Protein AF-A0ABD4TKG9-F1 (afdb_monomer_lite)

Foldseek 3Di:
DPLALADDDDALLLQAQLLLLVVLLVLLLVLLLLDPDPPLLVVLVVVLVVLCVRLVSVVVVVVCVVLLVLLLVLLLQQQQQLDQPCDDVNGGHPVSNSLSNSLSSSLSSNQSSLSSSRHRYDLVSNLLSCVVVVNQNLLSLLLSLLLVCLVVLVVLLVVLVVVVVVVVLDLPDDDPVVNVVSSCSSLQVSLLVLLVVLLVVLVVCVVVVNFLVDDDDDPDDDDRDPSNVVSSVVSVVSSVVSVVVPPDPCPVCVLLVVLVVLVVVLVVLLCCLQCPPPCNCVQRRGSSNSSLLSSLLSSQLSQAQVQQVAAPRRLQDTQRLSLLCLLLLLLFNNSSNLNSNLSNLVSNCSSRNDGLLNVLLSSLSSQLSNLSNQCQCLDPLDDNPDPCSSDPPDPSSVVSSLVSNLLSQLSSLLSSLLSCVSSVNHQSLPSSVVSSCSNNVSNVVRNVVSNNSVVVSCVVVLNGNCSSSDDVSVVSSVPDDSQLVVQLSCLSVQLSVLLNVCSVPPNPRSSVRSSSSSVSNSVSSVD

pLDDT: mean 81.8, std 12.15, range [36.62, 95.81]

InterPro domains:
  IPR003339 ABC/ECF transporter, transmembrane component [PF02361] (11-214)
  IPR003339 ABC/ECF transporter, transmembrane component [cd16914] (16-243)
  IPR010387 Queuosine precursor transporter QueT [PF06177] (291-455)

Sequence (527 aa):
MNISLYLERHTWMHRIDPRVKIFSVFGMVFIALVEDELLPLLFLVGILLLVGMSAGIGRNLIRFAPVLVIIIIMSSLMWGIATREDLIYGMISSTGLLFGFLTGIKLLIMILSGIIWISTTRTEEMVIGMEKLGIPRPIAFSFSTAVRMLPLVLHNAHTISQAQQSRGLDLRSGSIRERIKKQIMIIIPAIVSMIRNTHHFAMALESRGYDPESSRSSFLTTRIMAGDIVFLIASILVVIGALLINTAPFSTDIRVFLTLTILFLIFIGMARLSVLGRNSRYLWGNTRMVVLTAFSAALYAAVVIPFKGVVLIPGVVDLRPANALVPVLGLLFGPAGAWGVGLGVVISDLFGTFGPGTFFGFFGNLAMAWIMYHLWKRTWLLRGDDPAPCQINSMRKTLNFFLLAVLGSIACALIIAWGFQLLGLLPFSLLGPVLLVNNLLPIFLLSLPLYLVLYPRIKAWGLYWSDIVGPEGTRANEGRTGAGTLIVLSGILLGFAGGILGNHFMPGYGLLLASLGIIVMVIGSRL

Structure (mmCIF, N/CA/C/O backbone):
data_AF-A0ABD4TKG9-F1
#
_entry.id   AF-A0ABD4TKG9-F1
#
loop_
_atom_site.group_PDB
_atom_site.id
_atom_site.type_symbol
_atom_site.label_atom_id
_atom_site.label_alt_id
_atom_site.label_comp_id
_atom_site.label_asym_id
_atom_site.label_entity_id
_atom_site.label_seq_id
_atom_site.pdbx_PDB_ins_code
_atom_site.Cartn_x
_atom_site.Cartn_y
_atom_site.Cartn_z
_atom_site.occupancy
_atom_site.B_iso_or_equiv
_atom_site.auth_seq_id
_atom_site.auth_comp_id
_atom_site.auth_asym_id
_atom_site.auth_atom_id
_atom_site.pdbx_PDB_model_num
ATOM 1 N N . MET A 1 1 ? -5.452 21.940 -4.091 1.00 36.62 1 MET A N 1
ATOM 2 C CA . MET A 1 1 ? -4.348 21.079 -4.569 1.00 36.62 1 MET A CA 1
ATOM 3 C C . MET A 1 1 ? -4.977 20.045 -5.492 1.00 36.62 1 MET A C 1
ATOM 5 O O . MET A 1 1 ? -5.831 19.311 -5.015 1.00 36.62 1 MET A O 1
ATOM 9 N N . ASN A 1 2 ? -4.676 20.042 -6.795 1.00 43.28 2 ASN A N 1
ATOM 10 C CA . ASN A 1 2 ? -5.201 19.007 -7.696 1.00 43.28 2 ASN A CA 1
ATOM 11 C C . ASN A 1 2 ? -4.459 17.708 -7.383 1.00 43.28 2 ASN A C 1
ATOM 13 O O . ASN A 1 2 ? -3.297 17.554 -7.743 1.00 43.28 2 ASN A O 1
ATOM 17 N N . ILE A 1 3 ? -5.112 16.835 -6.618 1.00 55.66 3 ILE A N 1
ATOM 18 C CA . ILE A 1 3 ? -4.533 15.587 -6.107 1.00 55.66 3 ILE A CA 1
ATOM 19 C C . ILE A 1 3 ? -4.435 14.533 -7.225 1.00 55.66 3 ILE A C 1
ATOM 21 O O . ILE A 1 3 ? -3.673 13.585 -7.099 1.00 55.66 3 ILE A O 1
ATOM 25 N N . SER A 1 4 ? -5.136 14.700 -8.352 1.00 64.25 4 SER A N 1
ATOM 26 C CA . SER A 1 4 ? -5.116 13.742 -9.460 1.00 64.25 4 SER A CA 1
ATOM 27 C C . SER A 1 4 ? -3.805 13.784 -10.257 1.00 64.25 4 SER A C 1
ATOM 29 O O . SER A 1 4 ? -3.439 14.812 -10.829 1.00 64.25 4 SER A O 1
ATOM 31 N N . LEU A 1 5 ? -3.127 12.636 -10.346 1.00 72.12 5 LEU A N 1
ATOM 32 C CA . LEU A 1 5 ? -1.988 12.429 -11.251 1.00 72.12 5 LEU A CA 1
ATOM 33 C C . LEU A 1 5 ? -2.412 12.151 -12.699 1.00 72.12 5 LEU A C 1
ATOM 35 O O . LEU A 1 5 ? -1.605 12.346 -13.607 1.00 72.12 5 LEU A O 1
ATOM 39 N N . TYR A 1 6 ? -3.661 11.729 -12.911 1.00 83.94 6 TYR A N 1
ATOM 40 C CA . TYR A 1 6 ? -4.239 11.543 -14.238 1.00 83.94 6 TYR A CA 1
ATOM 41 C C . TYR A 1 6 ? -4.235 12.860 -15.022 1.00 83.94 6 TYR A C 1
ATOM 43 O O . TYR A 1 6 ? -4.613 13.911 -14.496 1.00 83.94 6 TYR A O 1
ATOM 51 N N . LEU A 1 7 ? -3.793 12.795 -16.277 1.00 83.88 7 LEU A N 1
ATOM 52 C CA . LEU A 1 7 ? -3.788 13.929 -17.192 1.00 83.88 7 LEU A CA 1
ATOM 53 C C . LEU A 1 7 ? -4.855 13.692 -18.255 1.00 83.88 7 LEU A C 1
ATOM 55 O O . LEU A 1 7 ? -4.733 12.784 -19.065 1.00 83.88 7 LEU A O 1
ATOM 59 N N . GLU A 1 8 ? -5.887 14.532 -18.287 1.00 83.69 8 GLU A N 1
ATOM 60 C CA . GLU A 1 8 ? -6.905 14.467 -19.335 1.00 83.69 8 GLU A CA 1
ATOM 61 C C . GLU A 1 8 ? -6.296 14.836 -20.692 1.00 83.69 8 GLU A C 1
ATOM 63 O O . GLU A 1 8 ? -6.051 16.006 -20.991 1.00 83.69 8 GLU A O 1
ATOM 68 N N . ARG A 1 9 ? -6.007 13.818 -21.512 1.00 84.62 9 ARG A N 1
ATOM 69 C CA . ARG A 1 9 ? -5.529 13.965 -22.890 1.00 84.62 9 ARG A CA 1
ATOM 70 C C . ARG A 1 9 ? -6.168 12.931 -23.810 1.00 84.62 9 ARG A C 1
ATOM 72 O O . ARG A 1 9 ? -6.573 11.852 -23.391 1.00 84.62 9 ARG A O 1
ATOM 79 N N . HIS A 1 10 ? -6.189 13.241 -25.102 1.00 83.62 10 HIS A N 1
ATOM 80 C CA . HIS A 1 10 ? -6.703 12.357 -26.150 1.00 83.62 10 HIS A CA 1
ATOM 81 C C . HIS A 1 10 ? -5.570 11.720 -26.967 1.00 83.62 10 HIS A C 1
ATOM 83 O O . HIS A 1 10 ? -5.555 11.827 -28.190 1.00 83.62 10 HIS A O 1
ATOM 89 N N . THR A 1 11 ? -4.605 11.070 -26.309 1.00 91.06 11 THR A N 1
ATOM 90 C CA . THR A 1 11 ? -3.517 10.356 -27.011 1.00 91.06 11 THR A CA 1
ATOM 91 C C . THR A 1 11 ? -3.843 8.876 -27.211 1.00 91.06 11 THR A C 1
ATOM 93 O O . THR A 1 11 ? -4.785 8.351 -26.615 1.00 91.06 11 THR A O 1
ATOM 96 N N . TRP A 1 12 ? -3.061 8.193 -28.052 1.00 90.00 12 TRP A N 1
ATOM 97 C CA . TRP A 1 12 ? -3.219 6.762 -28.331 1.00 90.00 12 TRP A CA 1
ATOM 98 C C . TRP A 1 12 ? -3.187 5.927 -27.041 1.00 90.00 12 TRP A C 1
ATOM 100 O O . TRP A 1 12 ? -4.067 5.098 -26.832 1.00 90.00 12 TRP A O 1
ATOM 110 N N . MET A 1 13 ? -2.270 6.242 -26.117 1.00 89.88 13 MET A N 1
ATOM 111 C CA . MET A 1 13 ? -2.137 5.534 -24.843 1.00 89.88 13 MET A CA 1
ATOM 112 C C . MET A 1 13 ? -3.374 5.700 -23.948 1.00 89.88 13 MET A C 1
ATOM 114 O O . MET A 1 13 ? -3.721 4.786 -23.213 1.00 89.88 13 MET A O 1
ATOM 118 N N . HIS A 1 14 ? -4.109 6.815 -24.029 1.00 90.62 14 HIS A N 1
ATOM 119 C CA . HIS A 1 14 ? -5.338 7.000 -23.238 1.00 90.62 14 HIS A CA 1
ATOM 120 C C . HIS A 1 14 ? -6.497 6.131 -23.739 1.00 90.62 14 HIS A C 1
ATOM 122 O O . HIS A 1 14 ? -7.414 5.850 -22.977 1.00 90.62 14 HIS A O 1
ATOM 128 N N . ARG A 1 15 ? -6.451 5.676 -24.998 1.00 89.12 15 ARG A N 1
ATOM 129 C CA . ARG A 1 15 ? -7.505 4.852 -25.607 1.00 89.12 15 ARG A CA 1
ATOM 130 C C . ARG A 1 15 ? -7.313 3.353 -25.381 1.00 89.12 15 ARG A C 1
ATOM 132 O O . ARG A 1 15 ? -8.280 2.617 -25.544 1.00 89.12 15 ARG A O 1
ATOM 139 N N . ILE A 1 16 ? -6.100 2.922 -25.023 1.00 91.44 16 ILE A N 1
ATOM 140 C CA . ILE A 1 16 ? -5.782 1.501 -24.846 1.00 91.44 16 ILE A CA 1
ATOM 141 C C . ILE A 1 16 ? -6.584 0.897 -23.682 1.00 91.44 16 ILE A C 1
ATOM 143 O O . ILE A 1 16 ? -6.705 1.522 -22.621 1.00 91.44 16 ILE A O 1
ATOM 147 N N . ASP A 1 17 ? -7.085 -0.331 -23.854 1.00 91.25 17 ASP A N 1
ATOM 148 C CA . ASP A 1 17 ? -7.840 -1.055 -22.827 1.00 91.25 17 ASP A CA 1
ATOM 149 C C . ASP A 1 17 ? -7.010 -1.203 -21.527 1.00 91.25 17 ASP A C 1
ATOM 151 O O . ASP A 1 17 ? -5.840 -1.608 -21.561 1.00 91.25 17 ASP A O 1
ATOM 155 N N . PRO A 1 18 ? -7.603 -0.927 -20.349 1.00 88.56 18 PRO A N 1
ATOM 156 C CA . PRO A 1 18 ? -6.912 -0.982 -19.060 1.00 88.56 18 PRO A CA 1
ATOM 157 C C . PRO A 1 18 ? -6.237 -2.319 -18.760 1.00 88.56 18 PRO A C 1
ATOM 159 O O . PRO A 1 18 ? -5.194 -2.335 -18.112 1.00 88.56 18 PRO A O 1
ATOM 162 N N . ARG A 1 19 ? -6.794 -3.440 -19.238 1.00 87.44 19 ARG A N 1
ATOM 163 C CA . ARG A 1 19 ? -6.207 -4.772 -19.030 1.00 87.44 19 ARG A CA 1
ATOM 164 C C . ARG A 1 19 ? -4.882 -4.895 -19.756 1.00 87.44 19 ARG A C 1
ATOM 166 O O . ARG A 1 19 ? -3.919 -5.377 -19.175 1.00 87.44 19 ARG A O 1
ATOM 173 N N . VAL A 1 20 ? -4.823 -4.424 -20.999 1.00 89.69 20 VAL A N 1
ATOM 174 C CA . VAL A 1 20 ? -3.595 -4.463 -21.797 1.00 89.69 20 VAL A CA 1
ATOM 175 C C . VAL A 1 20 ? -2.522 -3.576 -21.170 1.00 89.69 20 VAL A C 1
ATOM 177 O O . VAL A 1 20 ? -1.372 -3.994 -21.067 1.00 89.69 20 VAL A O 1
ATOM 180 N N . LYS A 1 21 ? -2.896 -2.401 -20.650 1.00 90.38 21 LYS A N 1
ATOM 181 C CA . LYS A 1 21 ? -1.962 -1.565 -19.883 1.00 90.38 21 LYS A CA 1
ATOM 182 C C . LYS A 1 21 ? -1.437 -2.287 -18.645 1.00 90.38 21 LYS A C 1
ATOM 184 O O . LYS A 1 21 ? -0.231 -2.285 -18.424 1.00 90.38 21 LYS A O 1
ATOM 189 N N . ILE A 1 22 ? -2.314 -2.937 -17.876 1.00 84.25 22 ILE A N 1
ATOM 190 C CA . ILE A 1 22 ? -1.922 -3.724 -16.699 1.00 84.25 22 ILE A CA 1
ATOM 191 C C . ILE A 1 22 ? -0.929 -4.826 -17.100 1.00 84.25 22 ILE A C 1
ATOM 193 O O . ILE A 1 22 ? 0.129 -4.933 -16.484 1.00 84.25 22 ILE A O 1
ATOM 197 N N . PHE A 1 23 ? -1.211 -5.584 -18.165 1.00 84.69 23 PHE A N 1
ATOM 198 C CA . PHE A 1 23 ? -0.281 -6.592 -18.688 1.00 84.69 23 PHE A CA 1
ATOM 199 C C . PHE A 1 23 ? 1.061 -5.989 -19.109 1.00 84.69 23 PHE A C 1
ATOM 201 O O . PHE A 1 23 ? 2.097 -6.554 -18.776 1.00 84.69 23 PHE A O 1
ATOM 208 N N . SER A 1 24 ? 1.067 -4.827 -19.768 1.00 87.44 24 SER A N 1
ATOM 209 C CA . SER A 1 24 ? 2.312 -4.159 -20.165 1.00 87.44 24 SER A CA 1
ATOM 210 C C . SER A 1 24 ? 3.142 -3.700 -18.962 1.00 87.44 24 SER A C 1
ATOM 212 O O . SER A 1 24 ? 4.357 -3.863 -18.968 1.00 87.44 24 SER A O 1
ATOM 214 N N . VAL A 1 25 ? 2.502 -3.203 -17.895 1.00 85.50 25 VAL A N 1
ATOM 215 C CA . VAL A 1 25 ? 3.186 -2.824 -16.647 1.00 85.50 25 VAL A CA 1
ATOM 216 C C . VAL A 1 25 ? 3.799 -4.056 -15.992 1.00 85.50 25 VAL A C 1
ATOM 218 O O . VAL A 1 25 ? 4.974 -4.036 -15.641 1.00 85.50 25 VAL A O 1
ATOM 221 N N . PHE A 1 26 ? 3.042 -5.151 -15.868 1.00 81.06 26 PHE A N 1
ATOM 222 C CA . PHE A 1 26 ? 3.573 -6.395 -15.308 1.00 81.06 26 PHE A CA 1
ATOM 223 C C . PHE A 1 26 ? 4.689 -6.995 -16.165 1.00 81.06 26 PHE A C 1
ATOM 225 O O . PHE A 1 26 ? 5.670 -7.475 -15.607 1.00 81.06 26 PHE A O 1
ATOM 232 N N . GLY A 1 27 ? 4.585 -6.919 -17.494 1.00 81.75 27 GLY A N 1
ATOM 233 C CA . GLY A 1 27 ? 5.650 -7.329 -18.410 1.00 81.75 27 GLY A CA 1
ATOM 234 C C . GLY A 1 27 ? 6.927 -6.513 -18.208 1.00 81.75 27 GLY A C 1
ATOM 235 O O . GLY A 1 27 ? 8.001 -7.095 -18.102 1.00 81.75 27 GLY A O 1
ATOM 236 N N . MET A 1 28 ? 6.805 -5.188 -18.061 1.00 85.62 28 MET A N 1
ATOM 237 C CA . MET A 1 28 ? 7.931 -4.287 -17.776 1.00 85.62 28 MET A CA 1
ATOM 238 C C . MET A 1 28 ? 8.565 -4.548 -16.405 1.00 85.62 28 MET A C 1
ATOM 240 O O . MET A 1 28 ? 9.784 -4.505 -16.270 1.00 85.62 28 MET A O 1
ATOM 244 N N . VAL A 1 29 ? 7.756 -4.853 -15.387 1.00 81.75 29 VAL A N 1
ATOM 245 C CA . VAL A 1 29 ? 8.260 -5.256 -14.066 1.00 81.75 29 VAL A CA 1
ATOM 246 C C . VAL A 1 29 ? 8.986 -6.597 -14.151 1.00 81.75 29 VAL A C 1
ATOM 248 O O . VAL A 1 29 ? 10.069 -6.730 -13.595 1.00 81.75 29 VAL A O 1
ATOM 251 N N . PHE A 1 30 ? 8.416 -7.578 -14.853 1.00 79.62 30 PHE A N 1
ATOM 252 C CA . PHE A 1 30 ? 9.014 -8.901 -15.015 1.00 79.62 30 PHE A CA 1
ATOM 253 C C . PHE A 1 30 ? 10.379 -8.819 -15.700 1.00 79.62 30 PHE A C 1
ATOM 255 O O . PHE A 1 30 ? 11.360 -9.302 -15.144 1.00 79.62 30 PHE A O 1
ATOM 262 N N . ILE A 1 31 ? 10.461 -8.153 -16.855 1.00 82.00 31 ILE A N 1
ATOM 263 C CA . ILE A 1 31 ? 11.725 -8.035 -17.586 1.00 82.00 31 ILE A CA 1
ATOM 264 C C . ILE A 1 31 ? 12.772 -7.254 -16.786 1.00 82.00 31 ILE A C 1
ATOM 266 O O . ILE A 1 31 ? 13.914 -7.679 -16.714 1.00 82.00 31 ILE A O 1
ATOM 270 N N . ALA A 1 32 ? 12.386 -6.182 -16.085 1.00 84.94 32 ALA A N 1
ATOM 271 C CA . ALA A 1 32 ? 13.316 -5.436 -15.236 1.00 84.94 32 ALA A CA 1
ATOM 272 C C . ALA A 1 32 ? 13.921 -6.286 -14.109 1.00 84.94 32 ALA A C 1
ATOM 274 O O . ALA A 1 32 ? 15.019 -5.993 -13.655 1.00 84.94 32 ALA A O 1
ATOM 275 N N . LEU A 1 33 ? 13.206 -7.304 -13.622 1.00 77.50 33 LEU A N 1
ATOM 276 C CA . LEU A 1 33 ? 13.702 -8.195 -12.573 1.00 77.50 33 LEU A CA 1
ATOM 277 C C . LEU A 1 33 ? 14.649 -9.270 -13.112 1.00 77.50 33 LEU A C 1
ATOM 279 O O . LEU A 1 33 ? 15.570 -9.652 -12.397 1.00 77.50 33 LEU A O 1
ATOM 283 N N . VAL A 1 34 ? 14.407 -9.739 -14.336 1.00 76.69 34 VAL A N 1
ATOM 284 C CA . VAL A 1 34 ? 15.214 -10.766 -15.013 1.00 76.69 34 VAL A CA 1
ATOM 285 C C . VAL A 1 34 ? 16.509 -10.176 -15.577 1.00 76.69 34 VAL A C 1
ATOM 287 O O . VAL A 1 34 ? 17.551 -10.815 -15.531 1.00 76.69 34 VAL A O 1
ATOM 290 N N . GLU A 1 35 ? 16.473 -8.941 -16.075 1.00 81.94 35 GLU A N 1
ATOM 291 C CA . GLU A 1 35 ? 17.647 -8.309 -16.677 1.00 81.94 35 GLU A CA 1
ATOM 292 C C . GLU A 1 35 ? 18.659 -7.843 -15.625 1.00 81.94 35 GLU A C 1
ATOM 294 O O . GLU A 1 35 ? 18.340 -7.010 -14.773 1.00 81.94 35 GLU A O 1
ATOM 299 N N . ASP A 1 36 ? 19.896 -8.335 -15.717 1.00 80.00 36 ASP A N 1
ATOM 300 C CA . ASP A 1 36 ? 21.046 -7.897 -14.910 1.00 80.00 36 ASP A CA 1
ATOM 301 C C . ASP A 1 36 ? 22.042 -7.035 -15.708 1.00 80.00 36 ASP A C 1
ATOM 303 O O . ASP A 1 36 ? 22.895 -6.368 -15.124 1.00 80.00 36 ASP A O 1
ATOM 307 N N . GLU A 1 37 ? 21.909 -6.992 -17.033 1.00 84.31 37 GLU A N 1
ATOM 308 C CA . GLU A 1 37 ? 22.828 -6.282 -17.920 1.00 84.31 37 GLU A CA 1
ATOM 309 C C . GLU A 1 37 ? 22.445 -4.807 -18.108 1.00 84.31 37 GLU A C 1
ATOM 311 O O . GLU A 1 37 ? 21.276 -4.438 -18.251 1.00 84.31 37 GLU A O 1
ATOM 316 N N . LEU A 1 38 ? 23.450 -3.927 -18.175 1.00 88.31 38 LEU A N 1
ATOM 317 C CA . LEU A 1 38 ? 23.221 -2.481 -18.273 1.00 88.31 38 LEU A CA 1
ATOM 318 C C . LEU A 1 38 ? 22.519 -2.083 -19.582 1.00 88.31 38 LEU A C 1
ATOM 320 O O . LEU A 1 38 ? 21.656 -1.203 -19.584 1.00 88.31 38 LEU A O 1
ATOM 324 N N . LEU A 1 39 ? 22.896 -2.704 -20.703 1.00 89.12 39 LEU A N 1
ATOM 325 C CA . LEU A 1 39 ? 22.425 -2.297 -22.027 1.00 89.12 39 LEU A CA 1
ATOM 326 C C . LEU A 1 39 ? 20.921 -2.587 -22.243 1.00 89.12 39 LEU A C 1
ATOM 328 O O . LEU A 1 39 ? 20.211 -1.646 -22.616 1.00 89.12 39 LEU A O 1
ATOM 332 N N . PRO A 1 40 ? 20.390 -3.798 -21.949 1.00 89.50 40 PRO A N 1
ATOM 333 C CA . PRO A 1 40 ? 18.945 -4.052 -21.947 1.00 89.50 40 PRO A CA 1
ATOM 334 C C . PRO A 1 40 ? 18.171 -3.113 -21.015 1.00 89.50 40 PRO A C 1
ATOM 336 O O . PRO A 1 40 ? 17.125 -2.583 -21.395 1.00 89.50 40 PRO A O 1
ATOM 339 N N . LEU A 1 41 ? 18.699 -2.837 -19.818 1.00 91.44 41 LEU A N 1
ATOM 340 C CA . LEU A 1 41 ? 18.048 -1.944 -18.858 1.00 91.44 41 LEU A CA 1
ATOM 341 C C . LEU A 1 41 ? 17.941 -0.505 -19.390 1.00 91.44 41 LEU A C 1
ATOM 343 O O . LEU A 1 41 ? 16.866 0.095 -19.334 1.00 91.44 41 LEU A O 1
ATOM 347 N N . LEU A 1 42 ? 19.013 0.050 -19.964 1.00 92.62 42 LEU A N 1
ATOM 348 C CA . LEU A 1 42 ? 18.978 1.386 -20.575 1.00 92.62 42 LEU A CA 1
ATOM 349 C C . LEU A 1 42 ? 18.042 1.447 -21.788 1.00 92.62 42 LEU A C 1
ATOM 351 O O . LEU A 1 42 ? 17.332 2.441 -21.965 1.00 92.62 42 LEU A O 1
ATOM 355 N N . PHE A 1 43 ? 17.991 0.382 -22.591 1.00 92.44 43 PHE A N 1
ATOM 356 C CA . PHE A 1 43 ? 17.051 0.260 -23.704 1.00 92.44 43 PHE A CA 1
ATOM 357 C C . PHE A 1 43 ? 15.590 0.319 -23.229 1.00 92.44 43 PHE A C 1
ATOM 359 O O . PHE A 1 43 ? 14.795 1.093 -23.770 1.00 92.44 43 PHE A O 1
ATOM 366 N N . LEU A 1 44 ? 15.246 -0.419 -22.168 1.00 93.88 44 LEU A N 1
ATOM 367 C CA . LEU A 1 44 ? 13.910 -0.397 -21.562 1.00 93.88 44 LEU A CA 1
ATOM 368 C C . LEU A 1 44 ? 13.540 0.991 -21.025 1.00 93.88 44 LEU A C 1
ATOM 370 O O . LEU A 1 44 ? 12.427 1.468 -21.263 1.00 93.88 44 LEU A O 1
ATOM 374 N N . VAL A 1 45 ? 14.471 1.672 -20.347 1.00 94.94 45 VAL A N 1
ATOM 375 C CA . VAL A 1 45 ? 14.264 3.058 -19.892 1.00 94.94 45 VAL A CA 1
ATOM 376 C C . VAL A 1 45 ? 13.999 3.983 -21.078 1.00 94.94 45 VAL A C 1
ATOM 378 O O . VAL A 1 45 ? 13.043 4.759 -21.042 1.00 94.94 45 VAL A O 1
ATOM 381 N N . GLY A 1 46 ? 14.795 3.874 -22.146 1.00 94.62 46 GLY A N 1
ATOM 382 C CA . GLY A 1 46 ? 14.611 4.645 -23.374 1.00 94.62 46 GLY A CA 1
ATOM 383 C C . GLY A 1 46 ? 13.220 4.449 -23.978 1.00 94.62 46 GLY A C 1
ATOM 384 O O . GLY A 1 46 ? 12.518 5.427 -24.239 1.00 94.62 46 GLY A O 1
ATOM 385 N N . ILE A 1 47 ? 12.770 3.198 -24.112 1.00 94.50 47 ILE A N 1
ATOM 386 C CA . ILE A 1 47 ? 11.423 2.876 -24.602 1.00 94.50 47 ILE A CA 1
ATOM 387 C C . ILE A 1 47 ? 10.341 3.484 -23.713 1.00 94.50 47 ILE A C 1
ATOM 389 O O . ILE A 1 47 ? 9.418 4.119 -24.224 1.00 94.50 47 ILE A O 1
ATOM 393 N N . LEU A 1 48 ? 10.433 3.326 -22.393 1.00 94.62 48 LEU A N 1
ATOM 394 C CA . LEU A 1 48 ? 9.424 3.865 -21.482 1.00 94.62 48 LEU A CA 1
ATOM 395 C C . LEU A 1 48 ? 9.357 5.395 -21.535 1.00 94.62 48 LEU A C 1
ATOM 397 O O . LEU A 1 48 ? 8.262 5.959 -21.497 1.00 94.62 48 LEU A O 1
ATOM 401 N N . LEU A 1 49 ? 10.496 6.076 -21.677 1.00 94.69 49 LEU A N 1
ATOM 402 C CA . LEU A 1 49 ? 10.526 7.525 -21.869 1.00 94.69 49 LEU A CA 1
ATOM 403 C C . LEU A 1 49 ? 9.870 7.930 -23.196 1.00 94.69 49 LEU A C 1
ATOM 405 O O . LEU A 1 49 ? 9.058 8.856 -23.199 1.00 94.69 49 LEU A O 1
ATOM 409 N N . LEU A 1 50 ? 10.129 7.211 -24.292 1.00 94.50 50 LEU A N 1
ATOM 410 C CA . LEU A 1 50 ? 9.479 7.449 -25.589 1.00 94.50 50 LEU A CA 1
ATOM 411 C C . LEU A 1 50 ? 7.960 7.222 -25.524 1.00 94.50 50 LEU A C 1
ATOM 413 O O . LEU A 1 50 ? 7.177 8.049 -26.007 1.00 94.50 50 LEU A O 1
ATOM 417 N N . VAL A 1 51 ? 7.513 6.142 -24.875 1.00 93.94 51 VAL A N 1
ATOM 418 C CA . VAL A 1 51 ? 6.084 5.875 -24.646 1.00 93.94 51 VAL A CA 1
ATOM 419 C C . VAL A 1 51 ? 5.464 6.970 -23.778 1.00 93.94 51 VAL A C 1
ATOM 421 O O . VAL A 1 51 ? 4.411 7.503 -24.119 1.00 93.94 51 VAL A O 1
ATOM 424 N N . GLY A 1 52 ? 6.117 7.376 -22.689 1.00 92.44 52 GLY A N 1
ATOM 425 C CA . GLY A 1 52 ? 5.620 8.441 -21.817 1.00 92.44 52 GLY A CA 1
ATOM 426 C C . GLY A 1 52 ? 5.544 9.807 -22.516 1.00 92.44 52 GLY A C 1
ATOM 427 O O . GLY A 1 52 ? 4.558 10.536 -22.377 1.00 92.44 52 GLY A O 1
ATOM 428 N N . MET A 1 53 ? 6.543 10.157 -23.326 1.00 92.50 53 MET A N 1
ATOM 429 C CA . MET A 1 53 ? 6.523 11.389 -24.118 1.00 92.50 53 MET A CA 1
ATOM 430 C C . MET A 1 53 ? 5.404 11.365 -25.165 1.00 92.50 53 MET A C 1
ATOM 432 O O . MET A 1 53 ? 4.603 12.300 -25.216 1.00 92.50 53 MET A O 1
ATOM 436 N N . SER A 1 54 ? 5.274 10.277 -25.930 1.00 92.56 54 SER A N 1
ATOM 437 C CA . SER A 1 54 ? 4.218 10.124 -26.945 1.00 92.56 54 SER A CA 1
ATOM 438 C C . SER A 1 54 ? 2.805 10.019 -26.350 1.00 92.56 54 SER A C 1
ATOM 440 O O . SER A 1 54 ? 1.831 10.441 -26.974 1.00 92.56 54 SER A O 1
ATOM 442 N N . ALA A 1 55 ? 2.673 9.535 -25.112 1.00 91.81 55 ALA A N 1
ATOM 443 C CA . ALA A 1 55 ? 1.420 9.549 -24.362 1.00 91.81 55 ALA A CA 1
ATOM 444 C C . ALA A 1 55 ? 1.016 10.959 -23.885 1.00 91.81 55 ALA A C 1
ATOM 446 O O . ALA A 1 55 ? -0.128 11.151 -23.470 1.00 91.81 55 ALA A O 1
ATOM 447 N N . GLY A 1 56 ? 1.910 11.952 -23.966 1.00 90.50 56 GLY A N 1
ATOM 448 C CA . GLY A 1 56 ? 1.658 13.335 -23.557 1.00 90.50 56 GLY A CA 1
ATOM 449 C C . GLY A 1 56 ? 1.837 13.590 -22.057 1.00 90.50 56 GLY A C 1
ATOM 450 O O . GLY A 1 56 ? 1.349 14.599 -21.548 1.00 90.50 56 GLY A O 1
ATOM 451 N N . ILE A 1 57 ? 2.532 12.707 -21.333 1.00 91.00 57 ILE A N 1
ATOM 452 C CA . ILE A 1 57 ? 2.664 12.782 -19.867 1.00 91.00 57 ILE A CA 1
ATOM 453 C C . ILE A 1 57 ? 3.994 13.389 -19.392 1.00 91.00 57 ILE A C 1
ATOM 455 O O . ILE A 1 57 ? 4.338 13.284 -18.215 1.00 91.00 57 ILE A O 1
ATOM 459 N N . GLY A 1 58 ? 4.732 14.073 -20.274 1.00 88.50 58 GLY A N 1
ATOM 460 C CA . GLY A 1 58 ? 6.057 14.641 -19.976 1.00 88.50 58 GLY A CA 1
ATOM 461 C C . GLY A 1 58 ? 6.107 15.527 -18.722 1.00 88.50 58 GLY A C 1
ATOM 462 O O . GLY A 1 58 ? 7.090 15.503 -17.989 1.00 88.50 58 GLY A O 1
ATOM 463 N N . ARG A 1 59 ? 5.011 16.230 -18.392 1.00 87.06 59 ARG A N 1
ATOM 464 C CA . ARG A 1 59 ? 4.903 17.018 -17.150 1.00 87.06 59 ARG A CA 1
ATOM 465 C C . ARG A 1 59 ? 5.057 16.159 -15.891 1.00 87.06 59 ARG A C 1
ATOM 467 O O . ARG A 1 59 ? 5.707 16.592 -14.943 1.00 87.06 59 ARG A O 1
ATOM 474 N N . ASN A 1 60 ? 4.453 14.971 -15.870 1.00 87.25 60 ASN A N 1
ATOM 475 C CA . ASN A 1 60 ? 4.584 14.049 -14.744 1.00 87.25 60 ASN A CA 1
ATOM 476 C C . ASN A 1 60 ? 5.979 13.414 -14.733 1.00 87.25 60 ASN A C 1
ATOM 478 O O . ASN A 1 60 ? 6.569 13.319 -13.664 1.00 87.25 60 ASN A O 1
ATOM 482 N N . LEU A 1 61 ? 6.552 13.081 -15.897 1.00 88.44 61 LEU A N 1
ATOM 483 C CA . LEU A 1 61 ? 7.922 12.555 -15.978 1.00 88.44 61 LEU A CA 1
ATOM 484 C C . LEU A 1 61 ? 8.944 13.515 -15.354 1.00 88.44 61 LEU A C 1
ATOM 486 O O . LEU A 1 61 ? 9.726 13.107 -14.503 1.00 88.44 61 LEU A O 1
ATOM 490 N N . ILE A 1 62 ? 8.879 14.806 -15.696 1.00 88.62 62 ILE A N 1
ATOM 491 C CA . ILE A 1 62 ? 9.763 15.834 -15.124 1.00 88.62 62 ILE A CA 1
ATOM 492 C C . ILE A 1 62 ? 9.508 16.007 -13.623 1.00 88.62 62 ILE A C 1
ATOM 494 O O . ILE A 1 62 ? 10.451 16.127 -12.846 1.00 88.62 62 ILE A O 1
ATOM 498 N N . ARG A 1 63 ? 8.238 15.982 -13.193 1.00 84.62 63 ARG A N 1
ATOM 499 C CA . ARG A 1 63 ? 7.872 16.077 -11.771 1.00 84.62 63 ARG A CA 1
ATOM 500 C C . ARG A 1 63 ? 8.484 14.944 -10.939 1.00 84.62 63 ARG A C 1
ATOM 502 O O . ARG A 1 63 ? 8.875 15.191 -9.803 1.00 84.62 63 ARG A O 1
ATOM 509 N N . PHE A 1 64 ? 8.552 13.730 -11.484 1.00 81.62 64 PHE A N 1
ATOM 510 C CA . PHE A 1 64 ? 9.089 12.556 -10.790 1.00 81.62 64 PHE A CA 1
ATOM 511 C C . PHE A 1 64 ? 10.587 12.322 -11.027 1.00 81.62 64 PHE A C 1
ATOM 513 O O . PHE A 1 64 ? 11.191 11.567 -10.269 1.00 81.62 64 PHE A O 1
ATOM 520 N N . ALA A 1 65 ? 11.216 12.987 -12.001 1.00 86.56 65 ALA A N 1
ATOM 521 C CA . ALA A 1 65 ? 12.635 12.809 -12.315 1.00 86.56 65 ALA A CA 1
ATOM 522 C C . ALA A 1 65 ? 13.576 12.943 -11.096 1.00 86.56 65 ALA A C 1
ATOM 524 O O . ALA A 1 65 ? 14.422 12.064 -10.934 1.00 86.56 65 ALA A O 1
ATOM 525 N N . PRO A 1 66 ? 13.422 13.931 -10.183 1.00 84.25 66 PRO A N 1
ATOM 526 C CA . PRO A 1 66 ? 14.271 14.012 -8.993 1.00 84.25 66 PRO A CA 1
ATOM 527 C C . PRO A 1 66 ? 14.149 12.778 -8.094 1.00 84.25 66 PRO A C 1
ATOM 529 O O . PRO A 1 66 ? 15.151 12.278 -7.596 1.00 84.25 66 PRO A O 1
ATOM 532 N N . VAL A 1 67 ? 12.933 12.247 -7.927 1.00 80.06 67 VAL A N 1
ATOM 533 C CA . VAL A 1 67 ? 12.688 11.033 -7.133 1.00 80.06 67 VAL A CA 1
ATOM 534 C C . VAL A 1 67 ? 13.384 9.835 -7.776 1.00 80.06 67 VAL A C 1
ATOM 536 O O . VAL A 1 67 ? 14.064 9.088 -7.081 1.00 80.06 67 VAL A O 1
ATOM 539 N N . LEU A 1 68 ? 13.284 9.687 -9.100 1.00 83.81 68 LEU A N 1
ATOM 540 C CA . LEU A 1 68 ? 13.928 8.596 -9.839 1.00 83.81 68 LEU A CA 1
ATOM 541 C C . LEU A 1 68 ? 15.463 8.646 -9.739 1.00 83.81 68 LEU A C 1
ATOM 543 O O . LEU A 1 68 ? 16.098 7.610 -9.561 1.00 83.81 68 LEU A O 1
ATOM 547 N N . VAL A 1 69 ? 16.061 9.840 -9.795 1.00 86.88 69 VAL A N 1
ATOM 548 C CA . VAL A 1 69 ? 17.517 10.014 -9.638 1.00 86.88 69 VAL A CA 1
ATOM 549 C C . VAL A 1 69 ? 17.963 9.668 -8.220 1.00 86.88 69 VAL A C 1
ATOM 551 O O . VAL A 1 69 ? 18.936 8.937 -8.040 1.00 86.88 69 VAL A O 1
ATOM 554 N N . ILE A 1 70 ? 17.237 10.149 -7.205 1.00 83.69 70 ILE A N 1
ATOM 555 C CA . ILE A 1 70 ? 17.560 9.850 -5.806 1.00 83.69 70 ILE A CA 1
ATOM 556 C C . ILE A 1 70 ? 17.479 8.338 -5.550 1.00 83.69 70 ILE A C 1
ATOM 558 O O . ILE A 1 70 ? 18.314 7.812 -4.820 1.00 83.69 70 ILE A O 1
ATOM 562 N N . ILE A 1 71 ? 16.532 7.627 -6.170 1.00 83.00 71 ILE A N 1
ATOM 563 C CA . ILE A 1 71 ? 16.416 6.165 -6.056 1.00 83.00 71 ILE A CA 1
ATOM 564 C C . ILE A 1 71 ? 17.675 5.459 -6.538 1.00 83.00 71 ILE A C 1
ATOM 566 O O . ILE A 1 71 ? 18.169 4.581 -5.838 1.00 83.00 71 ILE A O 1
ATOM 570 N N . ILE A 1 72 ? 18.214 5.847 -7.696 1.00 88.31 72 ILE A N 1
ATOM 571 C CA . ILE A 1 72 ? 19.441 5.240 -8.222 1.00 88.31 72 ILE A CA 1
ATOM 572 C C . ILE A 1 72 ? 20.600 5.480 -7.256 1.00 88.31 72 ILE A C 1
ATOM 574 O O . ILE A 1 72 ? 21.261 4.530 -6.849 1.00 88.31 72 ILE A O 1
ATOM 578 N N . ILE A 1 73 ? 20.794 6.732 -6.829 1.00 87.81 73 ILE A N 1
ATOM 579 C CA . ILE A 1 73 ? 21.881 7.106 -5.914 1.00 87.81 73 ILE A CA 1
ATOM 580 C C . ILE A 1 73 ? 21.779 6.314 -4.609 1.00 87.81 73 ILE A C 1
ATOM 582 O O . ILE A 1 73 ? 22.762 5.755 -4.131 1.00 87.81 73 ILE A O 1
ATOM 586 N N . MET A 1 74 ? 20.585 6.250 -4.030 1.00 81.31 74 MET A N 1
ATOM 587 C CA . MET A 1 74 ? 20.375 5.596 -2.743 1.00 81.31 74 MET A CA 1
ATOM 588 C C . MET A 1 74 ? 20.477 4.085 -2.856 1.00 81.31 74 MET A C 1
ATOM 590 O O . MET A 1 74 ? 21.102 3.472 -2.002 1.00 81.31 74 MET A O 1
ATOM 594 N N . SER A 1 75 ? 19.954 3.488 -3.926 1.00 84.38 75 SER A N 1
ATOM 595 C CA . SER A 1 75 ? 20.126 2.063 -4.206 1.00 84.38 75 SER A CA 1
ATOM 596 C C . SER A 1 75 ? 21.613 1.701 -4.315 1.00 84.38 75 SER A C 1
ATOM 598 O O . SER A 1 75 ? 22.064 0.768 -3.648 1.00 84.38 75 SER A O 1
ATOM 600 N N . SER A 1 76 ? 22.400 2.490 -5.058 1.00 86.69 76 SER A N 1
ATOM 601 C CA . SER A 1 76 ? 23.861 2.348 -5.131 1.00 86.69 76 SER A CA 1
ATOM 602 C C . SER A 1 76 ? 24.517 2.432 -3.756 1.00 86.69 76 SER A C 1
ATOM 604 O O . SER A 1 76 ? 25.246 1.520 -3.376 1.00 86.69 76 SER A O 1
ATOM 606 N N . LEU A 1 77 ? 24.229 3.477 -2.974 1.00 84.81 77 LEU A N 1
ATOM 607 C CA . LEU A 1 77 ? 24.812 3.658 -1.640 1.00 84.81 77 LEU A CA 1
ATOM 608 C C . LEU A 1 77 ? 24.437 2.522 -0.679 1.00 84.81 77 LEU A C 1
ATOM 610 O O . LEU A 1 77 ? 25.289 2.027 0.056 1.00 84.81 77 LEU A O 1
ATOM 614 N N . MET A 1 78 ? 23.178 2.085 -0.692 1.00 80.81 78 MET A N 1
ATOM 615 C CA . MET A 1 78 ? 22.690 1.030 0.193 1.00 80.81 78 MET A CA 1
ATOM 616 C C . MET A 1 78 ? 23.382 -0.302 -0.081 1.00 80.81 78 MET A C 1
ATOM 618 O O . MET A 1 78 ? 23.844 -0.947 0.859 1.00 80.81 78 MET A O 1
ATOM 622 N N . TRP A 1 79 ? 23.499 -0.701 -1.348 1.00 80.31 79 TRP A N 1
ATOM 623 C CA . TRP A 1 79 ? 24.202 -1.930 -1.715 1.00 80.31 79 TRP A CA 1
ATOM 624 C C . TRP A 1 79 ? 25.719 -1.811 -1.575 1.00 80.31 79 TRP A C 1
ATOM 626 O O . TRP A 1 79 ? 26.359 -2.782 -1.173 1.00 80.31 79 TRP A O 1
ATOM 636 N N . GLY A 1 80 ? 26.284 -0.621 -1.792 1.00 81.00 80 GLY A N 1
ATOM 637 C CA . GLY A 1 80 ? 27.689 -0.331 -1.511 1.00 81.00 80 GLY A CA 1
ATOM 638 C C . GLY A 1 80 ? 28.058 -0.532 -0.037 1.00 81.00 80 GLY A C 1
ATOM 639 O O . GLY A 1 80 ? 29.130 -1.050 0.249 1.00 81.00 80 GLY A O 1
ATOM 640 N N . ILE A 1 81 ? 27.171 -0.180 0.901 1.00 80.62 81 ILE A N 1
ATOM 641 C CA . ILE A 1 81 ? 27.390 -0.375 2.350 1.00 80.62 81 ILE A CA 1
ATOM 642 C C . ILE A 1 81 ? 27.049 -1.807 2.795 1.00 80.62 81 ILE A C 1
ATOM 644 O O . ILE A 1 81 ? 27.679 -2.355 3.703 1.00 80.62 81 ILE A O 1
ATOM 648 N N . ALA A 1 82 ? 26.014 -2.409 2.204 1.00 74.19 82 ALA A N 1
ATOM 649 C CA . ALA A 1 82 ? 25.540 -3.733 2.597 1.00 74.19 82 ALA A CA 1
ATOM 650 C C . ALA A 1 82 ? 26.479 -4.860 2.142 1.00 74.19 82 ALA A C 1
ATOM 652 O O . ALA A 1 82 ? 26.620 -5.858 2.850 1.00 74.19 82 ALA A O 1
ATOM 653 N N . THR A 1 83 ? 27.115 -4.698 0.981 1.00 73.62 83 THR A N 1
ATOM 654 C CA . THR A 1 83 ? 28.025 -5.693 0.402 1.00 73.62 83 THR A CA 1
ATOM 655 C C . THR A 1 83 ? 29.385 -5.608 1.089 1.00 73.62 83 THR A C 1
ATOM 657 O O . THR A 1 83 ? 29.949 -4.526 1.238 1.00 73.62 83 THR A O 1
ATOM 660 N N . ARG A 1 84 ? 29.909 -6.749 1.552 1.00 73.00 84 ARG A N 1
ATOM 661 C CA . ARG A 1 84 ? 31.168 -6.829 2.322 1.00 73.00 84 ARG A CA 1
ATOM 662 C C . ARG A 1 84 ? 32.360 -7.346 1.514 1.00 73.00 84 ARG A C 1
ATOM 664 O O . ARG A 1 84 ? 33.426 -7.562 2.078 1.00 73.00 84 ARG A O 1
ATOM 671 N N . GLU A 1 85 ? 32.175 -7.510 0.213 1.00 69.38 85 GLU A N 1
ATOM 672 C CA . GLU A 1 85 ? 33.206 -7.905 -0.747 1.00 69.38 85 GLU A CA 1
ATOM 673 C C . GLU A 1 85 ? 33.847 -6.651 -1.366 1.00 69.38 85 GLU A C 1
ATOM 675 O O . GLU A 1 85 ? 33.180 -5.627 -1.491 1.00 69.38 85 GLU A O 1
ATOM 680 N N . ASP A 1 86 ? 35.131 -6.702 -1.730 1.00 69.00 86 ASP A N 1
ATOM 681 C CA . ASP A 1 86 ? 35.857 -5.630 -2.441 1.00 69.00 86 ASP A CA 1
ATOM 682 C C . ASP A 1 86 ? 35.686 -4.214 -1.852 1.00 69.00 86 ASP A C 1
ATOM 684 O O . ASP A 1 86 ? 35.288 -3.255 -2.522 1.00 69.00 86 ASP A O 1
ATOM 688 N N . LEU A 1 87 ? 35.978 -4.087 -0.553 1.00 73.62 87 LEU A N 1
ATOM 689 C CA . LEU A 1 87 ? 35.819 -2.846 0.207 1.00 73.62 87 LEU A CA 1
ATOM 690 C C . LEU A 1 87 ? 36.857 -1.784 -0.188 1.00 73.62 87 LEU A C 1
ATOM 692 O O . LEU A 1 87 ? 38.041 -1.886 0.132 1.00 73.62 87 LEU A O 1
ATOM 696 N N . ILE A 1 88 ? 36.383 -0.685 -0.766 1.00 71.56 88 ILE A N 1
ATOM 697 C CA . ILE A 1 88 ? 37.112 0.575 -0.884 1.00 71.56 88 ILE A CA 1
ATOM 698 C C . ILE A 1 88 ? 37.099 1.269 0.493 1.00 71.56 88 ILE A C 1
ATOM 700 O O . ILE A 1 88 ? 36.042 1.465 1.102 1.00 71.56 88 ILE A O 1
ATOM 704 N N . TYR A 1 89 ? 38.279 1.629 1.012 1.00 66.44 89 TYR A N 1
ATOM 705 C CA . TYR A 1 89 ? 38.468 2.283 2.323 1.00 66.44 89 TYR A CA 1
ATOM 706 C C . TYR A 1 89 ? 37.827 1.548 3.525 1.00 66.44 89 TYR A C 1
ATOM 708 O O . TYR A 1 89 ? 37.543 2.160 4.552 1.00 66.44 89 TYR A O 1
ATOM 716 N N . GLY A 1 90 ? 37.581 0.236 3.416 1.00 67.94 90 GLY A N 1
ATOM 717 C CA . GLY A 1 90 ? 37.014 -0.587 4.494 1.00 67.94 90 GLY A CA 1
ATOM 718 C C . GLY A 1 90 ? 35.517 -0.379 4.778 1.00 67.94 90 GLY A C 1
ATOM 719 O O . GLY A 1 90 ? 34.986 -1.028 5.678 1.00 67.94 90 GLY A O 1
ATOM 720 N N . MET A 1 91 ? 34.823 0.491 4.029 1.00 69.62 91 MET A N 1
ATOM 721 C CA . MET A 1 91 ? 33.422 0.856 4.304 1.00 69.62 91 MET A CA 1
ATOM 722 C C . MET A 1 91 ? 32.461 0.692 3.119 1.00 69.62 91 MET A C 1
ATOM 724 O O . MET A 1 91 ? 31.280 0.453 3.365 1.00 69.62 91 MET A O 1
ATOM 728 N N . ILE A 1 92 ? 32.920 0.823 1.866 1.00 78.81 92 ILE A N 1
ATOM 729 C CA . ILE A 1 92 ? 32.043 0.809 0.680 1.00 78.81 92 ILE A CA 1
ATOM 730 C C . ILE A 1 92 ? 32.585 -0.162 -0.369 1.00 78.81 92 ILE A C 1
ATOM 732 O O . ILE A 1 92 ? 33.728 -0.041 -0.788 1.00 78.81 92 ILE A O 1
ATOM 736 N N . SER A 1 93 ? 31.757 -1.097 -0.820 1.00 81.62 93 SER A N 1
ATOM 737 C CA . SER A 1 93 ? 32.083 -2.085 -1.850 1.00 81.62 93 SER A CA 1
ATOM 738 C C . SER A 1 93 ? 31.902 -1.534 -3.271 1.00 81.62 93 SER A C 1
ATOM 740 O O . SER A 1 93 ? 30.846 -0.982 -3.591 1.00 81.62 93 SER A O 1
ATOM 742 N N . SER A 1 94 ? 32.901 -1.709 -4.145 1.00 82.00 94 SER A N 1
ATOM 743 C CA . SER A 1 94 ? 32.818 -1.315 -5.566 1.00 82.00 94 SER A CA 1
ATOM 744 C C . SER A 1 94 ? 31.791 -2.151 -6.340 1.00 82.00 94 SER A C 1
ATOM 746 O O . SER A 1 94 ? 30.981 -1.611 -7.097 1.00 82.00 94 SER A O 1
ATOM 748 N N . THR A 1 95 ? 31.777 -3.461 -6.094 1.00 82.75 95 THR A N 1
ATOM 749 C CA . THR A 1 95 ? 30.821 -4.415 -6.663 1.00 82.75 95 THR A CA 1
ATOM 750 C C . THR A 1 95 ? 29.410 -4.140 -6.145 1.00 82.75 95 THR A C 1
ATOM 752 O O . THR A 1 95 ? 28.461 -4.100 -6.930 1.00 82.75 95 THR A O 1
ATOM 755 N N . GLY A 1 96 ? 29.274 -3.814 -4.855 1.00 81.94 96 GLY A N 1
ATOM 756 C CA . GLY A 1 96 ? 28.014 -3.378 -4.251 1.00 81.94 96 GLY A CA 1
ATOM 757 C C . GLY A 1 96 ? 27.458 -2.082 -4.854 1.00 81.94 96 GLY A C 1
ATOM 758 O O . GLY A 1 96 ? 26.251 -1.978 -5.072 1.00 81.94 96 GLY A O 1
ATOM 759 N N . LEU A 1 97 ? 28.312 -1.104 -5.179 1.00 86.25 97 LEU A N 1
ATOM 760 C CA . LEU A 1 97 ? 27.886 0.138 -5.840 1.00 86.25 97 LEU A CA 1
ATOM 761 C C . LEU A 1 97 ? 27.330 -0.118 -7.249 1.00 86.25 97 LEU A C 1
ATOM 763 O O . LEU A 1 97 ? 26.282 0.435 -7.594 1.00 86.25 97 LEU A O 1
ATOM 767 N N . LEU A 1 98 ? 28.004 -0.957 -8.046 1.00 86.88 98 LEU A N 1
ATOM 768 C CA . LEU A 1 98 ? 27.553 -1.326 -9.391 1.00 86.88 98 LEU A CA 1
ATOM 769 C C . LEU A 1 98 ? 26.236 -2.110 -9.340 1.00 86.88 98 LEU A C 1
ATOM 771 O O . LEU A 1 98 ? 25.288 -1.770 -10.048 1.00 86.88 98 LEU A O 1
ATOM 775 N N . PHE A 1 99 ? 26.141 -3.101 -8.451 1.00 83.81 99 PHE A N 1
ATOM 776 C CA . PHE A 1 99 ? 24.910 -3.860 -8.237 1.00 83.81 99 PHE A CA 1
ATOM 777 C C . PHE A 1 99 ? 23.749 -2.948 -7.819 1.00 83.81 99 PHE A C 1
ATOM 779 O O . PHE A 1 99 ? 22.646 -3.027 -8.365 1.00 83.81 99 PHE A O 1
ATOM 786 N N . GLY A 1 100 ? 23.999 -2.022 -6.891 1.00 85.94 100 GLY A N 1
ATOM 787 C CA . GLY A 1 100 ? 23.000 -1.051 -6.462 1.00 85.94 100 GLY A CA 1
ATOM 788 C C . GLY A 1 100 ? 22.609 -0.061 -7.560 1.00 85.94 100 GLY A C 1
ATOM 789 O O . GLY A 1 100 ? 21.446 0.334 -7.619 1.00 85.94 100 GLY A O 1
ATOM 790 N N . PHE A 1 101 ? 23.529 0.295 -8.463 1.00 90.38 101 PHE A N 1
ATOM 791 C CA . PHE A 1 101 ? 23.237 1.141 -9.624 1.00 90.38 101 PHE A CA 1
ATOM 792 C C . PHE A 1 101 ? 22.291 0.440 -10.602 1.00 90.38 101 PHE A C 1
ATOM 794 O O . PHE A 1 101 ? 21.245 0.994 -10.945 1.00 90.38 101 PHE A O 1
ATOM 801 N N . LEU A 1 102 ? 22.603 -0.805 -10.976 1.00 89.81 102 LEU A N 1
ATOM 802 C CA . LEU A 1 102 ? 21.748 -1.632 -11.832 1.00 89.81 102 LEU A CA 1
ATOM 803 C C . LEU A 1 102 ? 20.372 -1.831 -11.192 1.00 89.81 102 LEU A C 1
ATOM 805 O O . LEU A 1 102 ? 19.353 -1.549 -11.817 1.00 89.81 102 LEU A O 1
ATOM 809 N N . THR A 1 103 ? 20.333 -2.184 -9.906 1.00 84.38 103 THR A N 1
ATOM 810 C CA . THR A 1 103 ? 19.093 -2.307 -9.122 1.00 84.38 103 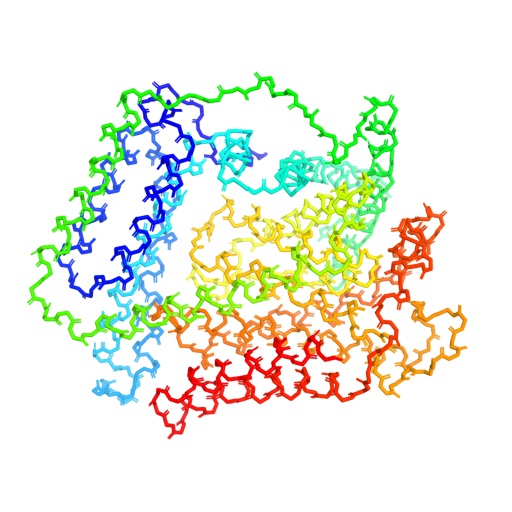THR A CA 1
ATOM 811 C C . THR A 1 103 ? 18.289 -1.003 -9.087 1.00 84.38 103 THR A C 1
ATOM 813 O O . THR A 1 103 ? 17.062 -1.018 -9.199 1.00 84.38 103 THR A O 1
ATOM 816 N N . GLY A 1 104 ? 18.967 0.143 -9.010 1.00 88.75 104 GLY A N 1
ATOM 817 C CA . GLY A 1 104 ? 18.347 1.461 -9.101 1.00 88.75 104 GLY A CA 1
ATOM 818 C C . GLY A 1 104 ? 17.657 1.692 -10.447 1.00 88.75 104 GLY A C 1
ATOM 819 O O . GLY A 1 104 ? 16.538 2.207 -10.482 1.00 88.75 104 GLY A O 1
ATOM 820 N N . ILE A 1 105 ? 18.276 1.262 -11.552 1.00 91.19 105 ILE A N 1
ATOM 821 C CA . ILE A 1 105 ? 17.666 1.315 -12.889 1.00 91.19 105 ILE A CA 1
ATOM 822 C C . ILE A 1 105 ? 16.464 0.364 -12.977 1.00 91.19 105 ILE A C 1
ATOM 824 O O . ILE A 1 105 ? 15.420 0.762 -13.496 1.00 91.19 105 ILE A O 1
ATOM 828 N N . LYS A 1 106 ? 16.551 -0.849 -12.411 1.00 87.69 106 LYS A N 1
ATOM 829 C CA . LYS A 1 106 ? 15.406 -1.776 -12.333 1.00 87.69 106 LYS A CA 1
ATOM 830 C C . LYS A 1 106 ? 14.217 -1.106 -11.636 1.00 87.69 106 LYS A C 1
ATOM 832 O O . LYS A 1 106 ? 13.112 -1.076 -12.179 1.00 87.69 106 LYS A O 1
ATOM 837 N N . LEU A 1 107 ? 14.441 -0.505 -10.462 1.00 85.19 107 LEU A N 1
ATOM 838 C CA . LEU A 1 107 ? 13.416 0.249 -9.726 1.00 85.19 107 LEU A CA 1
ATOM 839 C C . LEU A 1 107 ? 12.844 1.406 -10.556 1.00 85.19 107 LEU A C 1
ATOM 841 O O . LEU A 1 107 ? 11.631 1.626 -10.548 1.00 85.19 107 LEU A O 1
ATOM 845 N N . LEU A 1 108 ? 13.695 2.114 -11.306 1.00 89.25 108 LEU A N 1
ATOM 846 C CA . LEU A 1 108 ? 13.277 3.191 -12.199 1.00 89.25 108 LEU A CA 1
ATOM 847 C C . LEU A 1 108 ? 12.316 2.688 -13.280 1.00 89.25 108 LEU A C 1
ATOM 849 O O . LEU A 1 108 ? 11.267 3.301 -13.462 1.00 89.25 108 LEU A O 1
ATOM 853 N N . ILE A 1 109 ? 12.622 1.577 -13.959 1.00 90.44 109 ILE A N 1
ATOM 854 C CA . ILE A 1 109 ? 11.758 0.978 -14.997 1.00 90.44 109 ILE A CA 1
ATOM 855 C C . ILE A 1 109 ? 10.373 0.661 -14.416 1.00 90.44 109 ILE A C 1
ATOM 857 O O . ILE A 1 109 ? 9.340 1.016 -14.993 1.00 90.44 109 ILE A O 1
ATOM 861 N N . MET A 1 110 ? 10.345 0.060 -13.226 1.00 86.25 110 MET A N 1
ATOM 862 C CA . MET A 1 110 ? 9.109 -0.319 -12.546 1.00 86.25 110 MET A CA 1
ATOM 863 C C . MET A 1 110 ? 8.253 0.901 -12.185 1.00 86.25 110 MET A C 1
ATOM 865 O O . MET A 1 110 ? 7.070 0.947 -12.528 1.00 86.25 110 MET A O 1
ATOM 869 N N . ILE A 1 111 ? 8.846 1.924 -11.566 1.00 85.06 111 ILE A N 1
ATOM 870 C CA . ILE A 1 111 ? 8.130 3.149 -11.180 1.00 85.06 111 ILE A CA 1
ATOM 871 C C . ILE A 1 111 ? 7.684 3.934 -12.418 1.00 85.06 111 ILE A C 1
ATOM 873 O O . ILE A 1 111 ? 6.555 4.422 -12.469 1.00 85.06 111 ILE A O 1
ATOM 877 N N . LEU A 1 112 ? 8.532 4.028 -13.444 1.00 89.75 112 LEU A N 1
ATOM 878 C CA . LEU A 1 112 ? 8.228 4.736 -14.685 1.00 89.75 112 LEU A CA 1
ATOM 879 C C . LEU A 1 112 ? 7.048 4.090 -15.427 1.00 89.75 112 LEU A C 1
ATOM 881 O O . LEU A 1 112 ? 6.138 4.802 -15.859 1.00 89.75 112 LEU A O 1
ATOM 885 N N . SER A 1 113 ? 7.003 2.755 -15.499 1.00 90.19 113 SER A N 1
ATOM 886 C CA . SER A 1 113 ? 5.855 2.024 -16.055 1.00 90.19 113 SER A CA 1
ATOM 887 C C . SER A 1 113 ? 4.557 2.303 -15.275 1.00 90.19 113 SER A C 1
ATOM 889 O O . SER A 1 113 ? 3.510 2.563 -15.875 1.00 90.19 113 SER A O 1
ATOM 891 N N . GLY A 1 114 ? 4.634 2.370 -13.939 1.00 87.25 114 GLY A N 1
ATOM 892 C CA . GLY A 1 114 ? 3.521 2.747 -13.066 1.00 87.25 114 GLY A CA 1
ATOM 893 C C . GLY A 1 114 ? 3.038 4.183 -13.290 1.00 87.25 114 GLY A C 1
ATOM 894 O O . GLY A 1 114 ? 1.835 4.417 -13.417 1.00 87.25 114 GLY A O 1
ATOM 895 N N . ILE A 1 115 ? 3.960 5.145 -13.413 1.00 87.56 115 ILE A N 1
ATOM 896 C CA . ILE A 1 115 ? 3.643 6.552 -13.711 1.00 87.56 115 ILE A CA 1
ATOM 897 C C . ILE A 1 115 ? 2.906 6.662 -15.047 1.00 87.56 115 ILE A C 1
ATOM 899 O O . ILE A 1 115 ? 1.926 7.409 -15.133 1.00 87.56 115 ILE A O 1
ATOM 903 N N . ILE A 1 116 ? 3.333 5.917 -16.073 1.00 90.38 116 ILE A N 1
ATOM 904 C CA . ILE A 1 116 ? 2.650 5.894 -17.373 1.00 90.38 116 ILE A CA 1
ATOM 905 C C . ILE A 1 116 ? 1.217 5.390 -17.219 1.00 90.38 116 ILE A C 1
ATOM 907 O O . ILE A 1 116 ? 0.280 6.032 -17.697 1.00 90.38 116 ILE A O 1
ATOM 911 N N . TRP A 1 117 ? 1.025 4.282 -16.508 1.00 88.88 117 TRP A N 1
ATOM 912 C CA . TRP A 1 117 ? -0.296 3.699 -16.298 1.00 88.88 117 TRP A CA 1
ATOM 913 C C . TRP A 1 117 ? -1.248 4.627 -15.531 1.00 88.88 117 TRP A C 1
ATOM 915 O O . TRP A 1 117 ? -2.362 4.879 -15.996 1.00 88.88 117 TRP A O 1
ATOM 925 N N . ILE A 1 118 ? -0.791 5.200 -14.414 1.00 86.81 118 ILE A N 1
ATOM 926 C CA . ILE A 1 118 ? -1.581 6.092 -13.548 1.00 86.81 118 ILE A CA 1
ATOM 927 C C . ILE A 1 118 ? -1.910 7.411 -14.249 1.00 86.81 118 ILE A C 1
ATOM 929 O O . ILE A 1 118 ? -3.001 7.955 -14.085 1.00 86.81 118 ILE A O 1
ATOM 933 N N . SER A 1 119 ? -0.982 7.932 -15.054 1.00 89.19 119 SER A N 1
ATOM 934 C CA . SER A 1 119 ? -1.188 9.201 -15.758 1.00 89.19 119 SER A CA 1
ATOM 935 C C . SER A 1 119 ? -2.171 9.080 -16.927 1.00 89.19 119 SER A C 1
ATOM 937 O O . SER A 1 119 ? -2.723 10.099 -17.330 1.00 89.19 119 SER A O 1
ATOM 939 N N . THR A 1 120 ? -2.384 7.869 -17.464 1.00 90.75 120 THR A N 1
ATOM 940 C CA . THR A 1 120 ? -3.136 7.625 -18.713 1.00 90.75 120 THR A CA 1
ATOM 941 C C . THR A 1 120 ? -4.407 6.791 -18.547 1.00 90.75 120 THR A C 1
ATOM 943 O O . THR A 1 120 ? -5.093 6.531 -19.537 1.00 90.75 120 THR A O 1
ATOM 946 N N . THR A 1 121 ? -4.731 6.337 -17.334 1.00 88.81 121 THR A N 1
ATOM 947 C CA . THR A 1 121 ? -5.888 5.462 -17.074 1.00 88.81 121 THR A CA 1
ATOM 948 C C . THR A 1 121 ? -6.751 6.050 -15.970 1.00 88.81 121 THR A C 1
ATOM 950 O O . THR A 1 121 ? -6.246 6.387 -14.899 1.00 88.81 121 THR A O 1
ATOM 953 N N . ARG A 1 122 ? -8.060 6.159 -16.212 1.00 87.00 122 ARG A N 1
ATOM 954 C CA . ARG A 1 122 ? -9.005 6.649 -15.198 1.00 87.00 122 ARG A CA 1
ATOM 955 C C . ARG A 1 122 ? -9.254 5.590 -14.129 1.00 87.00 122 ARG A C 1
ATOM 957 O O . ARG A 1 122 ? -9.218 4.394 -14.411 1.00 87.00 122 ARG A O 1
ATOM 964 N N . THR A 1 123 ? -9.548 6.004 -12.899 1.00 82.38 123 THR A N 1
ATOM 965 C CA . THR A 1 123 ? -9.797 5.060 -11.797 1.00 82.38 123 THR A CA 1
ATOM 966 C C . THR A 1 123 ? -10.978 4.132 -12.095 1.00 82.38 123 THR A C 1
ATOM 968 O O . THR A 1 123 ? -10.923 2.944 -11.792 1.00 82.38 123 THR A O 1
ATOM 971 N N . GLU A 1 124 ? -12.031 4.637 -12.734 1.00 82.44 124 GLU A N 1
ATOM 972 C CA . GLU A 1 124 ? -13.195 3.845 -13.141 1.00 82.44 124 GLU A CA 1
ATOM 973 C C . GLU A 1 124 ? -12.820 2.774 -14.174 1.00 82.44 124 GLU A C 1
ATOM 975 O O . GLU A 1 124 ? -13.301 1.644 -14.117 1.00 82.44 124 GLU A O 1
ATOM 980 N N . GLU A 1 125 ? -11.913 3.108 -15.091 1.00 86.62 125 GLU A N 1
ATOM 981 C CA . GLU A 1 125 ? -11.391 2.186 -16.099 1.00 86.62 125 GLU A CA 1
ATOM 982 C C . GLU A 1 125 ? -10.506 1.099 -15.465 1.00 86.62 125 GLU A C 1
ATOM 984 O O . GLU A 1 125 ? -10.605 -0.070 -15.844 1.00 86.62 125 GLU A O 1
ATOM 989 N N . MET A 1 126 ? -9.702 1.449 -14.451 1.00 84.75 126 MET A N 1
ATOM 990 C CA . MET A 1 126 ? -8.920 0.477 -13.671 1.00 84.75 126 MET A CA 1
ATOM 991 C C . MET A 1 126 ? -9.825 -0.568 -13.010 1.00 84.75 126 MET A C 1
ATOM 993 O O . MET A 1 126 ? -9.538 -1.760 -13.077 1.00 84.75 126 MET A O 1
ATOM 997 N N . VAL A 1 127 ? -10.944 -0.135 -12.423 1.00 82.56 127 VAL A N 1
ATOM 998 C CA . VAL A 1 127 ? -11.913 -1.004 -11.731 1.00 82.56 127 VAL A CA 1
ATOM 999 C C . VAL A 1 127 ? -12.543 -2.003 -12.698 1.00 82.56 127 VAL A C 1
ATOM 1001 O O . VAL A 1 127 ? -12.592 -3.196 -12.410 1.00 82.56 127 VAL A O 1
ATOM 1004 N N . ILE A 1 128 ? -12.950 -1.551 -13.886 1.00 85.38 128 ILE A N 1
ATOM 1005 C CA . ILE A 1 128 ? -13.487 -2.439 -14.929 1.00 85.38 128 ILE A CA 1
ATOM 1006 C C . ILE A 1 128 ? -12.417 -3.427 -15.402 1.00 85.38 128 ILE A C 1
ATOM 1008 O O . ILE A 1 128 ? -12.717 -4.596 -15.653 1.00 85.38 128 ILE A O 1
ATOM 1012 N N . GLY A 1 129 ? -11.166 -2.970 -15.512 1.00 84.38 129 GLY A N 1
ATOM 1013 C CA . GLY A 1 129 ? -10.020 -3.829 -15.796 1.00 84.38 129 GLY A CA 1
ATOM 1014 C C . GLY A 1 129 ? -9.875 -4.942 -14.758 1.00 84.38 129 GLY A C 1
ATOM 1015 O O . GLY A 1 129 ? -9.789 -6.108 -15.133 1.00 84.38 129 GLY A O 1
ATOM 1016 N N . MET A 1 130 ? -9.933 -4.597 -13.469 1.00 83.25 130 MET A N 1
ATOM 1017 C CA . MET A 1 130 ? -9.882 -5.548 -12.353 1.00 83.25 130 MET A CA 1
ATOM 1018 C C . MET A 1 130 ? -11.021 -6.574 -12.412 1.00 83.25 130 MET A C 1
ATOM 1020 O O . MET A 1 130 ? -10.762 -7.773 -12.328 1.00 83.25 130 MET A O 1
ATOM 1024 N N . GLU A 1 131 ? -12.267 -6.129 -12.610 1.00 81.94 131 GLU A N 1
ATOM 1025 C CA . GLU A 1 131 ? -13.427 -7.029 -12.703 1.00 81.94 131 GLU A CA 1
ATOM 1026 C C . GLU A 1 131 ? -13.285 -8.030 -13.855 1.00 81.94 131 GLU A C 1
ATOM 1028 O O . GLU A 1 131 ? -13.546 -9.222 -13.696 1.00 81.94 131 GLU A O 1
ATOM 1033 N N . LYS A 1 132 ? -12.820 -7.568 -15.019 1.00 83.62 132 LYS A N 1
ATOM 1034 C CA . LYS A 1 132 ? -12.625 -8.425 -16.196 1.00 83.62 132 LYS A CA 1
ATOM 1035 C C . LYS A 1 132 ? -11.423 -9.357 -16.101 1.00 83.62 132 LYS A C 1
ATOM 1037 O O . LYS A 1 132 ? -11.370 -10.326 -16.850 1.00 83.62 132 LYS A O 1
ATOM 1042 N N . LEU A 1 133 ? -10.475 -9.070 -15.213 1.00 80.06 133 LEU A N 1
ATOM 1043 C CA . LEU A 1 133 ? -9.384 -9.980 -14.855 1.00 80.06 133 LEU A CA 1
ATOM 1044 C C . LEU A 1 133 ? -9.831 -11.060 -13.851 1.00 80.06 133 LEU A C 1
ATOM 1046 O O . LEU A 1 133 ? -9.025 -11.901 -13.467 1.00 80.06 133 LEU A O 1
ATOM 1050 N N . GLY A 1 134 ? -11.103 -11.061 -13.433 1.00 79.31 134 GLY A N 1
ATOM 1051 C CA . GLY A 1 134 ? -11.671 -12.063 -12.529 1.00 79.31 134 GLY A CA 1
ATOM 1052 C C . GLY A 1 134 ? -11.615 -11.684 -11.049 1.00 79.31 134 GLY A C 1
ATOM 1053 O O . GLY A 1 134 ? -11.934 -12.515 -10.200 1.00 79.31 134 GLY A O 1
ATOM 1054 N N . ILE A 1 135 ? -11.237 -10.444 -10.709 1.00 82.88 135 ILE A N 1
ATOM 1055 C CA . ILE A 1 135 ? -11.305 -9.964 -9.322 1.00 82.88 135 ILE A CA 1
ATOM 1056 C C . ILE A 1 135 ? -12.785 -9.815 -8.925 1.00 82.88 135 ILE A C 1
ATOM 1058 O O . ILE A 1 135 ? -13.539 -9.159 -9.650 1.00 82.88 135 ILE A O 1
ATOM 1062 N N . PRO A 1 136 ? -13.219 -10.373 -7.774 1.00 84.00 136 PRO A N 1
ATOM 1063 C CA . PRO A 1 136 ? -14.590 -10.233 -7.296 1.00 84.00 136 PRO A CA 1
ATOM 1064 C C . PRO A 1 136 ? -15.051 -8.774 -7.253 1.00 84.00 136 PRO A C 1
ATOM 1066 O O . PRO A 1 136 ? -14.376 -7.909 -6.687 1.00 84.00 136 PRO A O 1
ATOM 1069 N N . ARG A 1 137 ? -16.239 -8.509 -7.803 1.00 83.44 137 ARG A N 1
ATOM 1070 C CA . ARG A 1 137 ? -16.808 -7.155 -7.897 1.00 83.44 137 ARG A CA 1
ATOM 1071 C C . ARG A 1 137 ? -16.840 -6.396 -6.570 1.00 83.44 137 ARG A C 1
ATOM 1073 O O . ARG A 1 137 ? -16.478 -5.225 -6.591 1.00 83.44 137 ARG A O 1
ATOM 1080 N N . PRO A 1 138 ? -17.188 -7.002 -5.416 1.00 88.56 138 PRO A N 1
ATOM 1081 C CA . PRO A 1 138 ? -17.172 -6.279 -4.145 1.00 88.56 138 PRO A CA 1
ATOM 1082 C C . PRO A 1 138 ? -15.796 -5.680 -3.802 1.00 88.56 138 PRO A C 1
ATOM 1084 O O . PRO A 1 138 ? -15.733 -4.561 -3.302 1.00 88.56 138 PRO A O 1
ATOM 1087 N N . ILE A 1 139 ? -14.696 -6.360 -4.155 1.00 88.44 139 ILE A N 1
ATOM 1088 C CA . ILE A 1 139 ? -13.325 -5.853 -3.968 1.00 88.44 139 ILE A CA 1
ATOM 1089 C C . ILE A 1 139 ? -13.068 -4.656 -4.888 1.00 88.44 139 ILE A C 1
ATOM 1091 O O . ILE A 1 139 ? -12.600 -3.608 -4.436 1.00 88.44 139 ILE A O 1
ATOM 1095 N N . ALA A 1 140 ? -13.388 -4.801 -6.177 1.00 87.00 140 ALA A N 1
ATOM 1096 C CA . ALA A 1 140 ? -13.200 -3.749 -7.174 1.00 87.00 140 ALA A CA 1
ATOM 1097 C C . ALA A 1 140 ? -14.052 -2.503 -6.847 1.00 87.00 140 ALA A C 1
ATOM 1099 O O . ALA A 1 140 ? -13.572 -1.368 -6.917 1.00 87.00 140 ALA A O 1
ATOM 1100 N N . PHE A 1 141 ? -15.286 -2.716 -6.384 1.00 89.06 141 PHE A N 1
ATOM 1101 C CA . PHE A 1 141 ? -16.187 -1.677 -5.899 1.00 89.06 141 PHE A CA 1
ATOM 1102 C C . PHE A 1 141 ? -15.646 -0.983 -4.644 1.00 89.06 141 PHE A C 1
ATOM 1104 O O . PHE A 1 141 ? -15.670 0.249 -4.584 1.00 89.06 141 PHE A O 1
ATOM 1111 N N . SER A 1 142 ? -15.118 -1.726 -3.662 1.00 92.19 142 SER A N 1
ATOM 1112 C CA . SER A 1 142 ? -14.486 -1.128 -2.479 1.00 92.19 142 SER A CA 1
ATOM 1113 C C . SER A 1 142 ? -13.290 -0.256 -2.858 1.00 92.19 142 SER A C 1
ATOM 1115 O O . SER A 1 142 ? -13.162 0.849 -2.336 1.00 92.19 142 SER A O 1
ATOM 1117 N N . PHE A 1 143 ? -12.451 -0.705 -3.796 1.00 91.12 143 PHE A N 1
ATOM 1118 C CA . PHE A 1 143 ? -11.326 0.081 -4.305 1.00 91.12 143 PHE A CA 1
ATOM 1119 C C . PHE A 1 143 ? -11.791 1.368 -5.013 1.00 91.12 143 PHE A C 1
ATOM 1121 O O . PHE A 1 143 ? -11.333 2.457 -4.665 1.00 91.12 143 PHE A O 1
ATOM 1128 N N . SER A 1 144 ? -12.758 1.275 -5.936 1.00 88.69 144 SER A N 1
ATOM 1129 C CA . SER A 1 144 ? -13.345 2.442 -6.622 1.00 88.69 144 SER A CA 1
ATOM 1130 C C . SER A 1 144 ? -13.933 3.455 -5.638 1.00 88.69 144 SER A C 1
ATOM 1132 O O . SER A 1 144 ? -13.665 4.659 -5.696 1.00 88.69 144 SER A O 1
ATOM 1134 N N . THR A 1 145 ? -14.723 2.948 -4.692 1.00 91.62 145 THR A N 1
ATOM 1135 C CA . THR A 1 145 ? -15.385 3.749 -3.666 1.00 91.62 145 THR A CA 1
ATOM 1136 C C . THR A 1 145 ? -14.360 4.424 -2.764 1.00 91.62 145 THR A C 1
ATOM 1138 O O . THR A 1 145 ? -14.524 5.595 -2.438 1.00 91.62 145 THR A O 1
ATOM 1141 N N . ALA A 1 146 ? -13.274 3.737 -2.407 1.00 92.69 146 ALA A N 1
ATOM 1142 C CA . ALA A 1 146 ? -12.212 4.302 -1.586 1.00 92.69 146 ALA A CA 1
ATOM 1143 C C . ALA A 1 146 ? -11.516 5.487 -2.269 1.00 92.69 146 ALA A C 1
ATOM 1145 O O . ALA A 1 146 ? -11.350 6.539 -1.651 1.00 92.69 146 ALA A O 1
ATOM 1146 N N . VAL A 1 147 ? -11.171 5.362 -3.557 1.00 88.81 147 VAL A N 1
ATOM 1147 C CA . VAL A 1 147 ? -10.577 6.473 -4.322 1.00 88.81 147 VAL A CA 1
ATOM 1148 C C . VAL A 1 147 ? -11.542 7.661 -4.400 1.00 88.81 147 VAL A C 1
ATOM 1150 O O . VAL A 1 147 ? -11.125 8.804 -4.227 1.00 88.81 147 VAL A O 1
ATOM 1153 N N . ARG A 1 148 ? -12.846 7.410 -4.576 1.00 87.94 148 ARG A N 1
ATOM 1154 C CA . ARG A 1 148 ? -13.882 8.459 -4.569 1.00 87.94 148 ARG A CA 1
ATOM 1155 C C . ARG A 1 148 ? -14.065 9.110 -3.195 1.00 87.94 148 ARG A C 1
ATOM 1157 O O . ARG A 1 148 ? -14.314 10.310 -3.107 1.00 87.94 148 ARG A O 1
ATOM 1164 N N . MET A 1 149 ? -13.963 8.330 -2.124 1.00 89.94 149 MET A N 1
ATOM 1165 C CA . MET A 1 149 ? -14.085 8.814 -0.749 1.00 89.94 149 MET A CA 1
ATOM 1166 C C . MET A 1 149 ? -12.860 9.610 -0.298 1.00 89.94 149 MET A C 1
ATOM 1168 O O . MET A 1 149 ? -12.982 10.432 0.605 1.00 89.94 149 MET A O 1
ATOM 1172 N N . LEU A 1 150 ? -11.693 9.415 -0.913 1.00 89.38 150 LEU A N 1
ATOM 1173 C CA . LEU A 1 150 ? -10.458 10.088 -0.516 1.00 89.38 150 LEU A CA 1
ATOM 1174 C C . LEU A 1 150 ? -10.574 11.633 -0.548 1.00 89.38 150 LEU A C 1
ATOM 1176 O O . LEU A 1 150 ? -10.317 12.253 0.490 1.00 89.38 150 LEU A O 1
ATOM 1180 N N . PRO A 1 151 ? -11.022 12.285 -1.645 1.00 87.25 151 PRO A N 1
ATOM 1181 C CA . PRO A 1 151 ? -11.288 13.725 -1.644 1.00 87.25 151 PRO A CA 1
ATOM 1182 C C . PRO A 1 151 ? -12.293 14.156 -0.574 1.00 87.25 151 PRO A C 1
ATOM 1184 O O . PRO A 1 151 ? -12.115 15.203 0.044 1.00 87.25 151 PRO A O 1
ATOM 1187 N N . LEU A 1 152 ? -13.321 13.340 -0.315 1.00 88.81 152 LEU A N 1
ATOM 1188 C CA . LEU A 1 152 ? -14.336 13.624 0.700 1.00 88.81 152 LEU A CA 1
ATOM 1189 C C . LEU A 1 152 ? -13.748 13.604 2.119 1.00 88.81 152 LEU A C 1
ATOM 1191 O O . LEU A 1 152 ? -14.072 14.479 2.921 1.00 88.81 152 LEU A O 1
ATOM 1195 N N . VAL A 1 153 ? -12.860 12.652 2.429 1.00 89.44 153 VAL A N 1
ATOM 1196 C CA . VAL A 1 153 ? -12.149 12.592 3.719 1.00 89.44 153 VAL A CA 1
ATOM 1197 C C . VAL A 1 153 ? -11.318 13.858 3.923 1.00 89.44 153 VAL A C 1
ATOM 1199 O O . VAL A 1 153 ? -11.408 14.495 4.974 1.00 89.44 153 VAL A O 1
ATOM 1202 N N . LEU A 1 154 ? -10.544 14.251 2.907 1.00 88.19 154 LEU A N 1
ATOM 1203 C CA . LEU A 1 154 ? -9.688 15.437 2.965 1.00 88.19 154 LEU A CA 1
ATOM 1204 C C . LEU A 1 154 ? -10.507 16.730 3.071 1.00 88.19 154 LEU A C 1
ATOM 1206 O O . LEU A 1 154 ? -10.170 17.604 3.869 1.00 88.19 154 LEU A O 1
ATOM 1210 N N . HIS A 1 155 ? -11.608 16.833 2.323 1.00 89.19 155 HIS A N 1
ATOM 1211 C CA . HIS A 1 155 ? -12.511 17.979 2.384 1.00 89.19 155 HIS A CA 1
ATOM 1212 C C . HIS A 1 155 ? -13.173 18.103 3.760 1.00 89.19 155 HIS A C 1
ATOM 1214 O O . HIS A 1 155 ? -13.146 19.175 4.356 1.00 89.19 155 HIS A O 1
ATOM 1220 N N . ASN A 1 156 ? -13.682 17.004 4.323 1.00 89.69 156 ASN A N 1
ATOM 1221 C CA . ASN A 1 156 ? -14.284 17.018 5.657 1.00 89.69 156 ASN A CA 1
ATOM 1222 C C . ASN A 1 156 ? -13.273 17.400 6.743 1.00 89.69 156 ASN A C 1
ATOM 1224 O O . ASN A 1 156 ? -13.601 18.185 7.632 1.00 89.69 156 ASN A O 1
ATOM 1228 N N . ALA A 1 157 ? -12.038 16.898 6.660 1.00 88.75 157 ALA A N 1
ATOM 1229 C CA . ALA A 1 157 ? -10.972 17.303 7.571 1.00 88.75 157 ALA A CA 1
ATOM 1230 C C . ALA A 1 157 ? -10.662 18.806 7.456 1.00 88.75 157 ALA A C 1
ATOM 1232 O O . ALA A 1 157 ? -10.494 19.474 8.477 1.00 88.75 157 ALA A O 1
ATOM 1233 N N . HIS A 1 158 ? -10.645 19.355 6.237 1.00 90.56 158 HIS A N 1
ATOM 1234 C CA . HIS A 1 158 ? -10.431 20.782 6.001 1.00 90.56 158 HIS A CA 1
ATOM 1235 C C . HIS A 1 158 ? -11.567 21.641 6.571 1.00 90.56 158 HIS A C 1
ATOM 1237 O O . HIS A 1 158 ? -11.308 22.592 7.304 1.00 90.56 158 HIS A O 1
ATOM 1243 N N . THR A 1 159 ? -12.821 21.271 6.312 1.00 92.06 159 THR A N 1
ATOM 1244 C CA . THR A 1 159 ? -14.001 21.969 6.839 1.00 92.06 159 THR A CA 1
ATOM 1245 C C . THR A 1 159 ? -14.016 21.966 8.368 1.00 92.06 159 THR A C 1
ATOM 1247 O O . THR A 1 159 ? -14.257 22.997 8.994 1.00 92.06 159 THR A O 1
ATOM 1250 N N . ILE A 1 160 ? -13.686 20.832 8.996 1.00 91.06 160 ILE A N 1
ATOM 1251 C CA . ILE A 1 160 ? -13.568 20.739 10.458 1.00 91.06 160 ILE A CA 1
ATOM 1252 C C . ILE A 1 160 ? -12.413 21.605 10.965 1.00 91.06 160 ILE A C 1
ATOM 1254 O O . ILE A 1 160 ? -12.577 22.301 11.965 1.00 91.06 160 ILE A O 1
ATOM 1258 N N . SER A 1 161 ? -11.267 21.602 10.279 1.00 90.50 161 SER A N 1
ATOM 1259 C CA . SER A 1 161 ? -10.134 22.466 10.618 1.00 90.50 161 SER A CA 1
ATOM 1260 C C . SER A 1 161 ? -10.532 23.942 10.605 1.00 90.50 161 SER A C 1
ATOM 1262 O O . SER A 1 161 ? -10.239 24.656 11.561 1.00 90.50 161 SER A O 1
ATOM 1264 N N . GLN A 1 162 ? -11.231 24.397 9.562 1.00 92.12 162 GLN A N 1
ATOM 1265 C CA . GLN A 1 162 ? -11.712 25.777 9.460 1.00 92.12 162 GLN A CA 1
ATOM 1266 C C . GLN A 1 162 ? -12.713 26.106 10.572 1.00 92.12 162 GLN A C 1
ATOM 1268 O O . GLN A 1 162 ? -12.569 27.126 11.236 1.00 92.12 162 GLN A O 1
ATOM 1273 N N . ALA A 1 163 ? -13.665 25.211 10.852 1.00 92.31 163 ALA A N 1
ATOM 1274 C CA . ALA A 1 163 ? -14.636 25.406 11.926 1.00 92.31 163 ALA A CA 1
ATOM 1275 C C . ALA A 1 163 ? -13.975 25.511 13.313 1.00 92.31 163 ALA A C 1
ATOM 1277 O O . ALA A 1 163 ? -14.401 26.314 14.142 1.00 92.31 163 ALA A O 1
ATOM 1278 N N . GLN A 1 164 ? -12.930 24.720 13.580 1.00 90.81 164 GLN A N 1
ATOM 1279 C CA . GLN A 1 164 ? -12.178 24.812 14.835 1.00 90.81 164 GLN A CA 1
ATOM 1280 C C . GLN A 1 164 ? -11.347 26.099 14.911 1.00 90.81 164 GLN A C 1
ATOM 1282 O O . GLN A 1 164 ? -11.316 26.735 15.962 1.00 90.81 164 GLN A O 1
ATOM 1287 N N . GLN A 1 165 ? -10.732 26.532 13.806 1.00 91.31 165 GLN A N 1
ATOM 1288 C CA . GLN A 1 165 ? -10.023 27.816 13.745 1.00 91.31 165 GLN A CA 1
ATOM 1289 C C . GLN A 1 165 ? -10.967 28.999 13.998 1.00 91.31 165 GLN A C 1
ATOM 1291 O O . GLN A 1 165 ? -10.619 29.895 14.761 1.00 91.31 165 GLN A O 1
ATOM 1296 N N . SER A 1 166 ? -12.195 28.968 13.467 1.00 93.38 166 SER A N 1
ATOM 1297 C CA . SER A 1 166 ? -13.229 29.970 13.773 1.00 93.38 166 SER 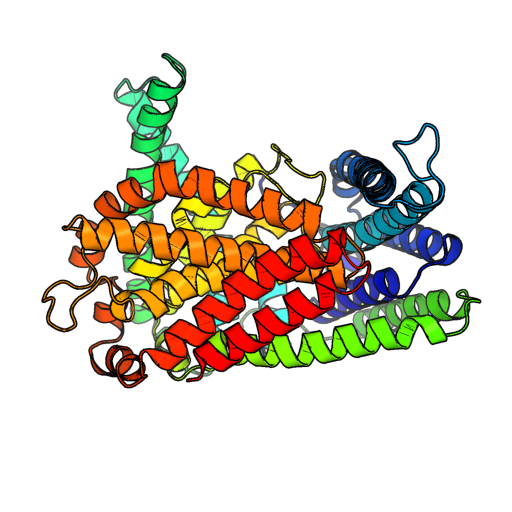A CA 1
ATOM 1298 C C . SER A 1 166 ? -13.654 29.977 15.247 1.00 93.38 166 SER A C 1
ATOM 1300 O O . SER A 1 166 ? -14.110 30.999 15.743 1.00 93.38 166 SER A O 1
ATOM 1302 N N . ARG A 1 167 ? -13.480 28.860 15.968 1.00 92.06 167 ARG A N 1
ATOM 1303 C CA . ARG A 1 167 ? -13.689 28.757 17.426 1.00 92.06 167 ARG A CA 1
ATOM 1304 C C . ARG A 1 167 ? -12.456 29.163 18.245 1.00 92.06 167 ARG A C 1
ATOM 1306 O O . ARG A 1 167 ? -12.438 28.948 19.453 1.00 92.06 167 ARG A O 1
ATOM 1313 N N . GLY A 1 168 ? -11.426 29.719 17.606 1.00 88.69 168 GLY A N 1
ATOM 1314 C CA . GLY A 1 168 ? -10.200 30.181 18.259 1.00 88.69 168 GLY A CA 1
ATOM 1315 C C . GLY A 1 168 ? -9.103 29.122 18.398 1.00 88.69 168 GLY A C 1
ATOM 1316 O O . GLY A 1 168 ? -8.103 29.373 19.069 1.00 88.69 168 GLY A O 1
ATOM 1317 N N . LEU A 1 169 ? -9.240 27.940 17.776 1.00 88.94 169 LEU A N 1
ATOM 1318 C CA . LEU A 1 169 ? -8.173 26.935 17.778 1.00 88.94 169 LEU A CA 1
ATOM 1319 C C . LEU A 1 169 ? -7.048 27.342 16.816 1.00 88.94 169 LEU A C 1
ATOM 1321 O O . LEU A 1 169 ? -7.074 27.016 15.629 1.00 88.94 169 LEU A O 1
ATOM 1325 N N . ASP A 1 170 ? -6.022 28.009 17.336 1.00 86.31 170 ASP A N 1
ATOM 1326 C CA . ASP A 1 170 ? -4.815 28.295 16.563 1.00 86.31 170 ASP A CA 1
ATOM 1327 C C . ASP A 1 170 ? -3.915 27.054 16.466 1.00 86.31 170 ASP A C 1
ATOM 1329 O O . ASP A 1 170 ? -3.298 26.636 17.446 1.00 86.31 170 ASP A O 1
ATOM 1333 N N . LEU A 1 171 ? -3.812 26.476 15.267 1.00 82.25 171 LEU A N 1
ATOM 1334 C CA . LEU A 1 171 ? -3.035 25.263 14.989 1.00 82.25 171 LEU A CA 1
ATOM 1335 C C . LEU A 1 171 ? -1.518 25.481 14.934 1.00 82.25 171 LEU A C 1
ATOM 1337 O O . LEU A 1 171 ? -0.769 24.508 15.020 1.00 82.25 171 LEU A O 1
ATOM 1341 N N . ARG A 1 172 ? -1.050 26.723 14.754 1.00 80.50 172 ARG A N 1
ATOM 1342 C CA . ARG A 1 172 ? 0.369 27.018 14.495 1.00 80.50 172 ARG A CA 1
ATOM 1343 C C . ARG A 1 172 ? 1.130 27.443 15.749 1.00 80.50 172 ARG A C 1
ATOM 1345 O O . ARG A 1 172 ? 2.341 27.228 15.815 1.00 80.50 172 ARG A O 1
ATOM 1352 N N . SER A 1 173 ? 0.464 27.997 16.755 1.00 82.88 173 SER A N 1
ATOM 1353 C CA . SER A 1 173 ? 1.109 28.370 18.021 1.00 82.88 173 SER A CA 1
ATOM 1354 C C . SER A 1 173 ? 1.402 27.179 18.939 1.00 82.88 173 SER A C 1
ATOM 1356 O O . SER A 1 173 ? 0.753 26.128 18.867 1.00 82.88 173 SER A O 1
ATOM 1358 N N . GLY A 1 174 ? 2.357 27.381 19.847 1.00 86.19 174 GLY A N 1
ATOM 1359 C CA . GLY A 1 174 ? 2.687 26.450 20.923 1.00 86.19 174 GLY A CA 1
ATOM 1360 C C . GLY A 1 174 ? 3.840 25.496 20.617 1.00 86.19 174 GLY A C 1
ATOM 1361 O O . GLY A 1 174 ? 4.404 25.476 19.518 1.00 86.19 174 GLY A O 1
ATOM 1362 N N . SER A 1 175 ? 4.178 24.690 21.619 1.00 90.12 175 SER A N 1
ATOM 1363 C CA . SER A 1 175 ? 5.186 23.631 21.527 1.00 90.12 175 SER A CA 1
ATOM 1364 C C . SER A 1 175 ? 4.742 22.495 20.593 1.00 90.12 175 SER A C 1
ATOM 1366 O O . SER A 1 175 ? 3.559 22.331 20.287 1.00 90.12 175 SER A O 1
ATOM 1368 N N . ILE A 1 176 ? 5.678 21.644 20.156 1.00 81.38 176 ILE A N 1
ATOM 1369 C CA . ILE A 1 176 ? 5.386 20.478 19.295 1.00 81.38 176 ILE A CA 1
ATOM 1370 C C . ILE A 1 176 ? 4.294 19.585 19.906 1.00 81.38 176 ILE A C 1
ATOM 1372 O O . ILE A 1 176 ? 3.381 19.146 19.205 1.00 81.38 176 ILE A O 1
ATOM 1376 N N . ARG A 1 177 ? 4.332 19.375 21.228 1.00 80.38 177 ARG A N 1
ATOM 1377 C CA . ARG A 1 177 ? 3.325 18.589 21.956 1.00 80.38 177 ARG A CA 1
ATOM 1378 C C . ARG A 1 177 ? 1.938 19.232 21.895 1.00 80.38 177 ARG A C 1
ATOM 1380 O O . ARG A 1 177 ? 0.945 18.532 21.698 1.00 80.38 177 ARG A O 1
ATOM 1387 N N . GLU A 1 178 ? 1.860 20.550 22.045 1.00 82.88 178 GLU A N 1
ATOM 1388 C CA . GLU A 1 178 ? 0.600 21.292 21.942 1.00 82.88 178 GLU A CA 1
ATOM 1389 C C . GLU A 1 178 ? 0.040 21.237 20.523 1.00 82.88 178 GLU A C 1
ATOM 1391 O O . GLU A 1 178 ? -1.147 20.970 20.354 1.00 82.88 178 GLU A O 1
ATOM 1396 N N . ARG A 1 179 ? 0.891 21.387 19.502 1.00 81.38 179 ARG A N 1
ATOM 1397 C CA . ARG A 1 179 ? 0.493 21.255 18.092 1.00 81.38 179 ARG A CA 1
ATOM 1398 C C . ARG A 1 179 ? -0.076 19.871 17.782 1.00 81.38 179 ARG A C 1
ATOM 1400 O O . ARG A 1 179 ? -1.136 19.777 17.168 1.00 81.38 179 ARG A O 1
ATOM 1407 N N . ILE A 1 180 ? 0.559 18.801 18.270 1.00 77.06 180 ILE A N 1
ATOM 1408 C CA . ILE A 1 180 ? 0.040 17.429 18.127 1.00 77.06 180 ILE A CA 1
ATOM 1409 C C . ILE A 1 180 ? -1.339 17.305 18.789 1.00 77.06 180 ILE A C 1
ATOM 1411 O O . ILE A 1 180 ? -2.278 16.803 18.172 1.00 77.06 180 ILE A O 1
ATOM 1415 N N . LYS A 1 181 ? -1.498 17.810 20.020 1.00 79.25 181 LYS A N 1
ATOM 1416 C CA . LYS A 1 181 ? -2.784 17.774 20.735 1.00 79.25 181 LYS A CA 1
ATOM 1417 C C . LYS A 1 181 ? -3.879 18.540 19.983 1.00 79.25 181 LYS A C 1
ATOM 1419 O O . LYS A 1 181 ? -5.000 18.047 19.888 1.00 79.25 181 LYS A O 1
ATOM 1424 N N . LYS A 1 182 ? -3.560 19.707 19.418 1.00 84.06 182 LYS A N 1
ATOM 1425 C CA . LYS A 1 182 ? -4.474 20.508 18.585 1.00 84.06 182 LYS A CA 1
ATOM 1426 C C . LYS A 1 182 ? -4.870 19.765 17.305 1.00 84.06 182 LYS A C 1
ATOM 1428 O O . LYS A 1 182 ? -6.049 19.730 16.966 1.00 84.06 182 LYS A O 1
ATOM 1433 N N . GLN A 1 183 ? -3.929 19.087 16.649 1.00 82.88 183 GLN A N 1
ATOM 1434 C CA . GLN A 1 183 ? -4.211 18.295 15.450 1.00 82.88 183 GLN A CA 1
ATOM 1435 C C . GLN A 1 183 ? -5.163 17.120 15.736 1.00 82.88 183 GLN A C 1
ATOM 1437 O O . GLN A 1 183 ? -6.067 16.836 14.946 1.00 82.88 183 GLN A O 1
ATOM 1442 N N . ILE A 1 184 ? -5.014 16.470 16.894 1.00 81.50 184 ILE A N 1
ATOM 1443 C CA . ILE A 1 184 ? -5.910 15.395 17.346 1.00 81.50 184 ILE A CA 1
ATOM 1444 C C . ILE A 1 184 ? -7.368 15.888 17.465 1.00 81.50 184 ILE A C 1
ATOM 1446 O O . ILE A 1 184 ? -8.286 15.138 17.124 1.00 81.50 184 ILE A O 1
ATOM 1450 N N . MET A 1 185 ? -7.598 17.153 17.851 1.00 80.75 185 MET A N 1
ATOM 1451 C CA . MET A 1 185 ? -8.944 17.752 17.928 1.00 80.75 185 MET A CA 1
ATOM 1452 C C . MET A 1 185 ? -9.632 17.901 16.563 1.00 80.75 185 MET A C 1
ATOM 1454 O O . MET A 1 185 ? -10.850 18.047 16.525 1.00 80.75 185 MET A O 1
ATOM 1458 N N . ILE A 1 186 ? -8.889 17.852 15.453 1.00 87.56 186 ILE A N 1
ATOM 1459 C CA . ILE A 1 186 ? -9.440 17.867 14.087 1.00 87.56 186 ILE A CA 1
ATOM 1460 C C . ILE A 1 186 ? -9.592 16.441 13.558 1.00 87.56 186 ILE A C 1
ATOM 1462 O O . ILE A 1 186 ? -10.645 16.082 13.028 1.00 87.56 186 ILE A O 1
ATOM 1466 N N . ILE A 1 187 ? -8.551 15.618 13.723 1.00 83.94 187 ILE A N 1
ATOM 1467 C CA . ILE A 1 187 ? -8.508 14.253 13.181 1.00 83.94 187 ILE A CA 1
ATOM 1468 C C . ILE A 1 187 ? -9.636 13.399 13.765 1.00 83.94 187 ILE A C 1
ATOM 1470 O O . ILE A 1 187 ? -10.332 12.715 13.016 1.00 83.94 187 ILE A O 1
ATOM 1474 N N . ILE A 1 188 ? -9.856 13.458 15.083 1.00 85.00 188 ILE A N 1
ATOM 1475 C CA . ILE A 1 188 ? -10.882 12.643 15.740 1.00 85.00 188 ILE A CA 1
ATOM 1476 C C . ILE A 1 188 ? -12.287 12.958 15.194 1.00 85.00 188 ILE A C 1
ATOM 1478 O O . ILE A 1 188 ? -12.942 12.029 14.712 1.00 85.00 188 ILE A O 1
ATOM 1482 N N . PRO A 1 189 ? -12.779 14.217 15.206 1.00 87.88 189 PRO A N 1
ATOM 1483 C CA . PRO A 1 189 ? -14.086 14.528 14.635 1.00 87.88 189 PRO A CA 1
ATOM 1484 C C . PRO A 1 189 ? -14.193 14.198 13.148 1.00 87.88 189 PRO A C 1
ATOM 1486 O O . PRO A 1 189 ? -15.260 13.771 12.713 1.00 87.88 189 PRO A O 1
ATOM 1489 N N . ALA A 1 190 ? -13.111 14.343 12.375 1.00 88.81 190 ALA A N 1
ATOM 1490 C CA . ALA A 1 190 ? -13.114 13.990 10.959 1.00 88.81 190 ALA A CA 1
ATOM 1491 C C . ALA A 1 190 ? -13.354 12.491 10.751 1.00 88.81 190 ALA A C 1
ATOM 1493 O O . ALA A 1 190 ? -14.247 12.115 9.990 1.00 88.81 190 ALA A O 1
ATOM 1494 N N . ILE A 1 191 ? -12.637 11.635 11.487 1.00 88.69 191 ILE A N 1
ATOM 1495 C CA . ILE A 1 191 ? -12.826 10.178 11.434 1.00 88.69 191 ILE A CA 1
ATOM 1496 C C . ILE A 1 191 ? -14.249 9.809 11.864 1.00 88.69 191 ILE A C 1
ATOM 1498 O O . ILE A 1 191 ? -14.930 9.061 11.167 1.00 88.69 191 ILE A O 1
ATOM 1502 N N . VAL A 1 192 ? -14.729 10.366 12.978 1.00 88.25 192 VAL A N 1
ATOM 1503 C CA . VAL A 1 192 ? -16.075 10.083 13.502 1.00 88.25 192 VAL A CA 1
ATOM 1504 C C . VAL A 1 192 ? -17.169 10.511 12.518 1.00 88.25 192 VAL A C 1
ATOM 1506 O O . VAL A 1 192 ? -18.100 9.746 12.269 1.00 88.25 192 VAL A O 1
ATOM 1509 N N . SER A 1 193 ? -17.053 11.705 11.931 1.00 88.00 193 SER A N 1
ATOM 1510 C CA . SER A 1 193 ? -17.992 12.202 10.919 1.00 88.00 193 SER A CA 1
ATOM 1511 C C . SER A 1 193 ? -18.012 11.295 9.686 1.00 88.00 193 SER A C 1
ATOM 1513 O O . SER A 1 193 ? -19.080 10.956 9.177 1.00 88.00 193 SER A O 1
ATOM 1515 N N . MET A 1 194 ? -16.842 10.821 9.247 1.00 86.94 194 MET A N 1
ATOM 1516 C CA . MET A 1 194 ? -16.739 9.918 8.102 1.00 86.94 194 MET A CA 1
ATOM 1517 C C . MET A 1 194 ? -17.325 8.527 8.364 1.00 86.94 194 MET A C 1
ATOM 1519 O O . MET A 1 194 ? -17.965 7.976 7.470 1.00 86.94 194 MET A O 1
ATOM 1523 N N . ILE A 1 195 ? -17.163 7.968 9.568 1.00 87.12 195 ILE A N 1
ATOM 1524 C CA . ILE A 1 195 ? -17.795 6.691 9.940 1.00 87.12 195 ILE A CA 1
ATOM 1525 C C . ILE A 1 195 ? -19.324 6.827 9.887 1.00 87.12 195 ILE A C 1
ATOM 1527 O O . ILE A 1 195 ? -20.002 5.970 9.321 1.00 87.12 195 ILE A O 1
ATOM 1531 N N . ARG A 1 196 ? -19.878 7.934 10.398 1.00 86.38 196 ARG A N 1
ATOM 1532 C CA . ARG A 1 196 ? -21.319 8.210 10.301 1.00 86.38 196 ARG A CA 1
ATOM 1533 C C . ARG A 1 196 ? -21.781 8.332 8.845 1.00 86.38 196 ARG A C 1
ATOM 1535 O O . ARG A 1 196 ? -22.773 7.723 8.461 1.00 86.38 196 ARG A O 1
ATOM 1542 N N . ASN A 1 197 ? -21.048 9.074 8.014 1.00 86.38 197 ASN A N 1
ATOM 1543 C CA . ASN A 1 197 ? -21.376 9.225 6.591 1.00 86.38 197 ASN A CA 1
ATOM 1544 C C . ASN A 1 197 ? -21.311 7.888 5.839 1.00 86.38 197 ASN A C 1
ATOM 1546 O O . ASN A 1 197 ? -22.146 7.618 4.983 1.00 86.38 197 ASN A O 1
ATOM 1550 N N . THR A 1 198 ? -20.354 7.033 6.197 1.00 87.31 198 THR A N 1
ATOM 1551 C CA . THR A 1 198 ? -20.214 5.665 5.680 1.00 87.31 198 THR A CA 1
ATOM 1552 C C . THR A 1 198 ? -21.448 4.825 6.008 1.00 87.31 198 THR A C 1
ATOM 1554 O O . THR A 1 198 ? -21.955 4.126 5.135 1.00 87.31 198 THR A O 1
ATOM 1557 N N . HIS A 1 199 ? -21.983 4.934 7.228 1.00 86.75 199 HIS A N 1
ATOM 1558 C CA . HIS A 1 199 ? -23.220 4.252 7.614 1.00 86.75 199 HIS A CA 1
ATOM 1559 C C . HIS A 1 199 ? -24.422 4.707 6.771 1.00 86.75 199 HIS A C 1
ATOM 1561 O O . HIS A 1 199 ? -25.138 3.872 6.220 1.00 86.75 199 HIS A O 1
ATOM 1567 N N . HIS A 1 200 ? -24.602 6.020 6.585 1.00 89.62 200 HIS A N 1
ATOM 1568 C CA . HIS A 1 200 ? -25.650 6.550 5.704 1.00 89.62 200 HIS A CA 1
ATOM 1569 C C . HIS A 1 200 ? -25.465 6.125 4.244 1.00 89.62 200 HIS A C 1
ATOM 1571 O O . HIS A 1 200 ? -26.441 5.805 3.571 1.00 89.62 200 HIS A O 1
ATOM 1577 N N . PHE A 1 201 ? -24.223 6.074 3.760 1.00 90.81 201 PHE A N 1
ATOM 1578 C CA . PHE A 1 201 ? -23.921 5.620 2.408 1.00 90.81 201 PHE A CA 1
ATOM 1579 C C . PHE A 1 201 ? -24.253 4.134 2.210 1.00 90.81 201 PHE A C 1
ATOM 1581 O O . PHE A 1 201 ? -24.833 3.781 1.188 1.00 90.81 201 PHE A O 1
ATOM 1588 N N . ALA A 1 202 ? -23.976 3.277 3.198 1.00 90.81 202 ALA A N 1
ATOM 1589 C CA . ALA A 1 202 ? -24.385 1.875 3.154 1.00 90.81 202 ALA A CA 1
ATOM 1590 C C . ALA A 1 202 ? -25.916 1.722 3.113 1.00 90.81 202 ALA A C 1
ATOM 1592 O O . ALA A 1 202 ? -26.423 1.006 2.254 1.00 90.81 202 ALA A O 1
ATOM 1593 N N . MET A 1 203 ? -26.656 2.457 3.953 1.00 90.25 203 MET A N 1
ATOM 1594 C CA . MET A 1 203 ? -28.128 2.453 3.914 1.00 90.25 203 MET A CA 1
ATOM 1595 C C . MET A 1 203 ? -28.682 2.955 2.573 1.00 90.25 203 MET A C 1
ATOM 1597 O O . MET A 1 203 ? -29.655 2.410 2.063 1.00 90.25 203 MET A O 1
ATOM 1601 N N . ALA A 1 204 ? -28.054 3.971 1.973 1.00 94.25 204 ALA A N 1
ATOM 1602 C CA . ALA A 1 204 ? -28.442 4.484 0.660 1.00 94.25 204 ALA A CA 1
ATOM 1603 C C . ALA A 1 204 ? -28.147 3.494 -0.482 1.00 94.25 204 ALA A C 1
ATOM 1605 O O . ALA A 1 204 ? -28.835 3.498 -1.500 1.00 94.25 204 ALA A O 1
ATOM 1606 N N . LEU A 1 205 ? -27.120 2.652 -0.342 1.00 92.88 205 LEU A N 1
ATOM 1607 C CA . LEU A 1 205 ? -26.865 1.557 -1.275 1.00 92.88 205 LEU A CA 1
ATOM 1608 C C . LEU A 1 205 ? -27.920 0.457 -1.116 1.00 92.88 205 LEU A C 1
ATOM 1610 O O . LEU A 1 205 ? -28.512 0.048 -2.112 1.00 92.88 205 LEU A O 1
ATOM 1614 N N . GLU A 1 206 ? -28.196 0.028 0.118 1.00 91.38 206 GLU A N 1
ATOM 1615 C CA . GLU A 1 206 ? -29.226 -0.974 0.430 1.00 91.38 206 GLU A CA 1
ATOM 1616 C C . GLU A 1 206 ? -30.611 -0.531 -0.081 1.00 91.38 206 GLU A C 1
ATOM 1618 O O . GLU A 1 206 ? -31.294 -1.308 -0.745 1.00 91.38 206 GLU A O 1
ATOM 1623 N N . SER A 1 207 ? -30.994 0.741 0.102 1.00 94.44 207 SER A N 1
ATOM 1624 C CA . SER A 1 207 ? -32.282 1.270 -0.380 1.00 94.44 207 SER A CA 1
ATOM 1625 C C . SER A 1 207 ? -32.405 1.327 -1.906 1.00 94.44 207 SER A C 1
ATOM 1627 O O . SER A 1 207 ? -33.509 1.265 -2.443 1.00 94.44 207 SER A O 1
ATOM 1629 N N . ARG A 1 208 ? -31.279 1.400 -2.625 1.00 92.75 208 ARG A N 1
ATOM 1630 C CA . ARG A 1 208 ? -31.221 1.296 -4.094 1.00 92.75 208 ARG A CA 1
ATOM 1631 C C . ARG A 1 208 ? -31.135 -0.153 -4.585 1.00 92.75 208 ARG A C 1
ATOM 1633 O O . ARG A 1 208 ? -30.860 -0.370 -5.765 1.00 92.75 208 ARG A O 1
ATOM 1640 N N . GLY A 1 209 ? -31.313 -1.134 -3.699 1.00 89.62 209 GLY A N 1
ATOM 1641 C CA . GLY A 1 209 ? -31.187 -2.553 -4.018 1.00 89.62 209 GLY A CA 1
ATOM 1642 C C . GLY A 1 209 ? -29.748 -2.959 -4.337 1.00 89.62 209 GLY A C 1
ATOM 1643 O O . GLY A 1 209 ? -29.516 -3.754 -5.248 1.00 89.62 209 GLY A O 1
ATOM 1644 N N . TYR A 1 210 ? -28.748 -2.368 -3.669 1.00 90.00 210 TYR A N 1
ATOM 1645 C CA . TYR A 1 210 ? -27.371 -2.846 -3.770 1.00 90.00 210 TYR A CA 1
ATOM 1646 C C . TYR A 1 210 ? -27.219 -4.188 -3.050 1.00 90.00 210 TYR A C 1
ATOM 1648 O O . TYR A 1 210 ? -27.305 -4.260 -1.827 1.00 90.00 210 TYR A O 1
ATOM 1656 N N . ASP A 1 211 ? -26.943 -5.222 -3.835 1.00 87.62 211 ASP A N 1
ATOM 1657 C CA . ASP A 1 211 ? -26.629 -6.570 -3.384 1.00 87.62 211 ASP A CA 1
ATOM 1658 C C . ASP A 1 211 ? -25.241 -6.951 -3.937 1.00 87.62 211 ASP A C 1
ATOM 1660 O O . ASP A 1 211 ? -25.078 -6.998 -5.167 1.00 87.62 211 ASP A O 1
ATOM 1664 N N . PRO A 1 212 ? -24.243 -7.182 -3.063 1.00 83.75 212 PRO A N 1
ATOM 1665 C CA . PRO A 1 212 ? -22.901 -7.593 -3.459 1.00 83.75 212 PRO A CA 1
ATOM 1666 C C . PRO A 1 212 ? -22.811 -8.944 -4.187 1.00 83.75 212 PRO A C 1
ATOM 1668 O O . PRO A 1 212 ? -21.881 -9.127 -4.974 1.00 83.75 212 PRO A O 1
ATOM 1671 N N . GLU A 1 213 ? -23.727 -9.885 -3.924 1.00 81.75 213 GLU A N 1
ATOM 1672 C CA . GLU A 1 213 ? -23.710 -11.231 -4.524 1.00 81.75 213 GLU A CA 1
ATOM 1673 C C . GLU A 1 213 ? -24.461 -11.270 -5.871 1.00 81.75 213 GLU A C 1
ATOM 1675 O O . GLU A 1 213 ? -24.214 -12.145 -6.705 1.00 81.75 213 GLU A O 1
ATOM 1680 N N . SER A 1 214 ? -25.331 -10.288 -6.129 1.00 82.62 214 SER A N 1
ATOM 1681 C CA . SER A 1 214 ? -26.137 -10.209 -7.355 1.00 82.62 214 SER A CA 1
ATOM 1682 C C . SER A 1 214 ? -25.329 -9.974 -8.644 1.00 82.62 214 SER A C 1
ATOM 1684 O O . SER A 1 214 ? -24.370 -9.195 -8.708 1.00 82.62 214 SER A O 1
ATOM 1686 N N . SER A 1 215 ? -25.778 -10.585 -9.746 1.00 75.75 215 SER A N 1
ATOM 1687 C CA . SER A 1 215 ? -25.288 -10.269 -11.092 1.00 75.75 215 SER A CA 1
ATOM 1688 C C . SER A 1 215 ? -25.816 -8.908 -11.569 1.00 75.75 215 SER A C 1
ATOM 1690 O O . SER A 1 215 ? -27.021 -8.671 -11.545 1.00 75.75 215 SER A O 1
ATOM 1692 N N . ARG A 1 216 ? -24.928 -8.025 -12.052 1.00 75.69 216 ARG A N 1
ATOM 1693 C CA . ARG A 1 216 ? -25.253 -6.662 -12.513 1.00 75.69 216 ARG A CA 1
ATOM 1694 C C . ARG A 1 216 ? -24.743 -6.379 -13.924 1.00 75.69 216 ARG A C 1
ATOM 1696 O O . ARG A 1 216 ? -23.727 -6.937 -14.346 1.00 75.69 216 ARG A O 1
ATOM 1703 N N . SER A 1 217 ? -25.413 -5.453 -14.608 1.00 80.06 217 SER A N 1
ATOM 1704 C CA . SER A 1 217 ? -24.938 -4.799 -15.832 1.00 80.06 217 SER A CA 1
ATOM 1705 C C . SER A 1 217 ? -23.970 -3.654 -15.503 1.00 80.06 217 SER A C 1
ATOM 1707 O O . SER A 1 217 ? -24.200 -2.912 -14.548 1.00 80.06 217 SER A O 1
ATOM 1709 N N . SER A 1 218 ? -22.923 -3.466 -16.311 1.00 76.75 218 SER A N 1
ATOM 1710 C CA . SER A 1 218 ? -22.011 -2.316 -16.197 1.00 76.75 218 SER A CA 1
ATOM 1711 C C . SER A 1 218 ? -22.366 -1.241 -17.223 1.00 76.75 218 SER A C 1
ATOM 1713 O O . SER A 1 218 ? -22.518 -1.553 -18.402 1.00 76.75 218 SER A O 1
ATOM 1715 N N . PHE A 1 219 ? -22.459 0.019 -16.789 1.00 81.75 219 PHE A N 1
ATOM 1716 C CA . PHE A 1 219 ? -22.656 1.162 -17.690 1.00 81.75 219 PHE A CA 1
ATOM 1717 C C . PHE A 1 219 ? -21.401 1.443 -18.527 1.00 81.75 219 PHE A C 1
ATOM 1719 O O . PHE A 1 219 ? -21.471 1.647 -19.736 1.00 81.75 219 PHE A O 1
ATOM 1726 N N . L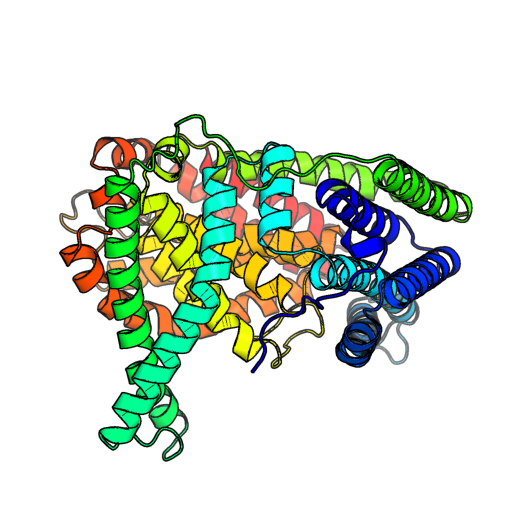EU A 1 220 ? -20.230 1.405 -17.889 1.00 78.69 220 LEU A N 1
ATOM 1727 C CA . LEU A 1 220 ? -18.952 1.535 -18.573 1.00 78.69 220 LEU A CA 1
ATOM 1728 C C . LEU A 1 220 ? -18.501 0.152 -19.046 1.00 78.69 220 LEU A C 1
ATOM 1730 O O . LEU A 1 220 ? -18.298 -0.766 -18.246 1.00 78.69 220 LEU A O 1
ATOM 1734 N N . THR A 1 221 ? -18.328 -0.003 -20.355 1.00 78.19 221 THR A N 1
ATOM 1735 C CA . THR A 1 221 ? -17.814 -1.237 -20.949 1.00 78.19 221 THR A CA 1
ATOM 1736 C C . THR A 1 221 ? -16.593 -0.924 -21.796 1.00 78.19 221 THR A C 1
ATOM 1738 O O . THR A 1 221 ? -16.632 -0.081 -22.685 1.00 78.19 221 THR A O 1
ATOM 1741 N N . THR A 1 222 ? -15.482 -1.599 -21.513 1.00 80.00 222 THR A N 1
ATOM 1742 C CA . THR A 1 222 ? -14.308 -1.563 -22.396 1.00 80.00 222 THR A CA 1
ATOM 1743 C C . THR A 1 222 ? -14.400 -2.705 -23.415 1.00 80.00 222 THR A C 1
ATOM 1745 O O . THR A 1 222 ? -14.993 -3.751 -23.133 1.00 80.00 222 THR A O 1
ATOM 1748 N N . ARG A 1 223 ? -13.847 -2.552 -24.613 1.00 82.88 223 ARG A N 1
ATOM 1749 C CA . ARG A 1 223 ? -13.703 -3.650 -25.580 1.00 82.88 223 ARG A CA 1
ATOM 1750 C C . ARG A 1 223 ? -12.274 -3.623 -26.087 1.00 82.88 223 ARG A C 1
ATOM 1752 O O . ARG A 1 223 ? -11.754 -2.539 -26.310 1.00 82.88 223 ARG A O 1
ATOM 1759 N N . ILE A 1 224 ? -11.676 -4.803 -26.246 1.00 85.00 224 ILE A N 1
ATOM 1760 C CA . ILE A 1 224 ? -10.339 -4.910 -26.830 1.00 85.00 224 ILE A CA 1
ATOM 1761 C C . ILE A 1 224 ? -10.485 -4.598 -28.317 1.00 85.00 224 ILE A C 1
ATOM 1763 O O . ILE A 1 224 ? -11.219 -5.288 -29.024 1.00 85.00 224 ILE A O 1
ATOM 1767 N N . MET A 1 225 ? -9.840 -3.531 -28.763 1.00 90.25 225 MET A N 1
ATOM 1768 C CA . MET A 1 225 ? -9.765 -3.108 -30.154 1.00 90.25 225 MET A CA 1
ATOM 1769 C C . MET A 1 225 ? -8.456 -3.591 -30.790 1.00 90.25 225 MET A C 1
ATOM 1771 O O . MET A 1 225 ? -7.519 -3.991 -30.104 1.00 90.25 225 MET A O 1
ATOM 1775 N N . ALA A 1 226 ? -8.351 -3.510 -32.119 1.00 89.19 226 ALA A N 1
ATOM 1776 C CA . ALA A 1 226 ? -7.133 -3.904 -32.834 1.00 89.19 226 ALA A CA 1
ATOM 1777 C C . ALA A 1 226 ? -5.882 -3.144 -32.348 1.00 89.19 226 ALA A C 1
ATOM 1779 O O . ALA A 1 226 ? -4.814 -3.738 -32.218 1.00 89.19 226 ALA A O 1
ATOM 1780 N N . GLY A 1 227 ? -6.022 -1.858 -32.000 1.00 89.31 227 GLY A N 1
ATOM 1781 C CA . GLY A 1 227 ? -4.928 -1.059 -31.435 1.00 89.31 227 GLY A CA 1
ATOM 1782 C C . GLY A 1 227 ? -4.395 -1.598 -30.102 1.00 89.31 227 GLY A C 1
ATOM 1783 O O . GLY A 1 227 ? -3.196 -1.518 -29.849 1.00 89.31 227 GLY A O 1
ATOM 1784 N N . ASP A 1 228 ? -5.256 -2.219 -29.291 1.00 90.75 228 ASP A N 1
ATOM 1785 C CA . ASP A 1 228 ? -4.859 -2.854 -28.032 1.00 90.75 228 ASP A CA 1
ATOM 1786 C C . ASP A 1 228 ? -4.004 -4.095 -28.283 1.00 90.75 228 ASP A C 1
ATOM 1788 O O . ASP A 1 228 ? -3.014 -4.322 -27.593 1.00 90.75 228 ASP A O 1
ATOM 1792 N N . ILE A 1 229 ? -4.366 -4.884 -29.297 1.00 91.12 229 ILE A N 1
ATOM 1793 C CA . ILE A 1 229 ? -3.628 -6.089 -29.686 1.00 91.12 229 ILE A CA 1
ATOM 1794 C C . ILE A 1 229 ? -2.256 -5.708 -30.244 1.00 91.12 229 ILE A C 1
ATOM 1796 O O . ILE A 1 229 ? -1.258 -6.305 -29.852 1.00 91.12 229 ILE A O 1
ATOM 1800 N N . VAL A 1 230 ? -2.186 -4.686 -31.104 1.00 93.50 230 VAL A N 1
ATOM 1801 C CA . VAL A 1 230 ? -0.910 -4.186 -31.643 1.00 93.50 230 VAL A CA 1
ATOM 1802 C C . VAL A 1 230 ? 0.006 -3.715 -30.516 1.00 93.50 230 VAL A C 1
ATOM 1804 O O . VAL A 1 230 ? 1.175 -4.091 -30.483 1.00 93.50 230 VAL A O 1
ATOM 1807 N N . PHE A 1 231 ? -0.520 -2.944 -29.561 1.00 93.00 231 PHE A N 1
ATOM 1808 C CA . PHE A 1 231 ? 0.262 -2.498 -28.410 1.00 93.00 231 PHE A CA 1
ATOM 1809 C C . PHE A 1 231 ? 0.699 -3.665 -27.513 1.00 93.00 231 PHE A C 1
ATOM 1811 O O . PHE A 1 231 ? 1.847 -3.697 -27.073 1.00 93.00 231 PHE A O 1
ATOM 1818 N N . LEU A 1 232 ? -0.172 -4.654 -27.284 1.00 89.94 232 LEU A N 1
ATOM 1819 C CA . LEU A 1 232 ? 0.178 -5.855 -26.527 1.00 89.94 232 LEU A CA 1
ATOM 1820 C C . LEU A 1 232 ? 1.322 -6.622 -27.203 1.00 89.94 232 LEU A C 1
ATOM 1822 O O . LEU A 1 232 ? 2.313 -6.931 -26.547 1.00 89.94 232 LEU A O 1
ATOM 1826 N N . ILE A 1 233 ? 1.222 -6.877 -28.509 1.00 92.25 233 ILE A N 1
ATOM 1827 C CA . ILE A 1 233 ? 2.267 -7.564 -29.277 1.00 92.25 233 ILE A CA 1
ATOM 1828 C C . ILE A 1 233 ? 3.569 -6.765 -29.232 1.00 92.25 233 ILE A C 1
ATOM 1830 O O . ILE A 1 233 ? 4.613 -7.336 -28.937 1.00 92.25 233 ILE A O 1
ATOM 1834 N N . ALA A 1 234 ? 3.517 -5.447 -29.441 1.00 92.44 234 ALA A N 1
ATOM 1835 C CA . ALA A 1 234 ? 4.694 -4.590 -29.332 1.00 92.44 234 ALA A CA 1
ATOM 1836 C C . ALA A 1 234 ? 5.334 -4.678 -27.936 1.00 92.44 234 ALA A C 1
ATOM 1838 O O . ALA A 1 234 ? 6.549 -4.807 -27.831 1.00 92.44 234 ALA A O 1
ATOM 1839 N N . SER A 1 235 ? 4.534 -4.682 -26.864 1.00 87.50 235 SER A N 1
ATOM 1840 C CA . SER A 1 235 ? 5.053 -4.827 -25.498 1.00 87.50 235 SER A CA 1
ATOM 1841 C C . SER A 1 235 ? 5.726 -6.184 -25.263 1.00 87.50 235 SER A C 1
ATOM 1843 O O . SER A 1 235 ? 6.782 -6.240 -24.640 1.00 87.50 235 SER A O 1
ATOM 1845 N N . ILE A 1 236 ? 5.171 -7.263 -25.825 1.00 86.94 236 ILE A N 1
ATOM 1846 C CA . ILE A 1 236 ? 5.754 -8.609 -25.755 1.00 86.94 236 ILE A CA 1
ATOM 1847 C C . ILE A 1 236 ? 7.063 -8.663 -26.551 1.00 86.94 236 ILE A C 1
ATOM 1849 O O . ILE A 1 236 ? 8.045 -9.213 -26.066 1.00 86.94 236 ILE A O 1
ATOM 1853 N N . LEU A 1 237 ? 7.110 -8.055 -27.738 1.00 91.25 237 LEU A N 1
ATOM 1854 C CA . LEU A 1 237 ? 8.323 -7.985 -28.553 1.00 91.25 237 LEU A CA 1
ATOM 1855 C C . LEU A 1 237 ? 9.437 -7.192 -27.868 1.00 91.25 237 LEU A C 1
ATOM 1857 O O . LEU A 1 237 ? 10.594 -7.572 -27.987 1.00 91.25 237 LEU A O 1
ATOM 1861 N N . VAL A 1 238 ? 9.111 -6.130 -27.126 1.00 89.38 238 VAL A N 1
ATOM 1862 C CA . VAL A 1 238 ? 10.101 -5.395 -26.321 1.00 89.38 238 VAL A CA 1
ATOM 1863 C C . VAL A 1 238 ? 10.669 -6.273 -25.208 1.00 89.38 238 VAL A C 1
ATOM 1865 O O . VAL A 1 238 ? 11.880 -6.283 -25.012 1.00 89.38 238 VAL A O 1
ATOM 1868 N N . VAL A 1 239 ? 9.816 -7.037 -24.518 1.00 82.06 239 VAL A N 1
ATOM 1869 C CA . VAL A 1 239 ? 10.252 -7.994 -23.488 1.00 82.06 239 VAL A CA 1
ATOM 1870 C C . VAL A 1 239 ? 11.159 -9.066 -24.096 1.00 82.06 239 VAL A C 1
ATOM 1872 O O . VAL A 1 239 ? 12.250 -9.292 -23.590 1.00 82.06 239 VAL A O 1
ATOM 1875 N N . ILE A 1 240 ? 10.753 -9.682 -25.208 1.00 83.06 240 ILE A N 1
ATOM 1876 C CA . ILE A 1 240 ? 11.561 -10.695 -25.905 1.00 83.06 240 ILE A CA 1
ATOM 1877 C C . ILE A 1 240 ? 12.869 -10.088 -26.424 1.00 83.06 240 ILE A C 1
ATOM 1879 O O . ILE A 1 240 ? 13.920 -10.699 -26.294 1.00 83.06 240 ILE A O 1
ATOM 1883 N N . GLY A 1 241 ? 12.824 -8.882 -26.990 1.00 85.12 241 GLY A N 1
ATOM 1884 C CA . GLY A 1 241 ? 14.002 -8.183 -27.495 1.00 85.12 241 GLY A CA 1
ATOM 1885 C C . GLY A 1 241 ? 15.032 -7.918 -26.400 1.00 85.12 241 GLY A C 1
ATOM 1886 O O . GLY A 1 241 ? 16.209 -8.174 -26.620 1.00 85.12 241 GLY A O 1
ATOM 1887 N N . ALA A 1 242 ? 14.596 -7.482 -25.215 1.00 82.81 242 ALA A N 1
ATOM 1888 C CA . ALA A 1 242 ? 15.478 -7.332 -24.059 1.00 82.81 242 ALA A CA 1
ATOM 1889 C C . ALA A 1 242 ? 16.122 -8.674 -23.658 1.00 82.81 242 ALA A C 1
ATOM 1891 O O . ALA A 1 242 ? 17.346 -8.737 -23.570 1.00 82.81 242 ALA A O 1
ATOM 1892 N N . LEU A 1 243 ? 15.326 -9.752 -23.581 1.00 79.88 243 LEU A N 1
ATOM 1893 C CA . LEU A 1 243 ? 15.823 -11.100 -23.264 1.00 79.88 243 LEU A CA 1
ATOM 1894 C C . LEU A 1 243 ? 16.839 -11.627 -24.285 1.00 79.88 243 LEU A C 1
ATOM 1896 O O . LEU A 1 243 ? 17.740 -12.369 -23.922 1.00 79.88 243 LEU A O 1
ATOM 1900 N N . LEU A 1 244 ? 16.689 -11.287 -25.568 1.00 80.75 244 LEU A N 1
ATOM 1901 C CA . LEU A 1 244 ? 17.612 -11.724 -26.621 1.00 80.75 244 LEU A CA 1
ATOM 1902 C C . LEU A 1 244 ? 18.926 -10.933 -26.628 1.00 80.75 244 LEU A C 1
ATOM 1904 O O . LEU A 1 244 ? 19.945 -11.457 -27.071 1.00 80.75 244 LEU A O 1
ATOM 1908 N N . ILE A 1 245 ? 18.904 -9.675 -26.178 1.00 79.75 245 ILE A N 1
ATOM 1909 C CA . ILE A 1 245 ? 20.117 -8.861 -26.002 1.00 79.75 245 ILE A CA 1
ATOM 1910 C C . ILE A 1 245 ? 20.912 -9.360 -24.789 1.00 79.75 245 ILE A C 1
ATOM 1912 O O . ILE A 1 245 ? 22.130 -9.195 -24.751 1.00 79.75 245 ILE A O 1
ATOM 1916 N N . ASN A 1 246 ? 20.244 -9.982 -23.816 1.00 72.12 246 ASN A N 1
ATOM 1917 C CA . ASN A 1 246 ? 20.897 -10.593 -22.673 1.00 72.12 246 ASN A CA 1
ATOM 1918 C C . ASN A 1 246 ? 21.775 -11.779 -23.117 1.00 72.12 246 ASN A C 1
ATOM 1920 O O . ASN A 1 246 ? 21.297 -12.855 -23.472 1.00 72.12 246 ASN A O 1
ATOM 1924 N N . THR A 1 247 ? 23.091 -11.564 -23.114 1.00 63.66 247 THR A N 1
ATOM 1925 C CA . THR A 1 247 ? 24.094 -12.566 -23.497 1.00 63.66 247 THR A CA 1
ATOM 1926 C C . THR A 1 247 ? 24.491 -13.498 -22.349 1.00 63.66 247 THR A C 1
ATOM 1928 O O . THR A 1 247 ? 25.304 -14.401 -22.559 1.00 63.66 247 THR A O 1
ATOM 1931 N N . ALA A 1 248 ? 23.966 -13.295 -21.136 1.00 58.34 248 ALA A N 1
ATOM 1932 C CA . ALA A 1 248 ? 24.288 -14.138 -19.992 1.00 58.34 248 ALA A CA 1
ATOM 1933 C C . ALA A 1 248 ? 23.541 -15.486 -20.074 1.00 58.34 248 ALA A C 1
ATOM 1935 O O . ALA A 1 248 ? 22.355 -15.529 -20.409 1.00 58.34 248 ALA A O 1
ATOM 1936 N N . PRO A 1 249 ? 24.194 -16.623 -19.766 1.00 50.81 249 PRO A N 1
ATOM 1937 C CA . PRO A 1 249 ? 23.514 -17.909 -19.731 1.00 50.81 249 PRO A CA 1
ATOM 1938 C C . PRO A 1 249 ? 22.443 -17.909 -18.631 1.00 50.81 249 PRO A C 1
ATOM 1940 O O . PRO A 1 249 ? 22.760 -17.650 -17.471 1.00 50.81 249 PRO A O 1
ATOM 1943 N N . PHE A 1 250 ? 21.219 -18.310 -19.001 1.00 49.16 250 PHE A N 1
ATOM 1944 C CA . PHE A 1 250 ? 19.960 -18.475 -18.229 1.00 49.16 250 PHE A CA 1
ATOM 1945 C C . PHE A 1 250 ? 20.063 -19.209 -16.860 1.00 49.16 250 PHE A C 1
ATOM 1947 O O . PHE A 1 250 ? 19.073 -19.505 -16.192 1.00 49.16 250 PHE A O 1
ATOM 1954 N N . SER A 1 251 ? 21.269 -19.585 -16.434 1.00 44.97 251 SER A N 1
ATOM 1955 C CA . SER A 1 251 ? 21.591 -20.345 -15.223 1.00 44.97 251 SER A CA 1
ATOM 1956 C C . SER A 1 251 ? 21.418 -19.560 -13.911 1.00 44.97 251 SER A C 1
ATOM 1958 O O . SER A 1 251 ? 21.242 -20.170 -12.854 1.00 44.97 251 SER A O 1
ATOM 1960 N N . THR A 1 252 ? 21.387 -18.225 -13.952 1.00 50.84 252 THR A N 1
ATOM 1961 C CA . THR A 1 252 ? 21.027 -17.357 -12.813 1.00 50.84 252 THR A CA 1
ATOM 1962 C C . THR A 1 252 ? 19.507 -17.209 -12.626 1.00 50.84 252 THR A C 1
ATOM 1964 O O . THR A 1 252 ? 19.056 -16.981 -11.500 1.00 50.84 252 THR A O 1
ATOM 1967 N N . ASP A 1 253 ? 18.703 -17.480 -13.664 1.00 54.09 253 ASP A N 1
ATOM 1968 C CA . ASP A 1 253 ? 17.251 -17.227 -13.705 1.00 54.09 253 ASP A CA 1
ATOM 1969 C C . ASP A 1 253 ? 16.386 -18.290 -13.039 1.00 54.09 253 ASP A C 1
ATOM 1971 O O . ASP A 1 253 ? 15.261 -18.009 -12.625 1.00 54.09 253 ASP A O 1
ATOM 1975 N N . ILE A 1 254 ? 16.897 -19.510 -12.850 1.00 48.53 254 ILE A N 1
ATOM 1976 C CA . ILE A 1 254 ? 16.134 -20.564 -12.166 1.00 48.53 254 ILE A CA 1
ATOM 1977 C C . ILE A 1 254 ? 15.810 -20.161 -10.725 1.00 48.53 254 ILE A C 1
ATOM 1979 O O . ILE A 1 254 ? 14.758 -20.528 -10.207 1.00 48.53 254 ILE A O 1
ATOM 1983 N N . ARG A 1 255 ? 16.673 -19.352 -10.090 1.00 50.56 255 ARG A N 1
ATOM 1984 C CA . ARG A 1 255 ? 16.431 -18.802 -8.753 1.00 50.56 255 ARG A CA 1
ATOM 1985 C C . ARG A 1 255 ? 15.320 -17.768 -8.767 1.00 50.56 255 ARG A C 1
ATOM 1987 O O . ARG A 1 255 ? 14.479 -17.842 -7.881 1.00 50.56 255 ARG A O 1
ATOM 1994 N N . VAL A 1 256 ? 15.272 -16.875 -9.757 1.00 52.16 256 VAL A N 1
ATOM 1995 C CA . VAL A 1 256 ? 14.206 -15.870 -9.923 1.00 52.16 256 VAL A CA 1
ATOM 1996 C C . VAL A 1 256 ? 12.886 -16.545 -10.296 1.00 52.16 256 VAL A C 1
ATOM 1998 O O . VAL A 1 256 ? 11.859 -16.257 -9.693 1.00 52.16 256 VAL A O 1
ATOM 2001 N N . PHE A 1 257 ? 12.903 -17.526 -11.197 1.00 49.69 257 PHE A N 1
ATOM 2002 C CA . PHE A 1 257 ? 11.729 -18.300 -11.590 1.00 49.69 257 PHE A CA 1
ATOM 2003 C C . PHE A 1 257 ? 11.180 -19.175 -10.451 1.00 49.69 257 PHE A C 1
ATOM 2005 O O . PHE A 1 257 ? 9.978 -19.128 -10.181 1.00 49.69 257 PHE A O 1
ATOM 2012 N N . LEU A 1 258 ? 12.023 -19.924 -9.720 1.00 50.81 258 LEU A N 1
ATOM 2013 C CA . LEU A 1 258 ? 11.585 -20.653 -8.518 1.00 50.81 258 LEU A CA 1
ATOM 2014 C C . LEU A 1 258 ? 11.095 -19.690 -7.445 1.00 50.81 258 LEU A C 1
ATOM 2016 O O . LEU A 1 258 ? 10.088 -19.961 -6.809 1.00 50.81 258 LEU A O 1
ATOM 2020 N N . THR A 1 259 ? 11.775 -18.564 -7.258 1.00 52.88 259 THR A N 1
ATOM 2021 C CA . THR A 1 259 ? 11.376 -17.507 -6.329 1.00 52.88 259 THR A CA 1
ATOM 2022 C C . THR A 1 259 ? 9.997 -16.958 -6.669 1.00 52.88 259 THR A C 1
ATOM 2024 O O . THR A 1 259 ? 9.144 -16.901 -5.791 1.00 52.88 259 THR A O 1
ATOM 2027 N N . LEU A 1 260 ? 9.742 -16.612 -7.932 1.00 54.72 260 LEU A N 1
ATOM 2028 C CA . LEU A 1 260 ? 8.459 -16.116 -8.430 1.00 54.72 260 LEU A CA 1
ATOM 2029 C C . LEU A 1 260 ? 7.369 -17.194 -8.367 1.00 54.72 260 LEU A C 1
ATOM 2031 O O . LEU A 1 260 ? 6.221 -16.886 -8.059 1.00 54.72 260 LEU A O 1
ATOM 2035 N N . THR A 1 261 ? 7.721 -18.464 -8.572 1.00 49.94 261 THR A N 1
ATOM 2036 C CA . THR A 1 261 ? 6.795 -19.603 -8.462 1.00 49.94 261 THR A CA 1
ATOM 2037 C C . THR A 1 261 ? 6.450 -19.913 -7.002 1.00 49.94 261 THR A C 1
ATOM 2039 O O . THR A 1 261 ? 5.284 -20.097 -6.660 1.00 49.94 261 THR A O 1
ATOM 2042 N N . ILE A 1 262 ? 7.438 -19.904 -6.106 1.00 54.53 262 ILE A N 1
ATOM 2043 C CA . ILE A 1 262 ? 7.262 -20.047 -4.656 1.00 54.53 262 ILE A CA 1
ATOM 2044 C C . ILE A 1 262 ? 6.486 -18.844 -4.108 1.00 54.53 262 ILE A C 1
ATOM 2046 O O . ILE A 1 262 ? 5.561 -19.033 -3.323 1.00 54.53 262 ILE A O 1
ATOM 2050 N N . LEU A 1 263 ? 6.774 -17.627 -4.578 1.00 56.34 263 LEU A N 1
ATOM 2051 C CA . LEU A 1 263 ? 5.991 -16.415 -4.323 1.00 56.34 263 LEU A CA 1
ATOM 2052 C C . LEU A 1 263 ? 4.545 -16.607 -4.732 1.00 56.34 263 LEU A C 1
ATOM 2054 O O . LEU A 1 263 ? 3.657 -16.395 -3.920 1.00 56.34 263 LEU A O 1
ATOM 2058 N N . PHE A 1 264 ? 4.304 -17.028 -5.968 1.00 53.84 264 PHE A N 1
ATOM 2059 C CA . PHE A 1 264 ? 2.969 -17.249 -6.498 1.00 53.84 264 PHE A CA 1
ATOM 2060 C C . PHE A 1 264 ? 2.199 -18.283 -5.666 1.00 53.84 264 PHE A C 1
ATOM 2062 O O . PHE A 1 264 ? 1.049 -18.047 -5.307 1.00 53.84 264 PHE A O 1
ATOM 2069 N N . LEU A 1 265 ? 2.839 -19.382 -5.257 1.00 51.09 265 LEU A N 1
ATOM 2070 C CA . LEU A 1 265 ? 2.220 -20.423 -4.431 1.00 51.09 265 LEU A CA 1
ATOM 2071 C C . LEU A 1 265 ? 1.978 -19.977 -2.977 1.00 51.09 265 LEU A C 1
ATOM 2073 O O . LEU A 1 265 ? 0.890 -20.208 -2.440 1.00 51.09 265 LEU A O 1
ATOM 2077 N N . ILE A 1 266 ? 2.939 -19.295 -2.344 1.00 55.41 266 ILE A N 1
ATOM 2078 C CA . ILE A 1 266 ? 2.803 -18.735 -0.989 1.00 55.41 266 ILE A CA 1
ATOM 2079 C C . ILE A 1 266 ? 1.747 -17.626 -0.982 1.00 55.41 266 ILE A C 1
ATOM 2081 O O . ILE A 1 266 ? 0.901 -17.600 -0.089 1.00 55.41 266 ILE A O 1
ATOM 2085 N N . PHE A 1 267 ? 1.724 -16.757 -1.996 1.00 55.12 267 PHE A N 1
ATOM 2086 C CA . PHE A 1 267 ? 0.749 -15.675 -2.115 1.00 55.12 267 PHE A CA 1
ATOM 2087 C C . PHE A 1 267 ? -0.633 -16.154 -2.521 1.00 55.12 267 PHE A C 1
ATOM 2089 O O . PHE A 1 267 ? -1.594 -15.614 -1.996 1.00 55.12 267 PHE A O 1
ATOM 2096 N N . ILE A 1 268 ? -0.793 -17.186 -3.351 1.00 52.88 268 ILE A N 1
ATOM 2097 C CA . ILE A 1 268 ? -2.094 -17.861 -3.503 1.00 52.88 268 ILE A CA 1
ATOM 2098 C C . ILE A 1 268 ? -2.521 -18.458 -2.159 1.00 52.88 268 ILE A C 1
ATOM 2100 O O . ILE A 1 268 ? -3.695 -18.389 -1.788 1.00 52.88 268 ILE A O 1
ATOM 2104 N N . GLY A 1 269 ? -1.570 -18.990 -1.387 1.00 49.50 269 GLY A N 1
ATOM 2105 C CA . GLY A 1 269 ? -1.778 -19.425 -0.011 1.00 49.50 269 GLY A CA 1
ATOM 2106 C C . GLY A 1 269 ? -2.285 -18.308 0.911 1.00 49.50 269 GLY A C 1
ATOM 2107 O O . GLY A 1 269 ? -3.255 -18.540 1.634 1.00 49.50 269 GLY A O 1
ATOM 2108 N N . MET A 1 270 ? -1.684 -17.112 0.848 1.00 50.66 270 MET A N 1
ATOM 2109 C CA . MET A 1 270 ? -2.049 -15.911 1.619 1.00 50.66 270 MET A CA 1
ATOM 2110 C C . MET A 1 270 ? -3.324 -15.224 1.125 1.00 50.66 270 MET A C 1
ATOM 2112 O O . MET A 1 270 ? -4.160 -14.809 1.921 1.00 50.66 270 MET A O 1
ATOM 2116 N N . ALA A 1 271 ? -3.524 -15.145 -0.184 1.00 46.22 271 ALA A N 1
ATOM 2117 C CA . ALA A 1 271 ? -4.755 -14.686 -0.802 1.00 46.22 271 ALA A CA 1
ATOM 2118 C C . ALA A 1 271 ? -5.903 -15.627 -0.422 1.00 46.22 271 ALA A C 1
ATOM 2120 O O . ALA A 1 271 ? -6.990 -15.162 -0.111 1.00 46.22 271 ALA A O 1
ATOM 2121 N N . ARG A 1 272 ? -5.674 -16.942 -0.297 1.00 46.38 272 ARG A N 1
ATOM 2122 C CA . ARG A 1 272 ? -6.665 -17.850 0.304 1.00 46.38 272 ARG A CA 1
ATOM 2123 C C . ARG A 1 272 ? -6.930 -17.574 1.790 1.00 46.38 272 ARG A C 1
ATOM 2125 O O . ARG A 1 272 ? -8.048 -17.826 2.229 1.00 46.38 272 ARG A O 1
ATOM 2132 N N . LEU A 1 273 ? -5.974 -17.025 2.548 1.00 44.31 273 LEU A N 1
ATOM 2133 C CA . LEU A 1 273 ? -6.182 -16.630 3.951 1.00 44.31 273 LEU A CA 1
ATOM 2134 C C . LEU A 1 273 ? -7.102 -15.406 4.106 1.00 44.31 273 LEU A C 1
ATOM 2136 O O . LEU A 1 273 ? -7.843 -15.343 5.086 1.00 44.31 273 LEU A O 1
ATOM 2140 N N . SER A 1 274 ? -7.106 -14.464 3.153 1.00 49.53 274 SER A N 1
ATOM 2141 C CA . SER A 1 274 ? -7.881 -13.210 3.246 1.00 49.53 274 SER A CA 1
ATOM 2142 C C . SER A 1 274 ? -9.055 -13.082 2.260 1.00 49.53 274 SER A C 1
ATOM 2144 O O . SER A 1 274 ? -10.060 -12.460 2.605 1.00 49.53 274 SER A O 1
ATOM 2146 N N . VAL A 1 275 ? -8.956 -13.667 1.060 1.00 44.69 275 VAL A N 1
ATOM 2147 C CA . VAL A 1 275 ? -9.956 -13.633 -0.033 1.00 44.69 275 VAL A CA 1
ATOM 2148 C C . VAL A 1 275 ? -10.912 -14.830 0.020 1.00 44.69 275 VAL A C 1
ATOM 2150 O O . VAL A 1 275 ? -12.022 -14.728 -0.487 1.00 44.69 275 VAL A O 1
ATOM 2153 N N . LEU A 1 276 ? -10.532 -15.968 0.616 1.00 46.62 276 LEU A N 1
ATOM 2154 C CA . LEU A 1 276 ? -11.310 -17.225 0.540 1.00 46.62 276 LEU A CA 1
ATOM 2155 C C . LEU A 1 276 ? -11.461 -17.985 1.866 1.00 46.62 276 LEU A C 1
ATOM 2157 O O . LEU A 1 276 ? -11.978 -19.102 1.881 1.00 46.62 276 LEU A O 1
ATOM 2161 N N . GLY A 1 277 ? -11.064 -17.394 2.995 1.00 54.53 277 GLY A N 1
ATOM 2162 C CA . GLY A 1 277 ? -11.420 -17.954 4.298 1.00 54.53 277 GLY A CA 1
ATOM 2163 C C . GLY A 1 277 ? -12.944 -18.042 4.458 1.00 54.53 277 GLY A C 1
ATOM 2164 O O . GLY A 1 277 ? -13.681 -17.299 3.810 1.00 54.53 277 GLY A O 1
ATOM 2165 N N . ARG A 1 278 ? -13.430 -18.890 5.375 1.00 57.03 278 ARG A N 1
ATOM 2166 C CA . ARG A 1 278 ? -14.866 -19.031 5.719 1.00 57.03 278 ARG A CA 1
ATOM 2167 C C . ARG A 1 278 ? -15.569 -17.676 5.950 1.00 57.03 278 ARG A C 1
ATOM 2169 O O . ARG A 1 278 ? -16.766 -17.559 5.718 1.00 57.03 278 ARG A O 1
ATOM 2176 N N . ASN A 1 279 ? -14.804 -16.648 6.340 1.00 62.16 279 ASN A N 1
ATOM 2177 C CA . ASN A 1 279 ? -15.278 -15.291 6.619 1.00 62.16 279 ASN A CA 1
ATOM 2178 C C . ASN A 1 279 ? -15.423 -14.379 5.389 1.00 62.16 279 ASN A C 1
ATOM 2180 O O . ASN A 1 279 ? -16.046 -13.325 5.489 1.00 62.16 279 ASN A O 1
ATOM 2184 N N . SER A 1 280 ? -14.867 -14.765 4.239 1.00 70.00 280 SER A N 1
ATOM 2185 C CA . SER A 1 280 ? -14.899 -13.977 3.002 1.00 70.00 280 SER A CA 1
ATOM 2186 C C . SER A 1 280 ? -16.324 -13.752 2.500 1.00 70.00 280 SER A C 1
ATOM 2188 O O . SER A 1 280 ? -16.669 -12.643 2.101 1.00 70.00 280 SER A O 1
ATOM 2190 N N . ARG A 1 281 ? -17.189 -14.767 2.626 1.00 75.62 281 ARG A N 1
ATOM 2191 C CA . ARG A 1 281 ? -18.609 -14.642 2.281 1.00 75.62 281 ARG A CA 1
ATOM 2192 C C . ARG A 1 281 ? -19.309 -13.574 3.125 1.00 75.62 281 ARG A C 1
ATOM 2194 O O . ARG A 1 281 ? -20.028 -12.752 2.581 1.00 75.62 281 ARG A O 1
ATOM 2201 N N . TYR A 1 282 ? -19.041 -13.520 4.430 1.00 80.25 282 TYR A N 1
ATOM 2202 C CA . TYR A 1 282 ? -19.618 -12.489 5.303 1.00 80.25 282 TYR A CA 1
ATOM 2203 C C . TYR A 1 282 ? -19.059 -11.088 5.025 1.00 80.25 282 TYR A C 1
ATOM 2205 O O . TYR A 1 282 ? -19.768 -10.099 5.189 1.00 80.25 282 TYR A O 1
ATOM 2213 N N . LEU A 1 283 ? -17.793 -10.995 4.605 1.00 85.50 283 LEU A N 1
ATOM 2214 C CA . LEU A 1 283 ? -17.163 -9.729 4.235 1.00 85.50 283 LEU A CA 1
ATOM 2215 C C . LEU A 1 283 ? -17.739 -9.183 2.923 1.00 85.50 283 LEU A C 1
ATOM 2217 O O . LEU A 1 283 ? -18.198 -8.045 2.874 1.00 85.50 283 LEU A O 1
ATOM 2221 N N . TRP A 1 284 ? -17.699 -9.986 1.861 1.00 87.50 284 TRP A N 1
ATOM 2222 C CA . TRP A 1 284 ? -18.059 -9.540 0.517 1.00 87.50 284 TRP A CA 1
ATOM 2223 C C . TRP A 1 284 ? -19.541 -9.671 0.204 1.00 87.50 284 TRP A C 1
ATOM 2225 O O . TRP A 1 284 ? -19.975 -9.020 -0.732 1.00 87.50 284 TRP A O 1
ATOM 2235 N N . GLY A 1 285 ? -20.305 -10.444 0.977 1.00 85.69 285 GLY A N 1
ATOM 2236 C CA . GLY A 1 285 ? -21.761 -10.557 0.857 1.00 85.69 285 GLY A CA 1
ATOM 2237 C C . GLY A 1 285 ? -22.538 -9.495 1.642 1.00 85.69 285 GLY A C 1
ATOM 2238 O O . GLY A 1 285 ? -23.748 -9.390 1.487 1.00 85.69 285 GLY A O 1
ATOM 2239 N N . ASN A 1 286 ? -21.876 -8.680 2.474 1.00 89.00 286 ASN A N 1
ATOM 2240 C CA . ASN A 1 286 ? -22.539 -7.645 3.270 1.00 89.00 286 ASN A CA 1
ATOM 2241 C C . ASN A 1 286 ? -22.183 -6.231 2.782 1.00 89.00 286 ASN A C 1
ATOM 2243 O O . ASN A 1 286 ? -21.026 -5.810 2.825 1.00 89.00 286 ASN A O 1
ATOM 2247 N N . THR A 1 287 ? -23.194 -5.454 2.387 1.00 91.44 287 THR A N 1
ATOM 2248 C CA . THR A 1 287 ? -23.030 -4.080 1.884 1.00 91.44 287 THR A CA 1
ATOM 2249 C C . THR A 1 287 ? -22.276 -3.177 2.859 1.00 91.44 287 THR A C 1
ATOM 2251 O O . THR A 1 287 ? -21.359 -2.460 2.456 1.00 91.44 287 THR A O 1
ATOM 2254 N N . ARG A 1 288 ? -22.586 -3.239 4.159 1.00 91.69 288 ARG A N 1
ATOM 2255 C CA . ARG A 1 288 ? -21.924 -2.409 5.181 1.00 91.69 288 ARG A CA 1
ATOM 2256 C C . ARG A 1 288 ? -20.436 -2.715 5.272 1.00 91.69 288 ARG A C 1
ATOM 2258 O O . ARG A 1 288 ? -19.636 -1.795 5.410 1.00 91.69 288 ARG A O 1
ATOM 2265 N N . MET A 1 289 ? -20.054 -3.982 5.143 1.00 91.12 289 MET A N 1
ATOM 2266 C CA . MET A 1 289 ? -18.656 -4.417 5.176 1.00 91.12 289 MET A CA 1
ATOM 2267 C C . MET A 1 289 ? -17.862 -3.963 3.954 1.00 91.12 289 MET A C 1
ATOM 2269 O O . MET A 1 289 ? -16.737 -3.473 4.086 1.00 91.12 289 MET A O 1
ATOM 2273 N N . VAL A 1 290 ? -18.464 -4.063 2.771 1.00 92.25 290 VAL A N 1
ATOM 2274 C CA . VAL A 1 290 ? -17.889 -3.560 1.517 1.00 92.25 290 VAL A CA 1
ATOM 2275 C C . VAL A 1 290 ? -17.620 -2.054 1.617 1.00 92.25 290 VAL A C 1
ATOM 2277 O O . VAL A 1 290 ? -16.538 -1.578 1.253 1.00 92.25 290 VAL A O 1
ATOM 2280 N N . VAL A 1 291 ? -18.568 -1.300 2.180 1.00 93.62 291 VAL A N 1
ATOM 2281 C CA . VAL A 1 291 ? -18.418 0.145 2.386 1.00 93.62 291 VAL A CA 1
ATOM 2282 C C . VAL A 1 291 ? -17.394 0.465 3.482 1.00 93.62 291 VAL A C 1
ATOM 2284 O O . VAL A 1 291 ? -16.568 1.356 3.292 1.00 93.62 291 VAL A O 1
ATOM 2287 N N . LEU A 1 292 ? -17.383 -0.263 4.603 1.00 93.25 292 LEU A N 1
ATOM 2288 C CA . LEU A 1 292 ? -16.389 -0.085 5.672 1.00 93.25 292 LEU A CA 1
ATOM 2289 C C . LEU A 1 292 ? -14.963 -0.379 5.191 1.00 93.25 292 LEU A C 1
ATOM 2291 O O . LEU A 1 292 ? -14.023 0.298 5.613 1.00 93.25 292 LEU A O 1
ATOM 2295 N N . THR A 1 293 ? -14.805 -1.337 4.277 1.00 94.56 293 THR A N 1
ATOM 2296 C CA . THR A 1 293 ? -13.531 -1.619 3.603 1.00 94.56 293 THR A CA 1
ATOM 2297 C C . THR A 1 293 ? -13.081 -0.411 2.784 1.00 94.56 293 THR A C 1
ATOM 2299 O O . THR A 1 293 ? -11.949 0.052 2.930 1.00 94.56 293 THR A O 1
ATOM 2302 N N . ALA A 1 294 ? -13.985 0.154 1.977 1.00 95.00 294 ALA A N 1
ATOM 2303 C CA . ALA A 1 294 ? -13.703 1.341 1.175 1.00 95.00 294 ALA A CA 1
ATOM 2304 C C . ALA A 1 294 ? -13.343 2.560 2.042 1.00 95.00 294 ALA A C 1
ATOM 2306 O O . ALA A 1 294 ? -12.359 3.250 1.780 1.00 95.00 294 ALA A O 1
ATOM 2307 N N . PHE A 1 295 ? -14.105 2.793 3.112 1.00 94.00 295 PHE A N 1
ATOM 2308 C CA . PHE A 1 295 ? -13.843 3.854 4.079 1.00 94.00 295 PHE A CA 1
ATOM 2309 C C . PHE A 1 295 ? -12.479 3.691 4.755 1.00 94.00 295 PHE A C 1
ATOM 2311 O O . PHE A 1 295 ? -11.709 4.647 4.815 1.00 94.00 295 PHE A O 1
ATOM 2318 N N . SER A 1 296 ? -12.161 2.488 5.232 1.00 95.00 296 SER A N 1
ATOM 2319 C CA . SER A 1 296 ? -10.879 2.192 5.878 1.00 95.00 296 SER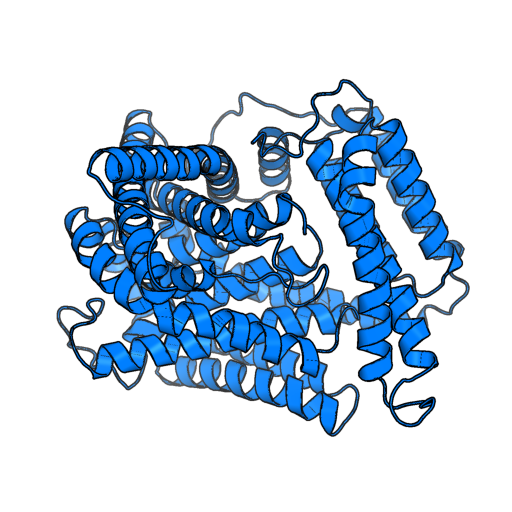 A CA 1
ATOM 2320 C C . SER A 1 296 ? -9.704 2.446 4.926 1.00 95.00 296 SER A C 1
ATOM 2322 O O . SER A 1 296 ? -8.704 3.034 5.335 1.00 95.00 296 SER A O 1
ATOM 2324 N N . ALA A 1 297 ? -9.852 2.089 3.645 1.00 95.81 297 ALA A N 1
ATOM 2325 C CA . ALA A 1 297 ? -8.862 2.371 2.608 1.00 95.81 297 ALA A CA 1
ATOM 2326 C C . ALA A 1 297 ? -8.706 3.868 2.327 1.00 95.81 297 ALA A C 1
ATOM 2328 O O . ALA A 1 297 ? -7.585 4.378 2.314 1.00 95.81 297 ALA A O 1
ATOM 2329 N N . ALA A 1 298 ? -9.819 4.586 2.161 1.00 94.44 298 ALA A N 1
ATOM 2330 C CA . ALA A 1 298 ? -9.816 6.029 1.940 1.00 94.44 298 ALA A CA 1
ATOM 2331 C C . ALA A 1 298 ? -9.202 6.784 3.124 1.00 94.44 298 ALA A C 1
ATOM 2333 O O . ALA A 1 298 ? -8.396 7.691 2.927 1.00 94.44 298 ALA A O 1
ATOM 2334 N N . LEU A 1 299 ? -9.555 6.394 4.352 1.00 93.94 299 LEU A N 1
ATOM 2335 C CA . LEU A 1 299 ? -9.030 6.997 5.569 1.00 93.94 299 LEU A CA 1
ATOM 2336 C C . LEU A 1 299 ? -7.525 6.754 5.703 1.00 93.94 299 LEU A C 1
ATOM 2338 O O . LEU A 1 299 ? -6.783 7.700 5.962 1.00 93.94 299 LEU A O 1
ATOM 2342 N N . TYR A 1 300 ? -7.069 5.513 5.509 1.00 94.31 300 TYR A N 1
ATOM 2343 C CA . TYR A 1 300 ? -5.644 5.197 5.557 1.00 94.31 300 TYR A CA 1
ATOM 2344 C C . TYR A 1 300 ? -4.873 6.002 4.503 1.00 94.31 300 TYR A C 1
ATOM 2346 O O . TYR A 1 300 ? -3.917 6.700 4.842 1.00 94.31 300 TYR A O 1
ATOM 2354 N N . ALA A 1 301 ? -5.336 6.001 3.248 1.00 92.62 301 ALA A N 1
ATOM 2355 C CA . ALA A 1 301 ? -4.700 6.754 2.171 1.00 92.62 301 ALA A CA 1
ATOM 2356 C C . ALA A 1 301 ? -4.671 8.269 2.445 1.00 92.62 301 ALA A C 1
ATOM 2358 O O . ALA A 1 301 ? -3.641 8.908 2.231 1.00 92.62 301 ALA A O 1
ATOM 2359 N N . ALA A 1 302 ? -5.756 8.840 2.981 1.00 90.62 302 ALA A N 1
ATOM 2360 C CA . ALA A 1 302 ? -5.838 10.259 3.332 1.00 90.62 302 ALA A CA 1
ATOM 2361 C C . ALA A 1 302 ? -4.795 10.679 4.374 1.00 90.62 302 ALA A C 1
ATOM 2363 O O . ALA A 1 302 ? -4.305 11.806 4.327 1.00 90.62 302 ALA A O 1
ATOM 2364 N N . VAL A 1 303 ? -4.449 9.782 5.303 1.00 89.62 303 VAL A N 1
ATOM 2365 C CA . VAL A 1 303 ? -3.417 10.042 6.315 1.00 89.62 303 VAL A CA 1
ATOM 2366 C C . VAL A 1 303 ? -2.010 9.821 5.757 1.00 89.62 303 VAL A C 1
ATOM 2368 O O . VAL A 1 303 ? -1.101 10.520 6.182 1.00 89.62 303 VAL A O 1
ATOM 2371 N N . VAL A 1 304 ? -1.802 8.907 4.801 1.00 88.38 304 VAL A N 1
ATOM 2372 C CA . VAL A 1 304 ? -0.472 8.663 4.203 1.00 88.38 304 VAL A CA 1
ATOM 2373 C C . VAL A 1 304 ? -0.062 9.754 3.215 1.00 88.38 304 VAL A C 1
ATOM 2375 O O . VAL A 1 304 ? 1.063 10.240 3.279 1.00 88.38 304 VAL A O 1
ATOM 2378 N N . ILE A 1 305 ? -0.952 10.149 2.298 1.00 86.69 305 ILE A N 1
ATOM 2379 C CA . ILE A 1 305 ? -0.611 11.008 1.147 1.00 86.69 305 ILE A CA 1
ATOM 2380 C C . ILE A 1 305 ? 0.122 12.308 1.535 1.00 86.69 305 ILE A C 1
ATOM 2382 O O . ILE A 1 305 ? 1.125 12.616 0.890 1.00 86.69 305 ILE A O 1
ATOM 2386 N N . PRO A 1 306 ? -0.280 13.056 2.585 1.00 83.12 306 PRO A N 1
ATOM 2387 C CA . PRO A 1 306 ? 0.427 14.274 2.991 1.00 83.12 306 PRO A CA 1
ATOM 2388 C C . PRO A 1 306 ? 1.873 14.044 3.457 1.00 83.12 306 PRO A C 1
ATOM 2390 O O . PRO A 1 306 ? 2.679 14.968 3.406 1.00 83.12 306 PRO A O 1
ATOM 2393 N N . PHE A 1 307 ? 2.206 12.831 3.910 1.00 81.69 307 PHE A N 1
ATOM 2394 C CA . PHE A 1 307 ? 3.522 12.480 4.454 1.00 81.69 307 PHE A CA 1
ATOM 2395 C C . PHE A 1 307 ? 4.448 11.816 3.434 1.00 81.69 307 PHE A C 1
ATOM 2397 O O . PHE A 1 307 ? 5.606 11.567 3.751 1.00 81.69 307 PHE A O 1
ATOM 2404 N N . LYS A 1 308 ? 3.996 11.614 2.191 1.00 73.25 308 LYS A N 1
ATOM 2405 C CA . LYS A 1 308 ? 4.826 11.053 1.112 1.00 73.25 308 LYS A CA 1
ATOM 2406 C C . LYS A 1 308 ? 6.059 11.882 0.744 1.00 73.25 308 LYS A C 1
ATOM 2408 O O . LYS A 1 308 ? 6.958 11.381 0.089 1.00 73.25 308 LYS A O 1
ATOM 2413 N N . GLY A 1 309 ? 6.115 13.150 1.153 1.00 63.94 309 GLY A N 1
ATOM 2414 C CA . GLY A 1 309 ? 7.318 13.976 1.009 1.00 63.94 309 GLY A CA 1
ATOM 2415 C C . GLY A 1 309 ? 8.394 13.712 2.070 1.00 63.94 309 GLY A C 1
ATOM 2416 O O . GLY A 1 309 ? 9.508 14.205 1.928 1.00 63.94 309 GLY A O 1
ATOM 2417 N N . VAL A 1 310 ? 8.078 12.967 3.138 1.00 75.94 310 VAL A N 1
ATOM 2418 C CA . VAL A 1 310 ? 8.997 12.662 4.244 1.00 75.94 310 VAL A CA 1
ATOM 2419 C C . VAL A 1 310 ? 9.514 11.242 4.067 1.00 75.94 310 VAL A C 1
ATOM 2421 O O . VAL A 1 310 ? 8.948 10.278 4.588 1.00 75.94 310 VAL A O 1
ATOM 2424 N N . VAL A 1 311 ? 10.580 11.119 3.286 1.00 72.94 311 VAL A N 1
ATOM 2425 C CA . VAL A 1 311 ? 11.099 9.819 2.873 1.00 72.94 311 VAL A CA 1
ATOM 2426 C C . VAL A 1 311 ? 12.151 9.318 3.865 1.00 72.94 311 VAL A C 1
ATOM 2428 O O . VAL A 1 311 ? 13.083 10.048 4.194 1.00 72.94 311 VAL A O 1
ATOM 2431 N N . LEU A 1 312 ? 11.995 8.083 4.354 1.00 76.00 312 LEU A N 1
ATOM 2432 C CA . LEU A 1 312 ? 12.965 7.417 5.237 1.00 76.00 312 LEU A CA 1
ATOM 2433 C C . LEU A 1 312 ? 14.031 6.684 4.419 1.00 76.00 312 LEU A C 1
ATOM 2435 O O . LEU A 1 312 ? 15.220 6.817 4.686 1.00 76.00 312 LEU A O 1
ATOM 2439 N N . ILE A 1 313 ? 13.589 5.920 3.416 1.00 70.56 313 ILE A N 1
ATOM 2440 C CA . ILE A 1 313 ? 14.446 5.271 2.421 1.00 70.56 313 ILE A CA 1
ATOM 2441 C C . ILE A 1 313 ? 13.947 5.711 1.046 1.00 70.56 313 ILE A C 1
ATOM 2443 O O . ILE A 1 313 ? 12.832 5.327 0.669 1.00 70.56 313 ILE A O 1
ATOM 2447 N N . PRO A 1 314 ? 14.720 6.522 0.304 1.00 63.28 314 PRO A N 1
ATOM 2448 C CA . PRO A 1 314 ? 14.262 7.099 -0.952 1.00 63.28 314 PRO A CA 1
ATOM 2449 C C . PRO A 1 314 ? 13.696 6.092 -1.955 1.00 63.28 314 PRO A C 1
ATOM 2451 O O . PRO A 1 314 ? 14.355 5.127 -2.323 1.00 63.28 314 PRO A O 1
ATOM 2454 N N . GLY A 1 315 ? 12.440 6.326 -2.356 1.00 60.75 315 GLY A N 1
ATOM 2455 C CA . GLY A 1 315 ? 11.663 5.501 -3.290 1.00 60.75 315 GLY A CA 1
ATOM 2456 C C . GLY A 1 315 ? 11.242 4.121 -2.800 1.00 60.75 315 GLY A C 1
ATOM 2457 O O . GLY A 1 315 ? 10.724 3.339 -3.592 1.00 60.75 315 GLY A O 1
ATOM 2458 N N . VAL A 1 316 ? 11.439 3.823 -1.515 1.00 65.50 316 VAL A N 1
ATOM 2459 C CA . VAL A 1 316 ? 11.089 2.525 -0.928 1.00 65.50 316 VAL A CA 1
ATOM 2460 C C . VAL A 1 316 ? 10.188 2.699 0.290 1.00 65.50 316 VAL A C 1
ATOM 2462 O O . VAL A 1 316 ? 9.129 2.074 0.356 1.00 65.50 316 VAL A O 1
ATOM 2465 N N . VAL A 1 317 ? 10.571 3.546 1.251 1.00 75.50 317 VAL A N 1
ATOM 2466 C CA . VAL A 1 317 ? 9.826 3.714 2.507 1.00 75.50 317 VAL A CA 1
ATOM 2467 C C . VAL A 1 317 ? 9.648 5.186 2.849 1.00 75.50 317 VAL A C 1
ATOM 2469 O O . VAL A 1 317 ? 10.610 5.884 3.167 1.00 75.50 317 VAL A O 1
ATOM 2472 N N . ASP A 1 318 ? 8.390 5.612 2.894 1.00 79.94 318 ASP A N 1
ATOM 2473 C CA . ASP A 1 318 ? 7.980 6.907 3.437 1.00 79.94 318 ASP A CA 1
ATOM 2474 C C . ASP A 1 318 ? 7.629 6.788 4.927 1.00 79.94 318 ASP A C 1
ATOM 2476 O O . ASP A 1 318 ? 7.279 5.709 5.428 1.00 79.94 318 ASP A O 1
ATOM 2480 N N . LEU A 1 319 ? 7.665 7.909 5.647 1.00 83.94 319 LEU A N 1
ATOM 2481 C CA . LEU A 1 319 ? 7.092 7.992 6.986 1.00 83.94 319 LEU A CA 1
ATOM 2482 C C . LEU A 1 319 ? 5.586 7.693 6.908 1.00 83.94 319 LEU A C 1
ATOM 2484 O O . LEU A 1 319 ? 4.851 8.349 6.167 1.00 83.94 319 LEU A O 1
ATOM 2488 N N . ARG A 1 320 ? 5.099 6.725 7.697 1.00 85.00 320 ARG A N 1
ATOM 2489 C CA . ARG A 1 320 ? 3.689 6.286 7.659 1.00 85.00 320 ARG A CA 1
ATOM 2490 C C . ARG A 1 320 ? 2.979 6.480 9.003 1.00 85.00 320 ARG A C 1
ATOM 2492 O O . ARG A 1 320 ? 2.672 5.500 9.683 1.00 85.00 320 ARG A O 1
ATOM 2499 N N . PRO A 1 321 ? 2.598 7.718 9.379 1.00 86.56 321 PRO A N 1
ATOM 2500 C CA . PRO A 1 321 ? 1.816 7.957 10.597 1.00 86.56 321 PRO A CA 1
ATOM 2501 C C . PRO A 1 321 ? 0.470 7.218 10.600 1.00 86.56 321 PRO A C 1
ATOM 2503 O O . PRO A 1 321 ? -0.051 6.868 11.659 1.00 86.56 321 PRO A O 1
ATOM 2506 N N . ALA A 1 322 ? -0.071 6.924 9.411 1.00 89.12 322 ALA A N 1
ATOM 2507 C CA . ALA A 1 322 ? -1.287 6.136 9.224 1.00 89.12 322 ALA A CA 1
ATOM 2508 C C . ALA A 1 322 ? -1.199 4.718 9.810 1.00 89.12 322 ALA A C 1
ATOM 2510 O O . ALA A 1 322 ? -2.236 4.110 10.065 1.00 89.12 322 ALA A O 1
ATOM 2511 N N . ASN A 1 323 ? 0.004 4.202 10.089 1.00 92.50 323 ASN A N 1
ATOM 2512 C CA . ASN A 1 323 ? 0.179 2.903 10.735 1.00 92.50 323 ASN A CA 1
ATOM 2513 C C . ASN A 1 323 ? -0.439 2.842 12.141 1.00 92.50 323 ASN A C 1
ATOM 2515 O O . ASN A 1 323 ? -0.819 1.764 12.592 1.00 92.50 323 ASN A O 1
ATOM 2519 N N . ALA A 1 324 ? -0.680 3.995 12.779 1.00 92.62 324 ALA A N 1
ATOM 2520 C CA . ALA A 1 324 ? -1.495 4.078 13.990 1.00 92.62 324 ALA A CA 1
ATOM 2521 C C . ALA A 1 324 ? -2.937 3.566 13.799 1.00 92.62 324 ALA A C 1
ATOM 2523 O O . ALA A 1 324 ? -3.553 3.081 14.750 1.00 92.62 324 ALA A O 1
ATOM 2524 N N . LEU A 1 325 ? -3.489 3.672 12.585 1.00 93.44 325 LEU A N 1
ATOM 2525 C CA . LEU A 1 325 ? -4.844 3.230 12.256 1.00 93.44 325 LEU A CA 1
ATOM 2526 C C . LEU A 1 325 ? -4.937 1.714 12.092 1.00 93.44 325 LEU A C 1
ATOM 2528 O O . LEU A 1 325 ? -6.002 1.151 12.301 1.00 93.44 325 LEU A O 1
ATOM 2532 N N . VAL A 1 326 ? -3.849 1.044 11.720 1.00 94.94 326 VAL A N 1
ATOM 2533 C CA . VAL A 1 326 ? -3.857 -0.366 11.300 1.00 94.94 326 VAL A CA 1
ATOM 2534 C C . VAL A 1 326 ? -4.378 -1.312 12.387 1.00 94.94 326 VAL A C 1
ATOM 2536 O O . VAL A 1 326 ? -5.362 -2.010 12.127 1.00 94.94 326 VAL A O 1
ATOM 2539 N N . PRO A 1 327 ? -3.825 -1.321 13.619 1.00 93.62 327 PRO A N 1
ATOM 2540 C CA . PRO A 1 327 ? -4.365 -2.164 14.686 1.00 93.62 327 PRO A CA 1
ATOM 2541 C C . PRO A 1 327 ? -5.781 -1.740 15.100 1.00 93.62 327 PRO A C 1
ATOM 2543 O O . PRO A 1 327 ? -6.607 -2.576 15.453 1.00 93.62 327 PRO A O 1
ATOM 2546 N N . VAL A 1 328 ? -6.089 -0.444 15.022 1.00 93.56 328 VAL A N 1
ATOM 2547 C CA . VAL A 1 328 ? -7.391 0.109 15.414 1.00 93.56 328 VAL A CA 1
ATOM 2548 C C . VAL A 1 328 ? -8.488 -0.361 14.455 1.00 93.56 328 VAL A C 1
ATOM 2550 O O . VAL A 1 328 ? -9.488 -0.923 14.891 1.00 93.56 328 VAL A O 1
ATOM 2553 N N . LEU A 1 329 ? -8.281 -0.204 13.148 1.00 93.44 329 LEU A N 1
ATOM 2554 C CA . LEU A 1 329 ? -9.209 -0.640 12.104 1.00 93.44 329 LEU A CA 1
ATOM 2555 C C . LEU A 1 329 ? -9.318 -2.167 12.050 1.00 93.44 329 LEU A C 1
ATOM 2557 O O . LEU A 1 329 ? -10.423 -2.682 11.890 1.00 93.44 329 LEU A O 1
ATOM 2561 N N . GLY A 1 330 ? -8.208 -2.889 12.244 1.00 90.69 330 GLY A N 1
ATOM 2562 C CA . GLY A 1 330 ? -8.217 -4.347 12.363 1.00 90.69 330 GLY A CA 1
ATOM 2563 C C . GLY A 1 330 ? -9.091 -4.823 13.525 1.00 90.69 330 GLY A C 1
ATOM 2564 O O . GLY A 1 330 ? -9.962 -5.666 13.335 1.00 90.69 330 GLY A O 1
ATOM 2565 N N . LEU A 1 331 ? -8.941 -4.236 14.714 1.00 89.56 331 LEU A N 1
ATOM 2566 C CA . LEU A 1 331 ? -9.722 -4.637 15.887 1.00 89.56 331 LEU A CA 1
ATOM 2567 C C . LEU A 1 331 ? -11.207 -4.238 15.799 1.00 89.56 331 LEU A C 1
ATOM 2569 O O . LEU A 1 331 ? -12.062 -4.957 16.317 1.00 89.56 331 LEU A O 1
ATOM 2573 N N . LEU A 1 332 ? -11.521 -3.102 15.164 1.00 89.94 332 LEU A N 1
ATOM 2574 C CA . LEU A 1 332 ? -12.884 -2.560 15.071 1.00 89.94 332 LEU A CA 1
ATOM 2575 C C . LEU A 1 332 ? -13.704 -3.186 13.935 1.00 89.94 332 LEU A C 1
ATOM 2577 O O . LEU A 1 332 ? -14.862 -3.553 14.134 1.00 89.94 332 LEU A O 1
ATOM 2581 N N . PHE A 1 333 ? -13.104 -3.319 12.751 1.00 90.00 333 PHE A N 1
ATOM 2582 C CA . PHE A 1 333 ? -13.787 -3.754 11.529 1.00 90.00 333 PHE A CA 1
ATOM 2583 C C . PHE A 1 333 ? -13.355 -5.146 11.051 1.00 90.00 333 PHE A C 1
ATOM 2585 O O . PHE A 1 333 ? -13.881 -5.647 10.057 1.00 90.00 333 PHE A O 1
ATOM 2592 N N . GLY A 1 334 ? -12.409 -5.793 11.735 1.00 87.62 334 GLY A N 1
ATOM 2593 C CA . GLY A 1 334 ? -11.968 -7.147 11.411 1.00 87.62 334 GLY A CA 1
ATOM 2594 C C . GLY A 1 33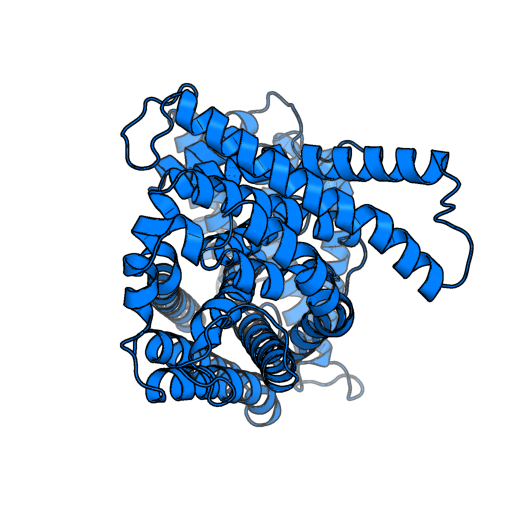4 ? -11.407 -7.256 9.986 1.00 87.62 334 GLY A C 1
ATOM 2595 O O . GLY A 1 334 ? -10.599 -6.414 9.578 1.00 87.62 334 GLY A O 1
ATOM 2596 N N . PRO A 1 335 ? -11.836 -8.260 9.196 1.00 86.56 335 PRO A N 1
ATOM 2597 C CA . PRO A 1 335 ? -11.439 -8.422 7.799 1.00 86.56 335 PRO A CA 1
ATOM 2598 C C . PRO A 1 335 ? -11.663 -7.182 6.925 1.00 86.56 335 PRO A C 1
ATOM 2600 O O . PRO A 1 335 ? -10.819 -6.905 6.076 1.00 86.56 335 PRO A O 1
ATOM 2603 N N . ALA A 1 336 ? -12.732 -6.406 7.149 1.00 90.44 336 ALA A N 1
ATOM 2604 C CA . ALA A 1 336 ? -12.984 -5.180 6.385 1.00 90.44 336 ALA A CA 1
ATOM 2605 C C . ALA A 1 336 ? -11.915 -4.114 6.663 1.00 90.44 336 ALA A C 1
ATOM 2607 O O . ALA A 1 336 ? -11.435 -3.448 5.747 1.00 90.44 336 ALA A O 1
ATOM 2608 N N . GLY A 1 337 ? -11.477 -4.004 7.921 1.00 92.12 337 GLY A N 1
ATOM 2609 C CA . GLY A 1 337 ? -10.368 -3.135 8.307 1.00 92.12 337 GLY A CA 1
ATOM 2610 C C . GLY A 1 337 ? -9.043 -3.589 7.697 1.00 92.12 337 GLY A C 1
ATOM 2611 O O . GLY A 1 337 ? -8.306 -2.764 7.165 1.00 92.12 337 GLY A O 1
ATOM 2612 N N . ALA A 1 338 ? -8.763 -4.896 7.704 1.00 91.00 338 ALA A N 1
ATOM 2613 C CA . ALA A 1 338 ? -7.531 -5.449 7.138 1.00 91.00 338 ALA A CA 1
ATOM 2614 C C . ALA A 1 338 ? -7.427 -5.258 5.617 1.00 91.00 338 ALA A C 1
ATOM 2616 O O . ALA A 1 338 ? -6.407 -4.775 5.121 1.00 91.00 338 ALA A O 1
ATOM 2617 N N . TRP A 1 339 ? -8.500 -5.564 4.883 1.00 91.50 339 TRP A N 1
ATOM 2618 C CA . TRP A 1 339 ? -8.592 -5.283 3.449 1.00 91.50 339 TRP A CA 1
ATOM 2619 C C . TRP A 1 339 ? -8.534 -3.793 3.153 1.00 91.50 339 TRP A C 1
ATOM 2621 O O . TRP A 1 339 ? -7.852 -3.374 2.221 1.00 91.50 339 TRP A O 1
ATOM 2631 N N . GLY A 1 340 ? -9.219 -2.994 3.969 1.00 94.12 340 GLY A N 1
ATOM 2632 C CA . GLY A 1 340 ? -9.234 -1.551 3.845 1.00 94.12 340 GLY A CA 1
ATOM 2633 C C . GLY A 1 340 ? -7.837 -0.960 3.953 1.00 94.12 340 GLY A C 1
ATOM 2634 O O . GLY A 1 340 ? -7.410 -0.249 3.057 1.00 94.12 340 GLY A O 1
ATOM 2635 N N . VAL A 1 341 ? -7.077 -1.306 4.991 1.00 94.38 341 VAL A N 1
ATOM 2636 C CA . VAL A 1 341 ? -5.688 -0.849 5.129 1.00 94.38 341 VAL A CA 1
ATOM 2637 C C . VAL A 1 341 ? -4.839 -1.294 3.933 1.00 94.38 341 VAL A C 1
ATOM 2639 O O . VAL A 1 341 ? -4.124 -0.468 3.369 1.00 94.38 341 VAL A O 1
ATOM 2642 N N . GLY A 1 342 ? -4.934 -2.562 3.513 1.00 92.88 342 GLY A N 1
ATOM 2643 C CA . GLY A 1 342 ? -4.192 -3.069 2.355 1.00 92.88 342 GLY A CA 1
ATOM 2644 C C . GLY A 1 342 ? -4.484 -2.265 1.083 1.00 92.88 342 GLY A C 1
ATOM 2645 O O . GLY A 1 342 ? -3.566 -1.747 0.448 1.00 92.88 342 GLY A O 1
ATOM 2646 N N . LEU A 1 343 ? -5.765 -2.088 0.738 1.00 93.06 343 LEU A N 1
ATOM 2647 C CA . LEU A 1 343 ? -6.186 -1.252 -0.393 1.00 93.06 343 LEU A CA 1
ATOM 2648 C C . LEU A 1 343 ? -5.771 0.212 -0.206 1.00 93.06 343 LEU A C 1
ATOM 2650 O O . LEU A 1 343 ? -5.406 0.868 -1.174 1.00 93.06 343 LEU A O 1
ATOM 2654 N N . GLY A 1 344 ? -5.783 0.720 1.024 1.00 94.19 344 GLY A N 1
ATOM 2655 C CA . GLY A 1 344 ? -5.328 2.063 1.364 1.00 94.19 344 GLY A CA 1
ATOM 2656 C C . GLY A 1 344 ? -3.855 2.286 1.025 1.00 94.19 344 GLY A C 1
ATOM 2657 O O . GLY A 1 344 ? -3.516 3.350 0.510 1.00 94.19 344 GLY A O 1
ATOM 2658 N N . VAL A 1 345 ? -2.995 1.282 1.240 1.00 92.19 345 VAL A N 1
ATOM 2659 C CA . VAL A 1 345 ? -1.591 1.318 0.799 1.00 92.19 345 VAL A CA 1
ATOM 2660 C C . VAL A 1 345 ? -1.522 1.445 -0.715 1.00 92.19 345 VAL A C 1
ATOM 2662 O O . VAL A 1 345 ? -0.890 2.379 -1.199 1.00 92.19 345 VAL A O 1
ATOM 2665 N N . VAL A 1 346 ? -2.239 0.585 -1.448 1.00 89.69 346 VAL A N 1
ATOM 2666 C CA . VAL A 1 346 ? -2.286 0.630 -2.918 1.00 89.69 346 VAL A CA 1
ATOM 2667 C C . VAL A 1 346 ? -2.729 2.007 -3.396 1.00 89.69 346 VAL A C 1
ATOM 2669 O O . VAL A 1 346 ? -2.028 2.634 -4.180 1.00 89.69 346 VAL A O 1
ATOM 2672 N N . ILE A 1 347 ? -3.844 2.519 -2.869 1.00 89.88 347 ILE A N 1
ATOM 2673 C CA . ILE A 1 347 ? -4.387 3.830 -3.235 1.00 89.88 347 ILE A CA 1
ATOM 2674 C C . ILE A 1 347 ? -3.388 4.938 -2.929 1.00 89.88 347 ILE A C 1
ATOM 2676 O O . ILE A 1 347 ? -3.171 5.791 -3.780 1.00 89.88 347 ILE A O 1
ATOM 2680 N N . SER A 1 348 ? -2.757 4.934 -1.753 1.00 88.31 348 SER A N 1
ATOM 2681 C CA . SER A 1 348 ? -1.744 5.939 -1.431 1.00 88.31 348 SER A CA 1
ATOM 2682 C C . SER A 1 348 ? -0.540 5.850 -2.367 1.00 88.31 348 SER A C 1
ATOM 2684 O O . SER A 1 348 ? -0.062 6.882 -2.836 1.00 88.31 348 SER A O 1
ATOM 2686 N N . ASP A 1 349 ? -0.086 4.641 -2.704 1.00 84.69 349 ASP A N 1
ATOM 2687 C CA . ASP A 1 349 ? 1.063 4.385 -3.572 1.00 84.69 349 ASP A CA 1
ATOM 2688 C C . ASP A 1 349 ? 0.822 4.863 -5.004 1.00 84.69 349 ASP A C 1
ATOM 2690 O O . ASP A 1 349 ? 1.728 5.454 -5.598 1.00 84.69 349 ASP A O 1
ATOM 2694 N N . LEU A 1 350 ? -0.423 4.781 -5.494 1.00 80.00 350 LEU A N 1
ATOM 2695 C CA . LEU A 1 350 ? -0.826 5.386 -6.769 1.00 80.00 350 LEU A CA 1
ATOM 2696 C C . LEU A 1 350 ? -0.535 6.891 -6.837 1.00 80.00 350 LEU A C 1
ATOM 2698 O O . LEU A 1 350 ? -0.376 7.409 -7.932 1.00 80.00 350 LEU A O 1
ATOM 2702 N N . PHE A 1 351 ? -0.404 7.603 -5.712 1.00 74.00 351 PHE A N 1
ATOM 2703 C CA . PHE A 1 351 ? -0.055 9.030 -5.694 1.00 74.00 351 PHE A CA 1
ATOM 2704 C C . PHE A 1 351 ? 1.456 9.328 -5.674 1.00 74.00 351 PHE A C 1
ATOM 2706 O O . PHE A 1 351 ? 1.837 10.464 -5.400 1.00 74.00 351 PHE A O 1
ATOM 2713 N N . GLY A 1 352 ? 2.332 8.360 -5.980 1.00 63.19 352 GLY A N 1
ATOM 2714 C CA . GLY A 1 352 ? 3.729 8.687 -6.315 1.00 63.19 352 GLY A CA 1
ATOM 2715 C C . GLY A 1 352 ? 4.810 7.643 -6.035 1.00 63.19 352 GLY A C 1
ATOM 2716 O O . GLY A 1 352 ? 5.971 7.936 -6.282 1.00 63.19 352 GLY A O 1
ATOM 2717 N N . THR A 1 353 ? 4.468 6.458 -5.523 1.00 70.25 353 THR A N 1
ATOM 2718 C CA . THR A 1 353 ? 5.442 5.400 -5.164 1.00 70.25 353 THR A CA 1
ATOM 2719 C C . THR A 1 353 ? 4.998 4.015 -5.644 1.00 70.25 353 THR A C 1
ATOM 2721 O O . THR A 1 353 ? 5.394 2.998 -5.081 1.00 70.25 353 THR A O 1
ATOM 2724 N N . PHE A 1 354 ? 4.129 3.962 -6.657 1.00 74.69 354 PHE A N 1
ATOM 2725 C CA . PHE A 1 354 ? 3.583 2.705 -7.157 1.00 74.69 354 PHE A CA 1
ATOM 2726 C C . PHE A 1 354 ? 4.677 1.855 -7.814 1.00 74.69 354 PHE A C 1
ATOM 2728 O O . PHE A 1 354 ? 5.344 2.301 -8.746 1.00 74.69 354 PHE A O 1
ATOM 2735 N N . GLY A 1 355 ? 4.830 0.623 -7.334 1.00 71.50 355 GLY A N 1
ATOM 2736 C CA . GLY A 1 355 ? 5.809 -0.347 -7.821 1.00 71.50 355 GLY A CA 1
ATOM 2737 C C . GLY A 1 355 ? 5.615 -1.717 -7.157 1.00 71.50 355 GLY A C 1
ATOM 2738 O O . GLY A 1 355 ? 4.615 -1.929 -6.469 1.00 71.50 355 GLY A O 1
ATOM 2739 N N . PRO A 1 356 ? 6.563 -2.660 -7.292 1.00 68.00 356 PRO A N 1
ATOM 2740 C CA . PRO A 1 356 ? 6.444 -3.990 -6.683 1.00 68.00 356 PRO A CA 1
ATOM 2741 C C . PRO A 1 356 ? 6.328 -3.940 -5.157 1.00 68.00 356 PRO A C 1
ATOM 2743 O O . PRO A 1 356 ? 5.645 -4.765 -4.554 1.00 68.00 356 PRO A O 1
ATOM 2746 N N . GLY A 1 357 ? 6.934 -2.929 -4.525 1.00 75.94 357 GLY A N 1
ATOM 2747 C CA . GLY A 1 357 ? 6.797 -2.685 -3.092 1.00 75.94 357 GLY A CA 1
ATOM 2748 C C . GLY A 1 357 ? 5.350 -2.477 -2.642 1.00 75.94 357 GLY A C 1
ATOM 2749 O O . GLY A 1 357 ? 5.000 -2.877 -1.535 1.00 75.94 357 GLY A O 1
ATOM 2750 N N . THR A 1 358 ? 4.482 -1.946 -3.508 1.00 82.69 358 THR A N 1
ATOM 2751 C CA . THR A 1 358 ? 3.048 -1.771 -3.233 1.00 82.69 358 THR A CA 1
ATOM 2752 C C . THR A 1 358 ? 2.337 -3.108 -3.045 1.00 82.69 358 THR A C 1
ATOM 2754 O O . THR A 1 358 ? 1.462 -3.223 -2.188 1.00 82.69 358 THR A O 1
ATOM 2757 N N . PHE A 1 359 ? 2.737 -4.140 -3.794 1.00 82.56 359 PHE A N 1
ATOM 2758 C CA . PHE A 1 359 ? 2.182 -5.485 -3.656 1.00 82.56 359 PHE A CA 1
ATOM 2759 C C . PHE A 1 359 ? 2.512 -6.076 -2.280 1.00 82.56 359 PHE A C 1
ATOM 2761 O O . PHE A 1 359 ? 1.615 -6.483 -1.543 1.00 82.56 359 PHE A O 1
ATOM 2768 N N . PHE A 1 360 ? 3.783 -6.050 -1.875 1.00 85.44 360 PHE A N 1
ATOM 2769 C CA . PHE A 1 360 ? 4.167 -6.524 -0.542 1.00 85.44 360 PHE A CA 1
ATOM 2770 C C . PHE A 1 360 ? 3.615 -5.630 0.569 1.00 85.44 360 PHE A C 1
ATOM 2772 O O . PHE A 1 360 ? 3.218 -6.128 1.619 1.00 85.44 360 PHE A O 1
ATOM 2779 N N . GLY A 1 361 ? 3.524 -4.322 0.327 1.00 88.56 361 GLY A N 1
ATOM 2780 C CA . GLY A 1 361 ? 2.909 -3.354 1.226 1.00 88.56 361 GLY A CA 1
ATOM 2781 C C . GLY A 1 361 ? 1.432 -3.650 1.481 1.00 88.56 361 GLY A C 1
ATOM 2782 O O . GLY A 1 361 ? 1.002 -3.593 2.636 1.00 88.56 361 GLY A O 1
ATOM 2783 N N . PHE A 1 362 ? 0.675 -4.025 0.443 1.00 90.06 362 PHE A N 1
ATOM 2784 C CA . PHE A 1 362 ? -0.713 -4.473 0.563 1.00 90.06 362 PHE A CA 1
ATOM 2785 C C . PHE A 1 362 ? -0.819 -5.652 1.539 1.00 90.06 362 PHE A C 1
ATOM 2787 O O . PHE A 1 362 ? -1.557 -5.570 2.521 1.00 90.06 362 PHE A O 1
ATOM 2794 N N . PHE A 1 363 ? -0.042 -6.718 1.324 1.00 87.25 363 PHE A N 1
ATOM 2795 C CA . PHE A 1 363 ? -0.130 -7.925 2.151 1.00 87.25 363 PHE A CA 1
ATOM 2796 C C . PHE A 1 363 ? 0.476 -7.764 3.544 1.00 87.25 363 PHE A C 1
ATOM 2798 O O . PHE A 1 363 ? -0.085 -8.290 4.500 1.00 87.25 363 PHE A O 1
ATOM 2805 N N . GLY A 1 364 ? 1.570 -7.015 3.691 1.00 89.75 364 GLY A N 1
ATOM 2806 C CA . GLY A 1 364 ? 2.187 -6.743 4.988 1.00 89.75 364 GLY A CA 1
ATOM 2807 C C . GLY A 1 364 ? 1.245 -5.978 5.916 1.00 89.75 364 GLY A C 1
ATOM 2808 O O . GLY A 1 364 ? 1.025 -6.382 7.059 1.00 89.75 364 GLY A O 1
ATOM 2809 N N . ASN A 1 365 ? 0.608 -4.917 5.412 1.00 92.12 365 ASN A N 1
ATOM 2810 C CA . ASN A 1 365 ? -0.330 -4.129 6.212 1.00 92.12 365 ASN A CA 1
ATOM 2811 C C . ASN A 1 365 ? -1.675 -4.845 6.418 1.00 92.12 365 ASN A C 1
ATOM 2813 O O . ASN A 1 365 ? -2.280 -4.721 7.486 1.00 92.12 365 ASN A O 1
ATOM 2817 N N . LEU A 1 366 ? -2.121 -5.645 5.441 1.00 90.56 366 LEU A N 1
ATOM 2818 C CA . LEU A 1 366 ? -3.265 -6.539 5.615 1.00 90.56 366 LEU A CA 1
ATOM 2819 C C . LEU A 1 366 ? -2.992 -7.550 6.733 1.00 90.56 366 LEU A C 1
ATOM 2821 O O . LEU A 1 366 ? -3.822 -7.697 7.628 1.00 90.56 366 LEU A O 1
ATOM 2825 N N . ALA A 1 367 ? -1.829 -8.209 6.721 1.00 87.62 367 ALA A N 1
ATOM 2826 C CA . ALA A 1 367 ? -1.432 -9.175 7.743 1.00 87.62 367 ALA A CA 1
ATOM 2827 C C . ALA A 1 367 ? -1.359 -8.529 9.130 1.00 87.62 367 ALA A C 1
ATOM 2829 O O . ALA A 1 367 ? -1.841 -9.106 10.100 1.00 87.62 367 ALA A O 1
ATOM 2830 N N . MET A 1 368 ? -0.841 -7.305 9.225 1.00 91.19 368 MET A N 1
ATOM 2831 C CA . MET A 1 368 ? -0.770 -6.547 10.473 1.00 91.19 368 MET A CA 1
ATOM 2832 C C . MET A 1 368 ? -2.140 -6.319 11.123 1.00 91.19 368 MET A C 1
ATOM 2834 O O . MET A 1 368 ? -2.329 -6.608 12.306 1.00 91.19 368 MET A O 1
ATOM 2838 N N . ALA A 1 369 ? -3.110 -5.824 10.351 1.00 91.19 369 ALA A N 1
ATOM 2839 C CA . ALA A 1 369 ? -4.480 -5.634 10.825 1.00 91.19 369 ALA A CA 1
ATOM 2840 C C . ALA A 1 369 ? -5.186 -6.974 11.087 1.00 91.19 369 ALA A C 1
ATOM 2842 O O . ALA A 1 369 ? -5.950 -7.105 12.046 1.00 91.19 369 ALA A O 1
ATOM 2843 N N . TRP A 1 370 ? -4.916 -7.981 10.256 1.00 86.19 370 TRP A N 1
ATOM 2844 C CA . TRP A 1 370 ? -5.492 -9.312 10.394 1.00 86.19 370 TRP A CA 1
ATOM 2845 C C . TRP A 1 370 ? -5.003 -10.028 11.655 1.00 86.19 370 TRP A C 1
ATOM 2847 O O . TRP A 1 370 ? -5.825 -10.602 12.359 1.00 86.19 370 TRP A O 1
ATOM 2857 N N . ILE A 1 371 ? -3.712 -9.944 11.996 1.00 85.56 371 ILE A N 1
ATOM 2858 C CA . ILE A 1 371 ? -3.140 -10.496 13.236 1.00 85.56 371 ILE A CA 1
ATOM 2859 C C . ILE A 1 371 ? -3.833 -9.888 14.452 1.00 85.56 371 ILE A C 1
ATOM 2861 O O . ILE A 1 371 ? -4.234 -10.623 15.356 1.00 85.56 371 ILE A O 1
ATOM 2865 N N . MET A 1 372 ? -4.033 -8.566 14.442 1.00 87.50 372 MET A N 1
ATOM 2866 C CA . MET A 1 372 ? -4.740 -7.874 15.517 1.00 87.50 372 MET A CA 1
ATOM 2867 C C . MET A 1 372 ? -6.154 -8.429 15.705 1.00 87.50 372 MET A C 1
ATOM 2869 O O . MET A 1 372 ? -6.543 -8.727 16.825 1.00 87.50 372 MET A O 1
ATOM 2873 N N . TYR A 1 373 ? -6.909 -8.618 14.623 1.00 83.94 373 TYR A N 1
ATOM 2874 C CA . TYR A 1 373 ? -8.253 -9.194 14.676 1.00 83.94 373 TYR A CA 1
ATOM 2875 C C . TYR A 1 373 ? -8.262 -10.679 15.078 1.00 83.94 373 TYR A C 1
ATOM 2877 O O . TYR A 1 373 ? -9.023 -11.095 15.951 1.00 83.94 373 TYR A O 1
ATOM 2885 N N . HIS A 1 374 ? -7.437 -11.492 14.418 1.00 78.88 374 HIS A N 1
ATOM 2886 C CA . HIS A 1 374 ? -7.517 -12.949 14.462 1.00 78.88 374 HIS A CA 1
ATOM 2887 C C . HIS A 1 374 ? -6.980 -13.527 15.768 1.00 78.88 374 HIS A C 1
ATOM 2889 O O . HIS A 1 374 ? -7.532 -14.495 16.292 1.00 78.88 374 HIS A O 1
ATOM 2895 N N . LEU A 1 375 ? -5.913 -12.930 16.304 1.00 80.69 375 LEU A N 1
ATOM 2896 C CA . LEU A 1 375 ? -5.301 -13.386 17.545 1.00 80.69 375 LEU A CA 1
ATOM 2897 C C . LEU A 1 375 ? -5.886 -12.702 18.781 1.00 80.69 375 LEU A C 1
ATOM 2899 O O . LEU A 1 375 ? -5.607 -13.172 19.879 1.00 80.69 375 LEU A O 1
ATOM 2903 N N . TRP A 1 376 ? -6.731 -11.669 18.634 1.00 82.38 376 TRP A N 1
ATOM 2904 C CA . TRP A 1 376 ? -7.280 -10.906 19.763 1.00 82.38 376 TRP A CA 1
ATOM 2905 C C . TRP A 1 376 ? -7.823 -11.802 20.872 1.00 82.38 376 TRP A C 1
ATOM 2907 O O . TRP A 1 376 ? -7.351 -11.716 21.993 1.00 82.38 376 TRP A O 1
ATOM 2917 N N . LYS A 1 377 ? -8.759 -12.707 20.559 1.00 75.12 377 LYS A N 1
ATOM 2918 C CA . LYS A 1 377 ? -9.374 -13.615 21.545 1.00 75.12 377 LYS A CA 1
ATOM 2919 C C . LYS A 1 377 ? -8.535 -14.863 21.868 1.00 75.12 377 LYS A C 1
ATOM 2921 O O . LYS A 1 377 ? -8.970 -15.686 22.663 1.00 75.12 377 LYS A O 1
ATOM 2926 N N . ARG A 1 378 ? -7.384 -15.055 21.216 1.00 75.38 378 ARG A N 1
ATOM 2927 C CA . ARG A 1 378 ? -6.611 -16.313 21.251 1.00 75.38 378 ARG A CA 1
ATOM 2928 C C . ARG A 1 378 ? -5.297 -16.212 22.016 1.00 75.38 378 ARG A C 1
ATOM 2930 O O . ARG A 1 378 ? -4.531 -17.175 22.040 1.00 75.38 378 ARG A O 1
ATOM 2937 N N . THR A 1 379 ? -4.998 -15.058 22.595 1.00 72.69 379 THR A N 1
ATOM 2938 C CA . THR A 1 379 ? -3.807 -14.890 23.423 1.00 72.69 379 THR A CA 1
ATOM 2939 C C . THR A 1 379 ? -4.055 -15.373 24.846 1.00 72.69 379 THR A C 1
ATOM 2941 O O . THR A 1 379 ? -5.151 -15.258 25.388 1.00 72.69 379 THR A O 1
ATOM 2944 N N . TRP A 1 380 ? -2.993 -15.851 25.494 1.00 69.94 380 TRP A N 1
ATOM 2945 C CA . TRP A 1 380 ? -3.015 -16.309 26.890 1.00 69.94 380 TRP A CA 1
ATOM 2946 C C . TRP A 1 380 ? -3.324 -15.191 27.905 1.00 69.94 380 TRP A C 1
ATOM 2948 O O . TRP A 1 380 ? -3.563 -15.462 29.080 1.00 69.94 380 TRP A O 1
ATOM 2958 N N . LEU A 1 381 ? -3.293 -13.925 27.473 1.00 69.19 381 LEU A N 1
ATOM 2959 C CA . LEU A 1 381 ? -3.555 -12.749 28.308 1.00 69.19 381 LEU A CA 1
ATOM 2960 C C . LEU A 1 381 ? -5.052 -12.494 28.538 1.00 69.19 381 LEU A C 1
ATOM 2962 O O . LEU A 1 381 ? -5.413 -11.814 29.504 1.00 69.19 381 LEU A O 1
ATOM 2966 N N . LEU A 1 382 ? -5.914 -13.018 27.663 1.00 70.25 382 LEU A N 1
ATOM 2967 C CA . LEU A 1 382 ? -7.365 -12.865 27.725 1.00 70.25 382 LEU A CA 1
ATOM 2968 C C . LEU A 1 382 ? -8.019 -14.174 28.183 1.00 70.25 382 LEU A C 1
ATOM 2970 O O . LEU A 1 382 ? -7.677 -15.251 27.707 1.00 70.25 382 LEU A O 1
ATOM 2974 N N . ARG A 1 383 ? -8.964 -14.080 29.126 1.00 59.62 383 ARG A N 1
ATOM 2975 C CA . ARG A 1 383 ? -9.789 -15.219 29.564 1.00 59.62 383 ARG A CA 1
ATOM 2976 C C . ARG A 1 383 ? -10.986 -15.374 28.620 1.00 59.62 383 ARG A C 1
ATOM 2978 O O . ARG A 1 383 ? -11.540 -14.368 28.184 1.00 59.62 383 ARG A O 1
ATOM 2985 N N . GLY A 1 384 ? -11.383 -16.617 28.338 1.00 56.53 384 GLY A N 1
ATOM 2986 C CA . GLY A 1 384 ? -12.481 -16.941 27.413 1.00 56.53 384 GLY A CA 1
ATOM 2987 C C . GLY A 1 384 ? -13.851 -16.388 27.825 1.00 56.53 384 GLY A C 1
ATOM 2988 O O . GLY A 1 384 ? -14.660 -16.088 26.955 1.00 56.53 384 GLY A O 1
ATOM 2989 N N . ASP A 1 385 ? -14.068 -16.160 29.122 1.00 58.19 385 ASP A N 1
ATOM 2990 C CA . ASP A 1 385 ? -15.374 -15.782 29.683 1.00 58.19 385 ASP A CA 1
ATOM 2991 C C . ASP A 1 385 ? -15.591 -14.260 29.816 1.00 58.19 385 ASP A C 1
ATOM 2993 O O . ASP A 1 385 ? -16.460 -13.813 30.564 1.00 58.19 385 ASP A O 1
ATOM 2997 N N . ASP A 1 386 ? -14.784 -13.426 29.150 1.00 61.28 386 ASP A N 1
ATOM 2998 C CA . ASP A 1 386 ? -14.927 -11.968 29.241 1.00 61.28 386 ASP A CA 1
ATOM 2999 C C . ASP A 1 386 ? -16.199 -11.487 28.505 1.00 61.28 386 ASP A C 1
ATOM 3001 O O . ASP A 1 386 ? -16.303 -11.686 27.290 1.00 61.28 386 ASP A O 1
ATOM 3005 N N . PRO A 1 387 ? -17.151 -10.815 29.186 1.00 53.53 387 PRO A N 1
ATOM 3006 C CA . PRO A 1 387 ? -18.410 -10.369 28.581 1.00 53.53 387 PRO A CA 1
ATOM 3007 C C . PRO A 1 387 ? -18.229 -9.211 27.585 1.00 53.53 387 PRO A C 1
ATOM 3009 O O . PRO A 1 387 ? -19.119 -8.943 26.779 1.00 53.53 387 PRO A O 1
ATOM 3012 N N . ALA A 1 388 ? -17.080 -8.526 27.605 1.00 60.19 388 ALA A N 1
ATOM 3013 C CA . ALA A 1 388 ? -16.742 -7.445 26.683 1.00 60.19 388 ALA A CA 1
ATOM 3014 C C . ALA A 1 388 ? -15.325 -7.655 26.118 1.00 60.19 388 ALA A C 1
ATOM 3016 O O . ALA A 1 388 ? -14.424 -6.836 26.356 1.00 60.19 388 ALA A O 1
ATOM 3017 N N . PRO A 1 389 ? -15.097 -8.734 25.342 1.00 61.16 389 PRO A N 1
ATOM 3018 C CA . PRO A 1 389 ? -13.753 -9.158 24.960 1.00 61.16 389 PRO A CA 1
ATOM 3019 C C . PRO A 1 389 ? -13.045 -8.087 24.133 1.00 61.16 389 PRO A C 1
ATOM 3021 O O . PRO A 1 389 ? -11.832 -7.939 24.214 1.00 61.16 389 PRO A O 1
ATOM 3024 N N . CYS A 1 390 ? -13.802 -7.293 23.379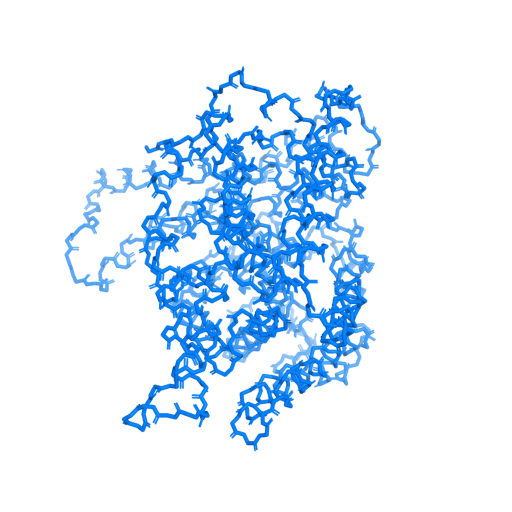 1.00 66.19 390 CYS A N 1
ATOM 3025 C CA . CYS A 1 390 ? -13.271 -6.294 22.466 1.00 66.19 390 CYS A CA 1
ATOM 3026 C C . CYS A 1 390 ? -12.989 -4.946 23.149 1.00 66.19 390 CYS A C 1
ATOM 3028 O O . CYS A 1 390 ? -12.169 -4.181 22.659 1.00 66.19 390 CYS A O 1
ATOM 3030 N N . GLN A 1 391 ? -13.597 -4.627 24.295 1.00 79.81 391 GLN A N 1
ATOM 3031 C CA . GLN A 1 391 ? -13.355 -3.347 24.967 1.00 79.81 391 GLN A CA 1
ATOM 3032 C C . GLN A 1 391 ? -12.031 -3.368 25.735 1.00 79.81 391 GLN A C 1
ATOM 3034 O O . GLN A 1 391 ? -11.838 -4.203 26.614 1.00 79.81 391 GLN A O 1
ATOM 3039 N N . ILE A 1 392 ? -11.145 -2.405 25.471 1.00 83.00 392 ILE A N 1
ATOM 3040 C CA . ILE A 1 392 ? -9.890 -2.243 26.218 1.00 83.00 392 ILE A CA 1
ATOM 3041 C C . ILE A 1 392 ? -10.179 -1.458 27.501 1.00 83.00 392 ILE A C 1
ATOM 3043 O O . ILE A 1 392 ? -10.184 -0.232 27.504 1.00 83.00 392 ILE A O 1
ATOM 3047 N N . ASN A 1 393 ? -10.468 -2.182 28.582 1.00 83.81 393 ASN A N 1
ATOM 3048 C CA . ASN A 1 393 ? -10.810 -1.624 29.898 1.00 83.81 393 ASN A CA 1
ATOM 3049 C C . ASN A 1 393 ? -9.905 -2.120 31.042 1.00 83.81 393 ASN A C 1
ATOM 3051 O O . ASN A 1 393 ? -10.076 -1.706 32.182 1.00 83.81 393 ASN A O 1
ATOM 3055 N N . SER A 1 394 ? -8.948 -3.004 30.753 1.00 87.00 394 SER A N 1
ATOM 3056 C CA . SER A 1 394 ? -8.056 -3.611 31.745 1.00 87.00 394 SER A CA 1
ATOM 3057 C C . SER A 1 394 ? -6.610 -3.552 31.272 1.00 87.00 394 SER A C 1
ATOM 3059 O O . SER A 1 394 ? -6.348 -3.672 30.074 1.00 87.00 394 SER A O 1
ATOM 3061 N N . MET A 1 395 ? -5.667 -3.458 32.215 1.00 87.06 395 MET A N 1
ATOM 3062 C CA . MET A 1 395 ? -4.230 -3.492 31.925 1.00 87.06 395 MET A CA 1
ATOM 3063 C C . MET A 1 395 ? -3.846 -4.724 31.095 1.00 87.06 395 MET A C 1
ATOM 3065 O O . MET A 1 395 ? -3.066 -4.608 30.158 1.00 87.06 395 MET A O 1
ATOM 3069 N N . ARG A 1 396 ? -4.455 -5.893 31.354 1.00 86.12 396 ARG A N 1
ATOM 3070 C CA . ARG A 1 396 ? -4.201 -7.110 30.559 1.00 86.12 396 ARG A CA 1
ATOM 3071 C C . ARG A 1 396 ? -4.601 -6.942 29.093 1.00 86.12 396 ARG A C 1
ATOM 3073 O O . ARG A 1 396 ? -3.865 -7.368 28.210 1.00 86.12 396 ARG A O 1
ATOM 3080 N N . LYS A 1 397 ? -5.731 -6.280 28.829 1.00 87.19 397 LYS A N 1
ATOM 3081 C CA . LYS A 1 397 ? -6.209 -5.995 27.466 1.00 87.19 397 LYS A CA 1
ATOM 3082 C C . LYS A 1 397 ? -5.340 -4.957 26.769 1.00 87.19 397 LYS A C 1
ATOM 3084 O O . LYS A 1 397 ? -5.067 -5.096 25.583 1.00 87.19 397 LYS A O 1
ATOM 3089 N N . THR A 1 398 ? -4.871 -3.955 27.508 1.00 90.69 398 THR A N 1
ATOM 3090 C CA . THR A 1 398 ? -3.932 -2.951 26.995 1.00 90.69 398 THR A CA 1
ATOM 3091 C C . THR A 1 398 ? -2.591 -3.585 26.627 1.00 90.69 398 THR A C 1
ATOM 3093 O O . THR A 1 398 ? -2.077 -3.345 25.537 1.00 90.69 398 THR A O 1
ATOM 3096 N N . LEU A 1 399 ? -2.049 -4.447 27.493 1.00 90.62 399 LEU A N 1
ATOM 3097 C CA . LEU A 1 399 ? -0.832 -5.209 27.209 1.00 90.62 399 LEU A CA 1
ATOM 3098 C C . LEU A 1 399 ? -1.025 -6.135 26.006 1.00 90.62 399 LEU A C 1
ATOM 3100 O O . LEU A 1 399 ? -0.171 -6.170 25.126 1.00 90.62 399 LEU A O 1
ATOM 3104 N N . ASN A 1 400 ? -2.169 -6.820 25.923 1.00 89.81 400 ASN A N 1
ATOM 3105 C CA . ASN A 1 400 ? -2.496 -7.661 24.776 1.00 89.81 400 ASN A CA 1
ATOM 3106 C C . ASN A 1 400 ? -2.561 -6.863 23.465 1.00 89.81 400 ASN A C 1
ATOM 3108 O O . ASN A 1 400 ? -2.043 -7.306 22.445 1.00 89.81 400 ASN A O 1
ATOM 3112 N N . PHE A 1 401 ? -3.149 -5.666 23.500 1.00 92.31 401 PHE A N 1
ATOM 3113 C CA . PHE A 1 401 ? -3.204 -4.768 22.351 1.00 92.31 401 PHE A CA 1
ATOM 3114 C C . PHE A 1 401 ? -1.814 -4.389 21.850 1.00 92.31 401 PHE A C 1
ATOM 3116 O O . PHE A 1 401 ? -1.535 -4.544 20.665 1.00 92.31 401 PHE A O 1
ATOM 3123 N N . PHE A 1 402 ? -0.916 -3.943 22.729 1.00 93.56 402 PHE A N 1
ATOM 3124 C CA . PHE A 1 402 ? 0.438 -3.598 22.296 1.00 93.56 402 PHE A CA 1
ATOM 3125 C C . PHE A 1 402 ? 1.244 -4.821 21.861 1.00 93.56 402 PHE A C 1
ATOM 3127 O O . PHE A 1 402 ? 1.952 -4.739 20.862 1.00 93.56 402 PHE A O 1
ATOM 3134 N N . LEU A 1 403 ? 1.088 -5.965 22.531 1.00 91.94 403 LEU A N 1
ATOM 3135 C CA . LEU A 1 403 ? 1.726 -7.219 22.132 1.00 91.94 403 LEU A CA 1
ATOM 3136 C C . LEU A 1 403 ? 1.328 -7.617 20.705 1.00 91.94 403 LEU A C 1
ATOM 3138 O O . LEU A 1 403 ? 2.192 -7.855 19.863 1.00 91.94 403 LEU A O 1
ATOM 3142 N N . LEU A 1 404 ? 0.029 -7.619 20.399 1.00 90.75 404 LEU A N 1
ATOM 3143 C CA . LEU A 1 404 ? -0.466 -7.943 19.061 1.00 90.75 404 LEU A CA 1
ATOM 3144 C C . LEU A 1 404 ? -0.088 -6.885 18.024 1.00 90.75 404 LEU A C 1
ATOM 3146 O O . LEU A 1 404 ? 0.183 -7.232 16.876 1.00 90.75 404 LEU A O 1
ATOM 3150 N N . ALA A 1 405 ? -0.020 -5.610 18.411 1.00 93.19 405 ALA A N 1
ATOM 3151 C CA . ALA A 1 405 ? 0.419 -4.549 17.514 1.00 93.19 405 ALA A CA 1
ATOM 3152 C C . ALA A 1 405 ? 1.913 -4.678 17.170 1.00 93.19 405 ALA A C 1
ATOM 3154 O O . ALA A 1 405 ? 2.290 -4.474 16.016 1.00 93.19 405 ALA A O 1
ATOM 3155 N N . VAL A 1 406 ? 2.750 -5.081 18.134 1.00 94.69 406 VAL A N 1
ATOM 3156 C CA . VAL A 1 406 ? 4.168 -5.386 17.904 1.00 94.69 406 VAL A CA 1
ATOM 3157 C C . VAL A 1 406 ? 4.317 -6.591 16.987 1.00 94.69 406 VAL A C 1
ATOM 3159 O O . VAL A 1 406 ? 5.016 -6.503 15.983 1.00 94.69 406 VAL A O 1
ATOM 3162 N N . LEU A 1 407 ? 3.611 -7.685 17.263 1.00 91.88 407 LEU A N 1
ATOM 3163 C CA . LEU A 1 407 ? 3.650 -8.883 16.421 1.00 91.88 407 LEU A CA 1
ATOM 3164 C C . LEU A 1 407 ? 3.161 -8.611 14.998 1.00 91.88 407 LEU A C 1
ATOM 3166 O O . LEU A 1 407 ? 3.803 -9.026 14.037 1.00 91.88 407 LEU A O 1
ATOM 3170 N N . GLY A 1 408 ? 2.063 -7.867 14.853 1.00 92.19 408 GLY A N 1
ATOM 3171 C CA . GLY A 1 408 ? 1.571 -7.425 13.552 1.00 92.19 408 GLY A CA 1
ATOM 3172 C C . GLY A 1 408 ? 2.588 -6.547 12.822 1.00 92.19 408 GLY A C 1
ATOM 3173 O O . GLY A 1 408 ? 2.753 -6.681 11.612 1.00 92.19 408 GLY A O 1
ATOM 3174 N N . SER A 1 409 ? 3.301 -5.681 13.548 1.00 95.12 409 SER A N 1
ATOM 3175 C CA . SER A 1 409 ? 4.360 -4.836 12.990 1.00 95.12 409 SER A CA 1
ATOM 3176 C C . SER A 1 409 ? 5.554 -5.656 12.494 1.00 95.12 409 SER A C 1
ATOM 3178 O O . SER A 1 409 ? 6.040 -5.415 11.389 1.00 95.12 409 SER A O 1
ATOM 3180 N N . ILE A 1 410 ? 5.975 -6.667 13.263 1.00 95.12 410 ILE A N 1
ATOM 3181 C CA . ILE A 1 410 ? 7.034 -7.609 12.875 1.00 95.12 410 ILE A CA 1
ATOM 3182 C C . ILE A 1 410 ? 6.603 -8.409 11.644 1.00 95.12 410 ILE A C 1
ATOM 3184 O O . ILE A 1 410 ? 7.375 -8.517 10.700 1.00 95.12 410 ILE A O 1
ATOM 3188 N N . ALA A 1 411 ? 5.369 -8.917 11.604 1.00 91.06 411 ALA A N 1
ATOM 3189 C CA . ALA A 1 411 ? 4.849 -9.644 10.447 1.00 91.06 411 ALA A CA 1
ATOM 3190 C C . ALA A 1 411 ? 4.784 -8.766 9.186 1.00 91.06 411 ALA A C 1
ATOM 3192 O O . ALA A 1 411 ? 5.158 -9.207 8.100 1.00 91.06 411 ALA A O 1
ATOM 3193 N N . CYS A 1 412 ? 4.359 -7.507 9.329 1.00 92.56 412 CYS A N 1
ATOM 3194 C CA . CYS A 1 412 ? 4.361 -6.526 8.245 1.00 92.56 412 CYS A CA 1
ATOM 3195 C C . CYS A 1 412 ? 5.777 -6.290 7.710 1.00 92.56 412 CYS A C 1
ATOM 3197 O O . CYS A 1 412 ? 6.012 -6.399 6.506 1.00 92.56 412 CYS A O 1
ATOM 3199 N N . ALA A 1 413 ? 6.726 -6.021 8.610 1.00 93.75 413 ALA A N 1
ATOM 3200 C CA . ALA A 1 413 ? 8.122 -5.804 8.260 1.00 93.75 413 ALA A CA 1
ATOM 3201 C C . ALA A 1 413 ? 8.752 -7.056 7.628 1.00 93.75 413 ALA A C 1
ATOM 3203 O O . ALA A 1 413 ? 9.447 -6.929 6.627 1.00 93.75 413 ALA A O 1
ATOM 3204 N N . LEU A 1 414 ? 8.449 -8.251 8.149 1.00 91.19 414 LEU A N 1
ATOM 3205 C CA . LEU A 1 414 ? 8.870 -9.540 7.601 1.00 91.19 414 LEU A CA 1
ATOM 3206 C C . LEU A 1 414 ? 8.396 -9.703 6.154 1.00 91.19 414 LEU A C 1
ATOM 3208 O O . LEU A 1 414 ? 9.228 -9.937 5.290 1.00 91.19 414 LEU A O 1
ATOM 3212 N N . ILE A 1 415 ? 7.100 -9.533 5.870 1.00 88.62 415 ILE A N 1
ATOM 3213 C CA . ILE A 1 415 ? 6.544 -9.708 4.515 1.00 88.62 415 ILE A CA 1
ATOM 3214 C C . ILE A 1 415 ? 7.154 -8.709 3.526 1.00 88.62 415 ILE A C 1
ATOM 3216 O O . ILE A 1 415 ? 7.540 -9.094 2.422 1.00 88.62 415 ILE A O 1
ATOM 3220 N N . ILE A 1 416 ? 7.237 -7.429 3.903 1.00 88.62 416 ILE A N 1
ATOM 3221 C CA . ILE A 1 416 ? 7.735 -6.383 3.002 1.00 88.62 416 ILE A CA 1
ATOM 3222 C C . ILE A 1 416 ? 9.239 -6.545 2.773 1.00 88.62 416 ILE A C 1
ATOM 3224 O O . ILE A 1 416 ? 9.675 -6.573 1.625 1.00 88.62 416 ILE A O 1
ATOM 3228 N N . ALA A 1 417 ? 10.034 -6.691 3.835 1.00 89.12 417 ALA A N 1
ATOM 3229 C CA . ALA A 1 417 ? 11.481 -6.823 3.706 1.00 89.12 417 ALA A CA 1
ATOM 3230 C C . ALA A 1 417 ? 11.880 -8.117 2.988 1.00 89.12 417 ALA A C 1
ATOM 3232 O O . ALA A 1 417 ? 12.799 -8.100 2.172 1.00 89.12 417 ALA A O 1
ATOM 3233 N N . TRP A 1 418 ? 11.154 -9.214 3.232 1.00 86.00 418 TRP A N 1
ATOM 3234 C CA . TRP A 1 418 ? 11.325 -10.458 2.486 1.00 86.00 418 TRP A CA 1
ATOM 3235 C C . TRP A 1 418 ? 11.049 -10.242 1.003 1.00 86.00 418 TRP A C 1
ATOM 3237 O O . TRP A 1 418 ? 11.898 -10.571 0.187 1.00 86.00 418 TRP A O 1
ATOM 3247 N N . GLY A 1 419 ? 9.920 -9.620 0.653 1.00 81.12 419 GLY A N 1
ATOM 3248 C CA . GLY A 1 419 ? 9.569 -9.342 -0.737 1.00 81.12 419 GLY A CA 1
ATOM 3249 C C . GLY A 1 419 ? 10.611 -8.505 -1.478 1.00 81.12 419 GLY A C 1
ATOM 3250 O O . GLY A 1 419 ? 10.981 -8.826 -2.602 1.00 81.12 419 GLY A O 1
ATOM 3251 N N . PHE A 1 420 ? 11.142 -7.466 -0.834 1.00 81.69 420 PHE A N 1
ATOM 3252 C CA . PHE A 1 420 ? 12.197 -6.636 -1.418 1.00 81.69 420 PHE A CA 1
ATOM 3253 C C . PHE A 1 420 ? 13.529 -7.373 -1.578 1.00 81.69 420 PHE A C 1
ATOM 3255 O O . PHE A 1 420 ? 14.160 -7.224 -2.623 1.00 81.69 420 PHE A O 1
ATOM 3262 N N . GLN A 1 421 ? 13.954 -8.174 -0.593 1.00 79.62 421 GLN A N 1
ATOM 3263 C CA . GLN A 1 421 ? 15.183 -8.966 -0.726 1.00 79.62 421 GLN A CA 1
ATOM 3264 C C . GLN A 1 421 ? 15.037 -10.035 -1.805 1.00 79.62 421 GLN A C 1
ATOM 3266 O O . GLN A 1 421 ? 15.971 -10.304 -2.553 1.00 79.62 421 GLN A O 1
ATOM 3271 N N . LEU A 1 422 ? 13.852 -10.620 -1.902 1.00 75.81 422 LEU A N 1
ATOM 3272 C CA . LEU A 1 422 ? 13.528 -11.661 -2.858 1.00 75.81 422 LEU A CA 1
ATOM 3273 C C . LEU A 1 422 ? 13.524 -11.159 -4.305 1.00 75.81 422 LEU A C 1
ATOM 3275 O O . LEU A 1 422 ? 13.915 -11.886 -5.209 1.00 75.81 422 LEU A O 1
ATOM 3279 N N . LEU A 1 423 ? 13.129 -9.903 -4.513 1.00 73.75 423 LEU A N 1
ATOM 3280 C CA . LEU A 1 423 ? 13.258 -9.218 -5.797 1.00 73.75 423 LEU A CA 1
ATOM 3281 C C . LEU A 1 423 ? 14.676 -8.672 -6.060 1.00 73.75 423 LEU A C 1
ATOM 3283 O O . LEU A 1 423 ? 14.878 -7.973 -7.048 1.00 73.75 423 LEU A O 1
ATOM 3287 N N . GLY A 1 424 ? 15.641 -8.924 -5.169 1.00 72.31 424 GLY A N 1
ATOM 3288 C CA . GLY A 1 424 ? 16.999 -8.382 -5.272 1.00 72.31 424 GLY A CA 1
ATOM 3289 C C . GLY A 1 424 ? 17.079 -6.862 -5.095 1.00 72.31 424 GLY A C 1
ATOM 3290 O O . GLY A 1 424 ? 18.096 -6.265 -5.417 1.00 72.31 424 GLY A O 1
ATOM 3291 N N . LEU A 1 425 ? 16.020 -6.219 -4.589 1.00 74.69 425 LEU A N 1
ATOM 3292 C CA . LEU A 1 425 ? 15.910 -4.759 -4.555 1.00 74.69 425 LEU A CA 1
ATOM 3293 C C . LEU A 1 425 ? 16.635 -4.153 -3.359 1.00 74.69 425 LEU A C 1
ATOM 3295 O O . LEU A 1 425 ? 17.413 -3.218 -3.515 1.00 74.69 425 LEU A O 1
ATOM 3299 N N . LEU A 1 426 ? 16.375 -4.671 -2.156 1.00 78.50 426 LEU A N 1
ATOM 3300 C CA . LEU A 1 426 ? 17.007 -4.203 -0.923 1.00 78.50 426 LEU A CA 1
ATOM 3301 C C . LEU A 1 426 ? 17.253 -5.350 0.059 1.00 78.50 426 LEU A C 1
ATOM 3303 O O . LEU A 1 426 ? 16.408 -6.238 0.180 1.00 78.50 426 LEU A O 1
ATOM 3307 N N . PRO A 1 427 ? 18.349 -5.308 0.835 1.00 80.06 427 PRO A N 1
ATOM 3308 C CA . PRO A 1 427 ? 18.633 -6.326 1.835 1.00 80.06 427 PRO A CA 1
ATOM 3309 C C . PRO A 1 427 ? 17.648 -6.258 3.012 1.00 80.06 427 PRO A C 1
ATOM 3311 O O . PRO A 1 427 ? 17.354 -5.186 3.554 1.00 80.06 427 PRO A O 1
ATOM 3314 N N . PHE A 1 428 ? 17.193 -7.428 3.470 1.00 83.94 428 PHE A N 1
ATOM 3315 C CA . PHE A 1 428 ? 16.253 -7.551 4.589 1.00 83.94 428 PHE A CA 1
ATOM 3316 C C . PHE A 1 428 ? 16.799 -6.967 5.889 1.00 83.94 428 PHE A C 1
ATOM 3318 O O . PHE A 1 428 ? 16.062 -6.307 6.620 1.00 83.94 428 PHE A O 1
ATOM 3325 N N . SER A 1 429 ? 18.089 -7.177 6.170 1.00 82.81 429 SER A N 1
ATOM 3326 C CA . SER A 1 429 ? 18.743 -6.702 7.396 1.00 82.81 429 SER A CA 1
ATOM 3327 C C . SER A 1 429 ? 18.692 -5.182 7.558 1.00 82.81 429 SER A C 1
ATOM 3329 O O . SER A 1 429 ? 18.719 -4.696 8.684 1.00 82.81 429 SER A O 1
ATOM 3331 N N . LEU A 1 430 ? 18.574 -4.436 6.457 1.00 83.19 430 LEU A N 1
ATOM 3332 C CA . LEU A 1 430 ? 18.397 -2.988 6.483 1.00 83.19 430 LEU A CA 1
ATOM 3333 C C . LEU A 1 430 ? 16.907 -2.624 6.521 1.00 83.19 430 LEU A C 1
ATOM 3335 O O . LEU A 1 430 ? 16.463 -1.878 7.394 1.00 83.19 430 LEU A O 1
ATOM 3339 N N . LEU A 1 431 ? 16.119 -3.168 5.592 1.00 87.12 431 LEU A N 1
ATOM 3340 C CA . LEU A 1 431 ? 14.728 -2.759 5.404 1.00 87.12 431 LEU A CA 1
ATOM 3341 C C . LEU A 1 431 ? 13.806 -3.205 6.553 1.00 87.12 431 LEU A C 1
ATOM 3343 O O . LEU A 1 431 ? 12.946 -2.438 6.986 1.00 87.12 431 LEU A O 1
ATOM 3347 N N . GLY A 1 432 ? 13.992 -4.419 7.075 1.00 90.25 432 GLY A N 1
ATOM 3348 C CA . GLY A 1 432 ? 13.165 -4.997 8.137 1.00 90.25 432 GLY A CA 1
ATOM 3349 C C . GLY A 1 432 ? 13.128 -4.139 9.408 1.00 90.25 432 GLY A C 1
ATOM 3350 O O . GLY A 1 432 ? 12.038 -3.740 9.829 1.00 90.25 432 GLY A O 1
ATOM 3351 N N . PRO A 1 433 ? 14.281 -3.795 10.014 1.00 91.06 433 PRO A N 1
ATOM 3352 C CA . PRO A 1 433 ? 14.327 -2.934 11.197 1.00 91.06 433 PRO A CA 1
ATOM 3353 C C . PRO A 1 433 ? 13.745 -1.534 10.968 1.00 91.06 433 PRO A C 1
ATOM 3355 O O . PRO A 1 433 ? 13.004 -1.037 11.817 1.00 91.06 433 PRO A O 1
ATOM 3358 N N . VAL A 1 434 ? 14.018 -0.911 9.814 1.00 90.75 434 VAL A N 1
ATOM 3359 C CA . VAL A 1 434 ? 13.478 0.421 9.483 1.00 90.75 434 VAL A CA 1
ATOM 3360 C C . VAL A 1 434 ? 11.951 0.389 9.424 1.00 90.75 434 VAL A C 1
ATOM 3362 O O . VAL A 1 434 ? 11.291 1.245 10.016 1.00 90.75 434 VAL A O 1
ATOM 3365 N N . LEU A 1 435 ? 11.374 -0.623 8.769 1.00 92.12 435 LEU A N 1
ATOM 3366 C CA . LEU A 1 435 ? 9.923 -0.810 8.715 1.00 92.12 435 LEU A CA 1
ATOM 3367 C C . LEU A 1 435 ? 9.327 -1.074 10.097 1.00 92.12 435 LEU A C 1
ATOM 3369 O O . LEU A 1 435 ? 8.299 -0.489 10.437 1.00 92.12 435 LEU A O 1
ATOM 3373 N N . LEU A 1 436 ? 9.980 -1.908 10.910 1.00 94.94 436 LEU A N 1
ATOM 3374 C CA . LEU A 1 436 ? 9.537 -2.199 12.270 1.00 94.94 436 LEU A CA 1
ATOM 3375 C C . LEU A 1 436 ? 9.434 -0.913 13.103 1.00 94.94 436 LEU A C 1
ATOM 3377 O O . LEU A 1 436 ? 8.394 -0.661 13.712 1.00 94.94 436 LEU A O 1
ATOM 3381 N N . VAL A 1 437 ? 10.466 -0.065 13.084 1.00 93.00 437 VAL A N 1
ATOM 3382 C CA . VAL A 1 437 ? 10.476 1.207 13.826 1.00 93.00 437 VAL A CA 1
ATOM 3383 C C . VAL A 1 437 ? 9.437 2.190 13.273 1.00 93.00 437 VAL A C 1
ATOM 3385 O O . VAL A 1 437 ? 8.669 2.760 14.051 1.00 93.00 437 VAL A O 1
ATOM 3388 N N . ASN A 1 438 ? 9.356 2.347 11.946 1.00 92.81 438 ASN A N 1
ATOM 3389 C CA . ASN A 1 438 ? 8.387 3.232 11.282 1.00 92.81 438 ASN A CA 1
ATOM 3390 C C . ASN A 1 438 ? 6.932 2.849 11.603 1.00 92.81 438 ASN A C 1
ATOM 3392 O O . ASN A 1 438 ? 6.066 3.709 11.731 1.00 92.81 438 ASN A O 1
ATOM 3396 N N . ASN A 1 439 ? 6.658 1.555 11.768 1.00 94.88 439 ASN A N 1
ATOM 3397 C CA . ASN A 1 439 ? 5.350 1.052 12.168 1.00 94.88 439 ASN A CA 1
ATOM 3398 C C . ASN A 1 439 ? 5.089 1.258 13.670 1.00 94.88 439 ASN A C 1
ATOM 3400 O O . ASN A 1 439 ? 4.021 1.740 14.043 1.00 94.88 439 ASN A O 1
ATOM 3404 N N . LEU A 1 440 ? 6.042 0.905 14.540 1.00 95.31 440 LEU A N 1
ATOM 3405 C CA . LEU A 1 440 ? 5.853 0.929 15.995 1.00 95.31 440 LEU A CA 1
ATOM 3406 C C . LEU A 1 440 ? 5.704 2.342 16.563 1.00 95.31 440 LEU A C 1
ATOM 3408 O O . LEU A 1 440 ? 4.883 2.553 17.456 1.00 95.31 440 LEU A O 1
ATOM 3412 N N . LEU A 1 441 ? 6.460 3.310 16.043 1.00 91.88 441 LEU A N 1
ATOM 3413 C CA . LEU A 1 441 ? 6.452 4.686 16.540 1.00 91.88 441 LEU A CA 1
ATOM 3414 C C . LEU A 1 441 ? 5.038 5.307 16.552 1.00 91.88 441 LEU A C 1
ATOM 3416 O O . LEU A 1 441 ? 4.578 5.703 17.624 1.00 91.88 441 LEU A O 1
ATOM 3420 N N . PRO A 1 442 ? 4.287 5.362 15.434 1.00 91.38 442 PRO A N 1
ATOM 3421 C CA . PRO A 1 442 ? 2.926 5.895 15.449 1.00 91.38 442 PRO A CA 1
ATOM 3422 C C . PRO A 1 442 ? 1.951 5.018 16.248 1.00 91.38 442 PRO A C 1
ATOM 3424 O O . PRO A 1 442 ? 1.006 5.548 16.833 1.00 91.38 442 PRO A O 1
ATOM 3427 N N . ILE A 1 443 ? 2.174 3.703 16.327 1.00 93.75 443 ILE A N 1
ATOM 3428 C CA . ILE A 1 443 ? 1.300 2.787 17.074 1.00 93.75 443 ILE A CA 1
ATOM 3429 C C . ILE A 1 443 ? 1.331 3.076 18.569 1.00 93.75 443 ILE A C 1
ATOM 3431 O O . ILE A 1 443 ? 0.280 3.264 19.185 1.00 93.75 443 ILE A O 1
ATOM 3435 N N . PHE A 1 444 ? 2.532 3.144 19.146 1.00 92.50 444 PHE A N 1
ATOM 3436 C CA . PHE A 1 444 ? 2.696 3.416 20.571 1.00 92.50 444 PHE A CA 1
ATOM 3437 C C . PHE A 1 444 ? 2.198 4.810 20.952 1.00 92.50 444 PHE A C 1
ATOM 3439 O O . PHE A 1 444 ? 1.666 4.990 22.045 1.00 92.50 444 PHE A O 1
ATOM 3446 N N . LEU A 1 445 ? 2.314 5.780 20.043 1.00 88.38 445 LEU A N 1
ATOM 3447 C CA . LEU A 1 445 ? 1.893 7.153 20.299 1.00 88.38 445 LEU A CA 1
ATOM 3448 C C . LEU A 1 445 ? 0.380 7.366 20.152 1.00 88.38 445 LEU A C 1
ATOM 3450 O O . LEU A 1 445 ? -0.201 8.124 20.929 1.00 88.38 445 LEU A O 1
ATOM 3454 N N . LEU A 1 446 ? -0.263 6.752 19.151 1.00 89.50 446 LEU A N 1
ATOM 3455 C CA . LEU A 1 446 ? -1.597 7.176 18.702 1.00 89.50 446 LEU A CA 1
ATOM 3456 C C . LEU A 1 446 ? -2.656 6.067 18.665 1.00 89.50 446 LEU A C 1
ATOM 3458 O O . LEU A 1 446 ? -3.840 6.390 18.777 1.00 89.50 446 LEU A O 1
ATOM 3462 N N . SER A 1 447 ? -2.295 4.783 18.541 1.00 92.44 447 SER A N 1
ATOM 3463 C CA . SER A 1 447 ? -3.293 3.721 18.324 1.00 92.44 447 SER A CA 1
ATOM 3464 C C . SER A 1 447 ? -4.253 3.538 19.499 1.00 92.44 447 SER A C 1
ATOM 3466 O O . SER A 1 447 ? -5.463 3.468 19.290 1.00 92.44 447 SER A O 1
ATOM 3468 N N . LEU A 1 448 ? -3.749 3.484 20.737 1.00 91.69 448 LEU A N 1
ATOM 3469 C CA . LEU A 1 448 ? -4.605 3.285 21.911 1.00 91.69 448 LEU A CA 1
ATOM 3470 C C . LEU A 1 448 ? -5.533 4.490 22.177 1.00 91.69 448 LEU A C 1
ATOM 3472 O O . LEU A 1 448 ? -6.739 4.268 22.310 1.00 91.69 448 LEU A O 1
ATOM 3476 N N . PRO A 1 449 ? -5.049 5.753 22.196 1.00 89.88 449 PRO A N 1
ATOM 3477 C CA . PRO A 1 449 ? -5.931 6.916 22.305 1.00 89.88 449 PRO A CA 1
ATOM 3478 C C . PRO A 1 449 ? -7.014 6.937 21.226 1.00 89.88 449 PRO A C 1
ATOM 3480 O O . PRO A 1 449 ? -8.180 7.198 21.519 1.00 89.88 449 PRO A O 1
ATOM 3483 N N . LEU A 1 450 ? -6.646 6.616 19.983 1.00 90.19 450 LEU A N 1
ATOM 3484 C CA . LEU A 1 450 ? -7.598 6.574 18.885 1.00 90.19 450 LEU A CA 1
ATOM 3485 C C . LEU A 1 450 ? -8.653 5.479 19.094 1.00 90.19 450 LEU A C 1
ATOM 3487 O O . LEU A 1 450 ? -9.844 5.741 18.931 1.00 90.19 450 LEU A O 1
ATOM 3491 N N . TYR A 1 451 ? -8.236 4.280 19.505 1.00 91.88 451 TYR A N 1
ATOM 3492 C CA . TYR A 1 451 ? -9.142 3.173 19.799 1.00 91.88 451 TYR A CA 1
ATOM 3493 C C . TYR A 1 451 ? -10.185 3.546 20.858 1.00 91.88 451 TYR A C 1
ATOM 3495 O O . TYR A 1 451 ? -11.384 3.377 20.632 1.00 91.88 451 TYR A O 1
ATOM 3503 N N . LEU A 1 452 ? -9.739 4.103 21.988 1.00 90.19 452 LEU A N 1
ATOM 3504 C CA . LEU A 1 452 ? -10.610 4.471 23.108 1.00 90.19 452 LEU A CA 1
ATOM 3505 C C . LEU A 1 452 ? -11.669 5.507 22.712 1.00 90.19 452 LEU A C 1
ATOM 3507 O O . LEU A 1 452 ? -12.776 5.503 23.246 1.00 90.19 452 LEU A O 1
ATOM 3511 N N . VAL A 1 453 ? -11.355 6.373 21.750 1.00 88.50 453 VAL A N 1
ATOM 3512 C CA . VAL A 1 453 ? -12.287 7.389 21.257 1.00 88.50 453 VAL A CA 1
ATOM 3513 C C . VAL A 1 453 ? -13.248 6.830 20.206 1.00 88.50 453 VAL A C 1
ATOM 3515 O O . VAL A 1 453 ? -14.429 7.194 20.197 1.00 88.50 453 VAL A O 1
ATOM 3518 N N . LEU A 1 454 ? -12.776 5.962 19.311 1.00 89.38 454 LEU A N 1
ATOM 3519 C CA . LEU A 1 454 ? -13.596 5.418 18.228 1.00 89.38 454 LEU A CA 1
ATOM 3520 C C . LEU A 1 454 ? -14.530 4.299 18.700 1.00 89.38 454 LEU A C 1
ATOM 3522 O O . LEU A 1 454 ? -15.682 4.259 18.264 1.00 89.38 454 LEU A O 1
ATOM 3526 N N . TYR A 1 455 ? -14.074 3.433 19.609 1.00 90.44 455 TYR A N 1
ATOM 3527 C CA . TYR A 1 455 ? -14.815 2.246 20.043 1.00 90.44 455 TYR A CA 1
ATOM 3528 C C . TYR A 1 455 ? -16.248 2.550 20.525 1.00 90.44 455 TYR A C 1
ATOM 3530 O O . TYR A 1 455 ? -17.176 1.959 19.967 1.00 90.44 455 TYR A O 1
ATOM 3538 N N . PRO A 1 456 ? -16.494 3.495 21.462 1.00 88.12 456 PRO A N 1
ATOM 3539 C CA . PRO A 1 456 ? -17.848 3.748 21.964 1.00 88.12 456 PRO A CA 1
ATOM 3540 C C . PRO A 1 456 ? -18.816 4.202 20.867 1.00 88.12 456 PRO A C 1
ATOM 3542 O O . PRO A 1 456 ? -19.986 3.832 20.866 1.00 88.12 456 PRO A O 1
ATOM 3545 N N . ARG A 1 457 ? -18.317 4.983 19.901 1.00 87.44 457 ARG A N 1
ATOM 3546 C CA . ARG A 1 457 ? -19.114 5.546 18.802 1.00 87.44 457 ARG A CA 1
ATOM 3547 C C . ARG A 1 457 ? -19.472 4.479 17.771 1.00 87.44 457 ARG A C 1
ATOM 3549 O O . ARG A 1 457 ? -20.617 4.387 17.352 1.00 87.44 457 ARG A O 1
ATOM 3556 N N . ILE A 1 458 ? -18.502 3.642 17.407 1.00 88.19 458 ILE A N 1
ATOM 3557 C CA . ILE A 1 458 ? -18.706 2.525 16.474 1.00 88.19 458 ILE A CA 1
ATOM 3558 C C . ILE A 1 458 ? -19.656 1.489 17.071 1.00 88.19 458 ILE A C 1
ATOM 3560 O O . ILE A 1 458 ? -20.537 0.999 16.365 1.00 88.19 458 ILE A O 1
ATOM 3564 N N . LYS A 1 459 ? -19.507 1.188 18.368 1.00 87.56 459 LYS A N 1
ATOM 3565 C CA . LYS A 1 459 ? -20.394 0.263 19.074 1.00 87.56 459 LYS A CA 1
ATOM 3566 C C . LYS A 1 459 ? -21.828 0.794 19.137 1.00 87.56 459 LYS A C 1
ATOM 3568 O O . LYS A 1 459 ? -22.752 0.037 18.871 1.00 87.56 459 LYS A O 1
ATOM 3573 N N . ALA A 1 460 ? -22.013 2.089 19.407 1.00 86.31 460 ALA A N 1
ATOM 3574 C CA . ALA A 1 460 ? -23.334 2.722 19.417 1.00 86.31 460 ALA A CA 1
ATOM 3575 C C . ALA A 1 460 ? -24.050 2.662 18.054 1.00 86.31 460 ALA A C 1
ATOM 3577 O O . ALA A 1 460 ? -25.273 2.587 18.007 1.00 86.31 460 ALA A O 1
ATOM 3578 N N . TRP A 1 461 ? -23.302 2.665 16.948 1.00 85.69 461 TRP A N 1
ATOM 3579 C CA . TRP A 1 461 ? -23.853 2.537 15.593 1.00 85.69 461 TRP A CA 1
ATOM 3580 C C . TRP A 1 461 ? -23.962 1.090 15.092 1.00 85.69 461 TRP A C 1
ATOM 3582 O O . TRP A 1 461 ? -24.333 0.881 13.938 1.00 85.69 461 TRP A O 1
ATOM 3592 N N . GLY A 1 462 ? -23.612 0.091 15.912 1.00 86.69 462 GLY A N 1
ATOM 3593 C CA . GLY A 1 462 ? -23.629 -1.318 15.503 1.00 86.69 462 GLY A CA 1
ATOM 3594 C C . GLY A 1 462 ? -22.711 -1.613 14.310 1.00 86.69 462 GLY A C 1
ATOM 3595 O O . GLY A 1 462 ? -23.001 -2.489 13.502 1.00 86.69 462 GLY A O 1
ATOM 3596 N N . LEU A 1 463 ? -21.624 -0.846 14.161 1.00 87.31 463 LEU A N 1
ATOM 3597 C CA . LEU A 1 463 ? -20.676 -0.965 13.043 1.00 87.31 463 LEU A CA 1
ATOM 3598 C C . LEU A 1 463 ? -19.478 -1.868 13.362 1.00 87.31 463 LEU A C 1
ATOM 3600 O O . LEU A 1 463 ? -18.564 -2.005 12.549 1.00 87.31 463 LEU A O 1
ATOM 3604 N N . TYR A 1 464 ? -19.448 -2.447 14.559 1.00 85.88 464 TYR A N 1
ATOM 3605 C CA . TYR A 1 464 ? -18.393 -3.362 14.962 1.00 85.88 464 TYR A CA 1
ATOM 3606 C C . TYR A 1 464 ? -18.526 -4.694 14.208 1.00 85.88 464 TYR A C 1
ATOM 3608 O O . TYR A 1 464 ? -19.640 -5.143 13.936 1.00 85.88 464 TYR A O 1
ATOM 3616 N N . TRP A 1 465 ? -17.406 -5.357 13.894 1.00 83.25 465 TRP A N 1
ATOM 3617 C CA . TRP A 1 465 ? -17.420 -6.583 13.078 1.00 83.25 465 TRP A CA 1
ATOM 3618 C C . TRP A 1 465 ? -18.423 -7.639 13.572 1.00 83.25 465 TRP A C 1
ATOM 3620 O O . TRP A 1 465 ? -19.196 -8.180 12.781 1.00 83.25 465 TRP A O 1
ATOM 3630 N N . SER A 1 466 ? -18.439 -7.917 14.880 1.00 79.56 466 SER A N 1
ATOM 3631 C CA . SER A 1 466 ? -19.347 -8.923 15.447 1.00 79.56 466 SER A CA 1
ATOM 3632 C C . SER A 1 466 ? -20.817 -8.514 15.404 1.00 79.56 466 SER A C 1
ATOM 3634 O O . SER A 1 466 ? -21.674 -9.390 15.404 1.00 79.56 466 SER A O 1
ATOM 3636 N N . ASP A 1 467 ? -21.108 -7.214 15.367 1.00 84.94 467 ASP A N 1
ATOM 3637 C CA . ASP A 1 467 ? -22.480 -6.696 15.376 1.00 84.94 467 ASP A CA 1
ATOM 3638 C C . ASP A 1 467 ? -23.126 -6.824 13.990 1.00 84.94 467 ASP A C 1
ATOM 3640 O O . ASP A 1 467 ? -24.330 -7.027 13.885 1.00 84.94 467 ASP A O 1
ATOM 3644 N N . ILE A 1 468 ? -22.319 -6.757 12.926 1.00 84.31 468 ILE A N 1
ATOM 3645 C CA . ILE A 1 468 ? -22.785 -6.880 11.538 1.00 84.31 468 ILE A CA 1
ATOM 3646 C C . ILE A 1 468 ? -22.873 -8.347 11.096 1.00 84.31 468 ILE A C 1
ATOM 3648 O O . ILE A 1 468 ? -23.805 -8.718 10.390 1.00 84.31 468 ILE A O 1
ATOM 3652 N N . VAL A 1 469 ? -21.893 -9.178 11.470 1.00 78.75 469 VAL A N 1
ATOM 3653 C CA . VAL A 1 469 ? -21.810 -10.582 11.017 1.00 78.75 469 VAL A CA 1
ATOM 3654 C C . VAL A 1 469 ? -22.567 -11.544 11.941 1.00 78.75 469 VAL A C 1
ATOM 3656 O O . VAL A 1 469 ? -22.932 -12.645 11.534 1.00 78.75 469 VAL A O 1
ATOM 3659 N N . GLY A 1 470 ? -22.812 -11.139 13.187 1.00 73.94 470 GLY A N 1
ATOM 3660 C CA . GLY A 1 470 ? -23.489 -11.960 14.181 1.00 73.94 470 GLY A CA 1
ATOM 3661 C C . GLY A 1 470 ? -22.628 -13.100 14.759 1.00 73.94 470 GLY A C 1
ATOM 3662 O O . GLY A 1 470 ? -21.433 -13.237 14.453 1.00 73.94 470 GLY A O 1
ATOM 3663 N N . PRO A 1 471 ? -23.222 -13.928 15.640 1.00 64.88 471 PRO A N 1
ATOM 3664 C CA . PRO A 1 471 ? -22.527 -14.987 16.373 1.00 64.88 471 PRO A CA 1
ATOM 3665 C C . PRO A 1 471 ? -22.032 -16.139 15.485 1.00 64.88 471 PRO A C 1
ATOM 3667 O O . PRO A 1 471 ? -21.006 -16.740 15.788 1.00 64.88 471 PRO A O 1
ATOM 3670 N N . GLU A 1 472 ? -22.695 -16.446 14.369 1.00 60.78 472 GLU A N 1
ATOM 3671 C CA . GLU A 1 472 ? -22.308 -17.566 13.496 1.00 60.78 472 GLU A CA 1
ATOM 3672 C C . GLU A 1 472 ? -20.999 -17.305 12.742 1.00 60.78 472 GLU A C 1
ATOM 3674 O O . GLU A 1 472 ? -20.097 -18.148 12.736 1.00 60.78 472 GLU A O 1
ATOM 3679 N N . GLY A 1 473 ? -20.831 -16.107 12.173 1.00 59.88 473 GLY A N 1
ATOM 3680 C CA . GLY A 1 473 ? -19.573 -15.747 11.515 1.00 59.88 473 GLY A CA 1
ATOM 3681 C C . GLY A 1 473 ? -18.449 -15.352 12.481 1.00 59.88 473 GLY A C 1
ATOM 3682 O O . GLY A 1 473 ? -17.296 -15.260 12.063 1.00 59.88 473 GLY A O 1
ATOM 3683 N N . THR A 1 474 ? -18.734 -15.168 13.778 1.00 60.88 474 THR A N 1
ATOM 3684 C CA . THR A 1 474 ? -17.698 -15.026 14.820 1.00 60.88 474 THR A CA 1
ATOM 3685 C C . THR A 1 474 ? -17.285 -16.371 15.437 1.00 60.88 474 THR A C 1
ATOM 3687 O O . THR A 1 474 ? -16.085 -16.594 15.609 1.00 60.88 474 THR A O 1
ATOM 3690 N N . ARG A 1 475 ? -18.220 -17.311 15.655 1.00 51.31 475 ARG A N 1
ATOM 3691 C CA . ARG A 1 475 ? -17.957 -18.684 16.146 1.00 51.31 475 ARG A CA 1
ATOM 3692 C C . ARG A 1 475 ? -17.157 -19.553 15.180 1.00 51.31 475 ARG A C 1
ATOM 3694 O O . ARG A 1 475 ? -16.416 -20.426 15.624 1.00 51.31 475 ARG A O 1
ATOM 3701 N N . ALA A 1 476 ? -17.217 -19.282 13.873 1.00 48.81 476 ALA A N 1
ATOM 3702 C CA . ALA A 1 476 ? -16.371 -19.944 12.871 1.00 48.81 476 ALA A CA 1
ATOM 3703 C C . ALA A 1 476 ? -14.854 -19.845 13.170 1.00 48.81 476 ALA A C 1
ATOM 3705 O O . ALA A 1 476 ? -14.071 -20.607 12.602 1.00 48.81 476 ALA A O 1
ATOM 3706 N N . ASN A 1 477 ? -14.444 -18.938 14.069 1.00 50.53 477 ASN A N 1
ATOM 3707 C CA . ASN A 1 477 ? -13.068 -18.730 14.519 1.00 50.53 477 ASN A CA 1
ATOM 3708 C C . ASN A 1 477 ? -12.757 -19.264 15.932 1.00 50.53 477 ASN A C 1
ATOM 3710 O O . ASN A 1 477 ? -11.601 -19.176 16.344 1.00 50.53 477 ASN A O 1
ATOM 3714 N N . GLU A 1 478 ? -13.729 -19.777 16.687 1.00 52.41 478 GLU A N 1
ATOM 3715 C CA . GLU A 1 478 ? -13.555 -20.107 18.117 1.00 52.41 478 GLU A CA 1
ATOM 3716 C C . GLU A 1 478 ? -13.129 -21.571 18.365 1.00 52.41 478 GLU A C 1
ATOM 3718 O O . GLU A 1 478 ? -12.718 -21.906 19.468 1.00 52.41 478 GLU A O 1
ATOM 3723 N N . GLY A 1 479 ? -13.128 -22.433 17.338 1.00 47.44 479 GLY A N 1
ATOM 3724 C CA . GLY A 1 479 ? -12.795 -23.864 17.457 1.00 47.44 479 GLY A CA 1
ATOM 3725 C C . GLY A 1 479 ? -11.320 -24.261 17.271 1.00 47.44 479 GLY A C 1
ATOM 3726 O O . GLY A 1 479 ? -11.050 -25.441 17.071 1.00 47.44 479 GLY A O 1
ATOM 3727 N N . ARG A 1 480 ? -10.366 -23.318 17.263 1.00 53.75 480 ARG A N 1
ATOM 3728 C CA . ARG A 1 480 ? -8.946 -23.601 16.960 1.00 53.75 480 ARG A CA 1
ATOM 3729 C C . ARG A 1 480 ? -8.040 -23.457 18.180 1.00 53.75 480 ARG A C 1
ATOM 3731 O O . ARG A 1 480 ? -8.071 -22.447 18.878 1.00 53.75 480 ARG A O 1
ATOM 3738 N N . THR A 1 481 ? -7.238 -24.494 18.414 1.00 56.66 481 THR A N 1
ATOM 3739 C CA . THR A 1 481 ? -6.344 -24.690 19.566 1.00 56.66 481 THR A CA 1
ATOM 3740 C C . THR A 1 481 ? -5.261 -23.616 19.691 1.00 56.66 481 THR A C 1
ATOM 3742 O O . THR A 1 481 ? -4.730 -23.146 18.686 1.00 56.66 481 THR A O 1
ATOM 3745 N N . GLY A 1 482 ? -4.827 -23.313 20.923 1.00 65.19 482 GLY A N 1
ATOM 3746 C CA . GLY A 1 482 ? -3.687 -22.420 21.200 1.00 65.19 482 GLY A CA 1
ATOM 3747 C C . GLY A 1 482 ? -2.380 -22.800 20.480 1.00 65.19 482 GLY A C 1
ATOM 3748 O O . GLY A 1 482 ? -1.528 -21.939 20.270 1.00 65.19 482 GLY A O 1
ATOM 3749 N N . ALA A 1 483 ? -2.254 -24.051 20.019 1.00 70.50 483 ALA A N 1
ATOM 3750 C CA . ALA A 1 483 ? -1.152 -24.522 19.183 1.00 70.50 483 ALA A CA 1
ATOM 3751 C C . ALA A 1 483 ? -1.018 -23.745 17.856 1.00 70.50 483 ALA A C 1
ATOM 3753 O O . ALA A 1 483 ? 0.092 -23.357 17.501 1.00 70.50 483 ALA A O 1
ATOM 3754 N N . GLY A 1 484 ? -2.122 -23.441 17.158 1.00 71.94 484 GLY A N 1
ATOM 3755 C CA . GLY A 1 484 ? -2.085 -22.665 15.908 1.00 71.94 484 GLY A CA 1
ATOM 3756 C C . GLY A 1 484 ? -1.553 -21.247 16.131 1.00 71.94 484 GLY A C 1
ATOM 3757 O O . GLY A 1 484 ? -0.679 -20.776 15.405 1.00 71.94 484 GLY A O 1
ATOM 3758 N N . THR A 1 485 ? -1.986 -20.601 17.220 1.00 75.00 485 THR A N 1
ATOM 3759 C CA . THR A 1 485 ? -1.473 -19.289 17.643 1.00 75.00 485 THR A CA 1
ATOM 3760 C C . THR A 1 485 ? 0.030 -19.332 17.922 1.00 75.00 485 THR A C 1
ATOM 3762 O O . THR A 1 485 ? 0.755 -18.464 17.443 1.00 75.00 485 THR A O 1
ATOM 3765 N N . LEU A 1 486 ? 0.523 -20.343 18.645 1.00 81.12 486 LEU A N 1
ATOM 3766 C CA . LEU A 1 486 ? 1.956 -20.487 18.935 1.00 81.12 486 LEU A CA 1
ATOM 3767 C C . LEU A 1 486 ? 2.793 -20.677 17.663 1.00 81.12 486 LEU A C 1
ATOM 3769 O O . LEU A 1 486 ? 3.868 -20.091 17.557 1.00 81.12 486 LEU A O 1
ATOM 3773 N N . ILE A 1 487 ? 2.283 -21.428 16.683 1.00 82.25 487 ILE A N 1
ATOM 3774 C CA . ILE A 1 487 ? 2.939 -21.622 15.382 1.00 82.25 487 ILE A CA 1
ATOM 3775 C C . ILE A 1 487 ? 3.001 -20.302 14.600 1.00 82.25 487 ILE A C 1
ATOM 3777 O O . ILE A 1 487 ? 4.033 -19.967 14.026 1.00 82.25 487 ILE A O 1
ATOM 3781 N N . VAL A 1 488 ? 1.928 -19.504 14.605 1.00 81.81 488 VAL A N 1
ATOM 3782 C CA . VAL A 1 488 ? 1.941 -18.175 13.968 1.00 81.81 488 VAL A CA 1
ATOM 3783 C C . VAL A 1 488 ? 2.996 -17.271 14.610 1.00 81.81 488 VAL A C 1
ATOM 3785 O O . VAL A 1 488 ? 3.767 -16.623 13.904 1.00 81.81 488 VAL A O 1
ATOM 3788 N N . LEU A 1 489 ? 3.060 -17.250 15.943 1.00 86.00 489 LEU A N 1
ATOM 3789 C CA . LEU A 1 489 ? 4.019 -16.437 16.692 1.00 86.00 489 LEU A CA 1
ATOM 3790 C C . LEU A 1 489 ? 5.466 -16.852 16.416 1.00 86.00 489 LEU A C 1
ATOM 3792 O O . LEU A 1 489 ? 6.309 -15.985 16.177 1.00 86.00 489 LEU A O 1
ATOM 3796 N N . SER A 1 490 ? 5.751 -18.157 16.419 1.00 87.06 490 SER A N 1
ATOM 3797 C CA . SER A 1 490 ? 7.093 -18.660 16.129 1.00 87.06 490 SER A CA 1
ATOM 3798 C C . SER A 1 490 ? 7.506 -18.338 14.694 1.00 87.06 490 SER A C 1
ATOM 3800 O O . SER A 1 490 ? 8.618 -17.862 14.493 1.00 87.06 490 SER A O 1
ATOM 3802 N N . GLY A 1 491 ? 6.605 -18.483 13.717 1.00 86.75 491 GLY A N 1
ATOM 3803 C CA . GLY A 1 491 ? 6.862 -18.110 12.324 1.00 86.75 491 GLY A CA 1
ATOM 3804 C C . GLY A 1 491 ? 7.223 -16.632 12.153 1.00 86.75 491 GLY A C 1
ATOM 3805 O O . GLY A 1 491 ? 8.204 -16.310 11.484 1.00 86.75 491 GLY A O 1
ATOM 3806 N N . ILE A 1 492 ? 6.487 -15.731 12.813 1.00 89.06 492 ILE A N 1
ATOM 3807 C CA . ILE A 1 492 ? 6.747 -14.283 12.762 1.00 89.06 492 ILE A CA 1
ATOM 3808 C C . ILE A 1 492 ? 8.103 -13.942 13.394 1.00 89.06 492 ILE A C 1
ATOM 3810 O O . ILE A 1 492 ? 8.916 -13.249 12.781 1.00 89.06 492 ILE A O 1
ATOM 3814 N N . LEU A 1 493 ? 8.356 -14.422 14.616 1.00 92.31 493 LEU A N 1
ATOM 3815 C CA . LEU A 1 493 ? 9.553 -14.060 15.378 1.00 92.31 493 LEU A CA 1
ATOM 3816 C C . LEU A 1 493 ? 10.819 -14.700 14.803 1.00 92.31 493 LEU A C 1
ATOM 3818 O O . LEU A 1 493 ? 11.801 -13.998 14.571 1.00 92.31 493 LEU A O 1
ATOM 3822 N N . LEU A 1 494 ? 10.791 -16.010 14.537 1.00 90.56 494 LEU A N 1
ATOM 3823 C CA . LEU A 1 494 ? 11.934 -16.731 13.971 1.00 90.56 494 LEU A CA 1
ATOM 3824 C C . LEU A 1 494 ? 12.190 -16.316 12.524 1.00 90.56 494 LEU A C 1
ATOM 3826 O O . LEU A 1 494 ? 13.346 -16.200 12.135 1.00 90.56 494 LEU A O 1
ATOM 3830 N N . GLY A 1 495 ? 11.142 -16.032 11.745 1.00 88.81 495 GLY A N 1
ATOM 3831 C CA . GLY A 1 495 ? 11.285 -15.514 10.386 1.00 88.81 495 GLY A CA 1
ATOM 3832 C C . GLY A 1 495 ? 11.978 -14.158 10.356 1.00 88.81 495 GLY A C 1
ATOM 3833 O O . GLY A 1 495 ? 12.917 -13.958 9.591 1.00 88.81 495 GLY A O 1
ATOM 3834 N N . PHE A 1 496 ? 11.557 -13.231 11.220 1.00 91.19 496 PHE A N 1
ATOM 3835 C CA . PHE A 1 496 ? 12.153 -11.898 11.273 1.00 91.19 496 PHE A CA 1
ATOM 3836 C C . PHE A 1 496 ? 13.576 -11.917 11.843 1.00 91.19 496 PHE A C 1
ATOM 3838 O O . PHE A 1 496 ? 14.484 -11.339 11.247 1.00 91.19 496 PHE A O 1
ATOM 3845 N N . ALA A 1 497 ? 13.796 -12.627 12.955 1.00 90.19 497 ALA A N 1
ATOM 3846 C CA . ALA A 1 497 ? 15.127 -12.789 13.534 1.00 90.19 497 ALA A CA 1
ATOM 3847 C C . ALA A 1 497 ? 16.068 -13.519 12.567 1.00 90.19 497 ALA A C 1
ATOM 3849 O O . ALA A 1 497 ? 17.191 -13.075 12.357 1.00 90.19 497 ALA A O 1
ATOM 3850 N N . GLY A 1 498 ? 15.597 -14.587 11.922 1.00 85.06 498 GLY A N 1
ATOM 3851 C CA . GLY A 1 498 ? 16.342 -15.330 10.912 1.00 85.06 498 GLY A CA 1
ATOM 3852 C C . GLY A 1 498 ? 16.666 -14.494 9.674 1.00 85.06 498 GLY A C 1
ATOM 3853 O O . GLY A 1 498 ? 17.776 -14.590 9.162 1.00 85.06 498 GLY A O 1
ATOM 3854 N N . GLY A 1 499 ? 15.762 -13.610 9.242 1.00 82.38 499 GLY A N 1
ATOM 3855 C CA . GLY A 1 499 ? 16.027 -12.657 8.162 1.00 82.38 499 GLY A CA 1
ATOM 3856 C C . GLY A 1 499 ? 17.133 -11.649 8.497 1.00 82.38 499 GLY A C 1
ATOM 3857 O O . GLY A 1 499 ? 17.962 -11.339 7.641 1.00 82.38 499 GLY A O 1
ATOM 3858 N N . ILE A 1 500 ? 17.198 -11.175 9.748 1.00 84.75 500 ILE A N 1
ATOM 3859 C CA . ILE A 1 500 ? 18.264 -10.270 10.216 1.00 84.75 500 ILE A CA 1
ATOM 3860 C C . ILE A 1 500 ? 19.583 -11.030 10.405 1.00 84.75 500 ILE A C 1
ATOM 3862 O O . ILE A 1 500 ? 20.608 -10.649 9.843 1.00 84.75 500 ILE A O 1
ATOM 3866 N N . LEU A 1 501 ? 19.557 -12.103 11.199 1.00 80.69 501 LEU A N 1
ATOM 3867 C CA . LEU A 1 501 ? 20.742 -12.853 11.622 1.00 80.69 501 LEU A CA 1
ATOM 3868 C C . LEU A 1 501 ? 21.347 -13.650 10.469 1.00 80.69 501 LEU A C 1
ATOM 3870 O O . LEU A 1 501 ? 22.563 -13.668 10.309 1.00 80.69 501 LEU A O 1
ATOM 3874 N N . GLY A 1 502 ? 20.512 -14.264 9.629 1.00 69.00 502 GLY A N 1
ATOM 3875 C CA . GLY A 1 502 ? 20.970 -15.034 8.478 1.00 69.00 502 GLY A CA 1
ATOM 3876 C C . GLY A 1 502 ? 21.808 -14.180 7.534 1.00 69.00 502 GLY A C 1
ATOM 3877 O O . GLY A 1 502 ? 22.843 -14.634 7.076 1.00 69.00 502 GLY A O 1
ATOM 3878 N N . ASN A 1 503 ? 21.454 -12.909 7.332 1.00 62.19 503 ASN A N 1
ATOM 3879 C CA . ASN A 1 503 ? 22.244 -12.014 6.484 1.00 62.19 503 ASN A CA 1
ATOM 3880 C C . ASN A 1 503 ? 23.554 -11.534 7.142 1.00 62.19 503 ASN A C 1
ATOM 3882 O O . ASN A 1 503 ? 24.448 -11.075 6.437 1.00 62.19 503 ASN A O 1
ATOM 3886 N N . HIS A 1 504 ? 23.671 -11.623 8.472 1.00 64.50 504 HIS A N 1
ATOM 3887 C CA . HIS A 1 504 ? 24.878 -11.243 9.213 1.00 64.50 504 HIS A CA 1
ATOM 3888 C C . HIS A 1 504 ? 25.882 -12.386 9.374 1.00 64.50 504 HIS A C 1
ATOM 3890 O O . HIS A 1 504 ? 27.082 -12.133 9.325 1.00 64.50 504 HIS A O 1
ATOM 3896 N N . PHE A 1 505 ? 25.407 -13.619 9.571 1.00 63.38 505 PHE A N 1
ATOM 3897 C CA . PHE A 1 505 ? 26.265 -14.770 9.869 1.00 63.38 505 PHE A CA 1
ATOM 3898 C C . PHE A 1 505 ? 26.517 -15.683 8.661 1.00 63.38 505 PHE A C 1
ATOM 3900 O O . PHE A 1 505 ? 27.578 -16.295 8.593 1.00 63.38 505 PHE A O 1
ATOM 3907 N N . MET A 1 506 ? 25.574 -15.794 7.713 1.00 62.59 506 MET A N 1
ATOM 3908 C CA . MET A 1 506 ? 25.696 -16.673 6.539 1.00 62.59 506 MET A CA 1
ATOM 3909 C C . MET A 1 506 ? 25.003 -16.061 5.302 1.00 62.59 506 MET A C 1
ATOM 3911 O O . MET A 1 506 ? 23.797 -16.260 5.111 1.00 62.59 506 MET A O 1
ATOM 3915 N N . PRO A 1 507 ? 25.738 -15.339 4.432 1.00 56.81 507 PRO A N 1
ATOM 3916 C CA . PRO A 1 507 ? 25.177 -14.682 3.249 1.00 56.81 507 PRO A CA 1
ATOM 3917 C C . PRO A 1 507 ? 24.280 -15.627 2.430 1.00 56.81 507 PRO A C 1
ATOM 3919 O O . PRO A 1 507 ? 24.678 -16.737 2.087 1.00 56.81 507 PRO A O 1
ATOM 3922 N N . GLY A 1 508 ? 23.036 -15.213 2.164 1.00 60.25 508 GLY A N 1
ATOM 3923 C CA . GLY A 1 508 ? 22.033 -16.000 1.426 1.00 60.25 508 GLY A CA 1
ATOM 3924 C C . GLY A 1 508 ? 21.022 -16.781 2.285 1.00 60.25 508 GLY A C 1
ATOM 3925 O O . GLY A 1 508 ? 19.898 -17.006 1.834 1.00 60.25 508 GLY A O 1
ATOM 3926 N N . TYR A 1 509 ? 21.334 -17.111 3.545 1.00 69.81 509 TYR A N 1
ATOM 3927 C CA . TYR A 1 509 ? 20.413 -17.861 4.420 1.00 69.81 509 TYR A CA 1
ATOM 3928 C C . TYR A 1 509 ? 19.308 -16.998 5.041 1.00 69.81 509 TYR A C 1
ATOM 3930 O O . TYR A 1 509 ? 18.253 -17.520 5.405 1.00 69.81 509 TYR A O 1
ATOM 3938 N N . GLY A 1 510 ? 19.504 -15.676 5.126 1.00 72.38 510 GLY A N 1
ATOM 3939 C CA . GLY A 1 510 ? 18.491 -14.752 5.655 1.00 72.38 510 GLY A CA 1
ATOM 3940 C C . GLY A 1 510 ? 17.169 -14.826 4.887 1.00 72.38 510 GLY A C 1
ATOM 3941 O O . GLY A 1 510 ? 16.099 -14.907 5.489 1.00 72.38 510 GLY A O 1
ATOM 3942 N N . LEU A 1 511 ? 17.242 -14.913 3.556 1.00 75.44 511 LEU A N 1
ATOM 3943 C CA . LEU A 1 511 ? 16.059 -15.045 2.711 1.00 75.44 511 LEU A CA 1
ATOM 3944 C C . LEU A 1 511 ? 15.333 -16.378 2.944 1.00 75.44 511 LEU A C 1
ATOM 3946 O O . LEU A 1 511 ? 14.102 -16.410 3.006 1.00 75.44 511 LEU A O 1
ATOM 3950 N N . LEU A 1 512 ? 16.082 -17.471 3.106 1.00 78.25 512 LEU A N 1
ATOM 3951 C CA . LEU A 1 512 ? 15.530 -18.802 3.357 1.00 78.25 512 LEU A CA 1
ATOM 3952 C C . LEU A 1 512 ? 14.803 -18.849 4.705 1.00 78.25 512 LEU A C 1
ATOM 3954 O O . LEU A 1 512 ? 13.659 -19.296 4.770 1.00 78.25 512 LEU A O 1
ATOM 3958 N N . LEU A 1 513 ? 15.425 -18.332 5.766 1.00 81.38 513 LEU A N 1
ATOM 3959 C CA . LEU A 1 513 ? 14.830 -18.299 7.104 1.00 81.38 513 LEU A CA 1
ATOM 3960 C C . LEU A 1 513 ? 13.594 -17.392 7.166 1.00 81.38 513 LEU A C 1
ATOM 3962 O O . LEU A 1 513 ? 12.582 -17.778 7.753 1.00 81.38 513 LEU A O 1
ATOM 3966 N N . ALA A 1 514 ? 13.635 -16.229 6.507 1.00 82.38 514 ALA A N 1
ATOM 3967 C CA . ALA A 1 514 ? 12.467 -15.361 6.372 1.00 82.38 514 ALA A CA 1
ATOM 3968 C C . ALA A 1 514 ? 11.324 -16.066 5.619 1.00 82.38 514 ALA A C 1
ATOM 3970 O O . ALA A 1 514 ? 10.175 -16.030 6.065 1.00 82.38 514 ALA A O 1
ATOM 3971 N N . SER A 1 515 ? 11.642 -16.777 4.530 1.00 80.81 515 SER A N 1
ATOM 3972 C CA . SER A 1 515 ? 10.670 -17.565 3.757 1.00 80.81 515 SER A CA 1
ATOM 3973 C C . SER A 1 515 ? 10.035 -18.668 4.604 1.00 80.81 515 SER A C 1
ATOM 3975 O O . SER A 1 515 ? 8.814 -18.825 4.607 1.00 80.81 515 SER A O 1
ATOM 3977 N N . LEU A 1 516 ? 10.846 -19.402 5.371 1.00 81.19 516 LEU A N 1
ATOM 3978 C CA . LEU A 1 516 ? 10.372 -20.457 6.262 1.00 81.19 516 LEU A CA 1
ATOM 3979 C C . LEU A 1 516 ? 9.462 -19.893 7.359 1.00 81.19 516 LEU A C 1
ATOM 3981 O O . LEU A 1 516 ? 8.390 -20.442 7.600 1.00 81.19 516 LEU A O 1
ATOM 3985 N N . GLY A 1 517 ? 9.823 -18.756 7.958 1.00 83.56 517 GLY A N 1
ATOM 3986 C CA . GLY A 1 517 ? 8.976 -18.074 8.937 1.00 83.56 517 GLY A CA 1
ATOM 3987 C C . GLY A 1 517 ? 7.622 -17.642 8.367 1.00 83.56 517 GLY A C 1
ATOM 3988 O O . GLY A 1 517 ? 6.586 -17.848 9.002 1.00 83.56 517 GLY A O 1
ATOM 3989 N N . ILE A 1 518 ? 7.602 -17.129 7.133 1.00 80.69 518 ILE A N 1
ATOM 3990 C CA . ILE A 1 518 ? 6.365 -16.782 6.422 1.00 80.69 518 ILE A CA 1
ATOM 3991 C C . ILE A 1 518 ? 5.502 -18.024 6.157 1.00 80.69 518 ILE A C 1
ATOM 3993 O O . ILE A 1 518 ? 4.291 -17.990 6.383 1.00 80.69 518 ILE A O 1
ATOM 3997 N N . ILE A 1 519 ? 6.103 -19.132 5.717 1.00 80.44 519 ILE A N 1
ATOM 3998 C CA . ILE A 1 519 ? 5.391 -20.399 5.490 1.00 80.44 519 ILE A CA 1
ATOM 3999 C C . ILE A 1 519 ? 4.787 -20.913 6.800 1.00 80.44 519 ILE A C 1
ATOM 4001 O O . ILE A 1 519 ? 3.605 -21.253 6.837 1.00 80.44 519 ILE A O 1
ATOM 4005 N N . VAL A 1 520 ? 5.562 -20.917 7.886 1.00 82.12 520 VAL A N 1
ATOM 4006 C CA . VAL A 1 520 ? 5.108 -21.333 9.220 1.00 82.12 520 VAL A CA 1
ATOM 4007 C C . VAL A 1 520 ? 3.956 -20.449 9.702 1.00 82.12 520 VAL A C 1
ATOM 4009 O O . VAL A 1 520 ? 2.946 -20.969 10.171 1.00 82.12 520 VAL A O 1
ATOM 4012 N N . MET A 1 521 ? 4.042 -19.131 9.505 1.00 81.75 521 MET A N 1
ATOM 4013 C CA . MET A 1 521 ? 2.957 -18.193 9.808 1.00 81.75 521 MET A CA 1
ATOM 4014 C C . MET A 1 521 ? 1.674 -18.534 9.026 1.00 81.75 521 MET A C 1
ATOM 4016 O O . MET A 1 521 ? 0.583 -18.578 9.598 1.00 81.75 521 MET A O 1
ATOM 4020 N N . VAL A 1 522 ? 1.792 -18.825 7.727 1.00 75.25 522 VAL A N 1
ATOM 4021 C CA . VAL A 1 522 ? 0.659 -19.198 6.863 1.00 75.25 522 VAL A CA 1
ATOM 4022 C C . VAL A 1 522 ? 0.060 -20.546 7.271 1.00 75.25 522 VAL A C 1
ATOM 4024 O O . VAL A 1 522 ? -1.162 -20.672 7.338 1.00 75.25 522 VAL A O 1
ATOM 4027 N N . ILE A 1 523 ? 0.877 -21.550 7.586 1.00 74.69 523 ILE A N 1
ATOM 4028 C CA . ILE A 1 523 ? 0.400 -22.865 8.038 1.00 74.69 523 ILE A CA 1
ATOM 4029 C C . ILE A 1 523 ? -0.285 -22.745 9.401 1.00 74.69 523 ILE A C 1
ATOM 4031 O O . ILE A 1 523 ? -1.415 -23.207 9.555 1.00 74.69 523 ILE A O 1
ATOM 4035 N N . GLY A 1 524 ? 0.345 -22.062 10.360 1.00 71.44 524 GLY A N 1
ATOM 4036 C CA . GLY A 1 524 ? -0.206 -21.843 11.696 1.00 71.44 524 GLY A CA 1
ATOM 4037 C C . GLY A 1 524 ? -1.552 -21.127 11.670 1.00 71.44 524 GLY A C 1
ATOM 4038 O O . GLY A 1 524 ? -2.429 -21.451 12.455 1.00 71.44 524 GLY A O 1
ATOM 4039 N N . SER A 1 525 ? -1.766 -20.217 10.715 1.00 69.81 525 SER A N 1
ATOM 4040 C CA . SER A 1 525 ? -3.059 -19.537 10.549 1.00 69.81 525 SER A CA 1
ATOM 4041 C C . SER A 1 525 ? -4.197 -20.441 10.041 1.00 69.81 525 SER A C 1
ATOM 4043 O O . SER A 1 525 ? -5.370 -20.055 10.087 1.00 69.81 525 SER A O 1
ATOM 4045 N N . ARG A 1 526 ? -3.882 -21.641 9.532 1.00 69.00 526 ARG A N 1
ATOM 4046 C CA . ARG A 1 526 ? -4.864 -22.651 9.094 1.00 69.00 526 ARG A CA 1
ATOM 4047 C C . ARG A 1 526 ? -5.186 -23.687 10.167 1.00 69.00 526 ARG A C 1
ATOM 4049 O O . ARG A 1 526 ? -6.246 -24.304 10.067 1.00 69.00 526 ARG A O 1
ATOM 4056 N N . LEU A 1 527 ? -4.296 -23.863 11.135 1.00 62.81 527 LEU A N 1
ATOM 4057 C CA . LEU A 1 527 ? -4.507 -24.656 12.345 1.00 62.81 527 LEU A CA 1
ATOM 4058 C C . LEU A 1 527 ? -5.277 -23.822 13.372 1.00 62.81 527 LEU A C 1
ATOM 4060 O O . LEU A 1 527 ? -6.033 -24.429 14.157 1.00 62.81 527 LEU A O 1
#

Secondary structure (DSSP, 8-state):
-----------HHHHS-HHHHHHHHHHHHHHHHH--SHHHHHHHHHHHHHHHHHTT-HHHHHHHHHHHHHHHHHHHHHHHHH--SSEETTTEEHHHHHHHHHHHHHHHHHHHHHHHHHHHS-HHHHHHHHHHTT--HHHHHHHHHHHHHHHHHHHHHHHHHHHHHHTT--SSSS-HHHHHHHHHHHHHHHHHHHHHHHHHHHHHHHHTT--SSS----SS-----HHHHHHHHHHHHHHHHHHHH--S-GGGHHHHHHHHHHHHHHHHHHHHHHHSSTTHHHHHS-HHHHHHHHHHHHHHHHHHGGGTTSEEETTTEE--GGGGHHHHHHHHHTHHHHHHHHHHHHHHHTTTT-SHHHHHHHHHHHHHHHHHHHHGGGSTTS-TT-SSTTS--SHHHHHHHHHHHHHHHHHHHHHHHHHHHHTTSS-HHHHHHHHHHHHHHHIIIIIHHHHHHHHHHHHHTT-SHHHHHHHHHHHTTTS--HHHHHHHHHHHHHHHHHHHHHHHHSTTHHHHHHHHHHHHHHHHTT-

Radius of gyration: 23.3 Å; chains: 1; bounding box: 71×55×65 Å

Organism: NCBI:txid106207